Protein AF-A0ABD2QDU4-F1 (afdb_monomer_lite)

Secondary structure (DSSP, 8-state):
----------------------------PPPPPEEEEEEEETTEEEEEEEEEEE-TTS-EEEEEEEEEEEPPSS--TTEEEEEEETTTEEE-TT--EEE----SEEEEEEES--SSTT-EEEEEEEEEETTEEEEEEEEEEEEEETTEEEEEEGGGEEEETTEEEPSSEEETTTEEEEEETTEEEEEETTTTEEEEE-SSS-EEEEEEGGGTT-EE--SB--S----TT--SSTTSEE--TTS-TTT--PPPPPPS-SS-HHHIIIIISSTTTGGGGT-TTSTTGGGTTTS-HHHHHHHHHHHHHHTTT-HHHHHHHHHHHHHHHHHHHHHTT-----HHHHTT------TTEEEESS--SS--BHHHHHH---GGGTTSPP--EEEEPTT-EEETTEEE-GGG----TT---SS-HHHHHHHHHTTHHHHSHHHHHHHSTTTTT-S-SS--S----TTTSHHHHHHHHTT---HHHHHHHTTTSS-TTSS--S----------------------------------------------

Radius of gyration: 32.65 Å; chains: 1; bounding box: 88×71×134 Å

Organism: NCBI:txid1844966

Structure (mmCIF, N/CA/C/O backbone):
data_AF-A0ABD2QDU4-F1
#
_entry.id   AF-A0ABD2QDU4-F1
#
loop_
_atom_site.group_PDB
_atom_site.id
_atom_site.type_symbol
_atom_site.label_atom_id
_atom_site.label_alt_id
_atom_site.label_comp_id
_atom_site.label_asym_id
_atom_site.label_entity_id
_atom_site.label_seq_id
_atom_site.pdbx_PDB_ins_code
_atom_site.Cartn_x
_atom_site.Cartn_y
_atom_site.Cartn_z
_atom_site.occupancy
_atom_site.B_iso_or_equiv
_atom_site.auth_seq_id
_atom_site.auth_comp_id
_atom_site.auth_asym_id
_atom_site.auth_atom_id
_atom_site.pdbx_PDB_model_num
ATOM 1 N N . MET A 1 1 ? -31.693 -11.999 -87.629 1.00 32.97 1 MET A N 1
ATOM 2 C CA . MET A 1 1 ? -30.818 -12.508 -88.710 1.00 32.97 1 MET A CA 1
ATOM 3 C C . MET A 1 1 ? -29.392 -12.028 -88.461 1.00 32.97 1 MET A C 1
ATOM 5 O O . MET A 1 1 ? -29.224 -10.828 -88.333 1.00 32.97 1 MET A O 1
ATOM 9 N N . LYS A 1 2 ? -28.434 -12.975 -88.423 1.00 31.73 2 LYS A N 1
ATOM 10 C CA . LYS A 1 2 ? -26.960 -12.854 -88.590 1.00 31.73 2 LYS A CA 1
ATOM 11 C C . LYS A 1 2 ? -26.206 -11.976 -87.567 1.00 31.73 2 LYS A C 1
ATOM 13 O O . LYS A 1 2 ? -26.326 -10.765 -87.580 1.00 31.73 2 LYS A O 1
ATOM 18 N N . SER A 1 3 ? -25.557 -12.547 -86.546 1.00 28.31 3 SER A N 1
ATOM 19 C CA . SER A 1 3 ? -24.247 -13.247 -86.536 1.00 28.31 3 SER A CA 1
ATOM 20 C C . SER A 1 3 ? -23.048 -12.351 -86.880 1.00 28.31 3 SER A C 1
ATOM 22 O O . SER A 1 3 ? -22.929 -11.926 -88.022 1.00 28.31 3 SER A O 1
ATOM 24 N N . SER A 1 4 ? -22.085 -12.194 -85.968 1.00 29.16 4 SER A N 1
ATOM 25 C CA . SER A 1 4 ? -20.813 -12.933 -86.052 1.00 29.16 4 SER A CA 1
ATOM 26 C C . SER A 1 4 ? -19.821 -12.490 -84.974 1.00 29.16 4 SER A C 1
ATOM 28 O O . SER A 1 4 ? -19.569 -11.311 -84.759 1.00 29.16 4 SER A O 1
ATOM 30 N N . VAL A 1 5 ? -19.220 -13.498 -84.354 1.00 36.06 5 VAL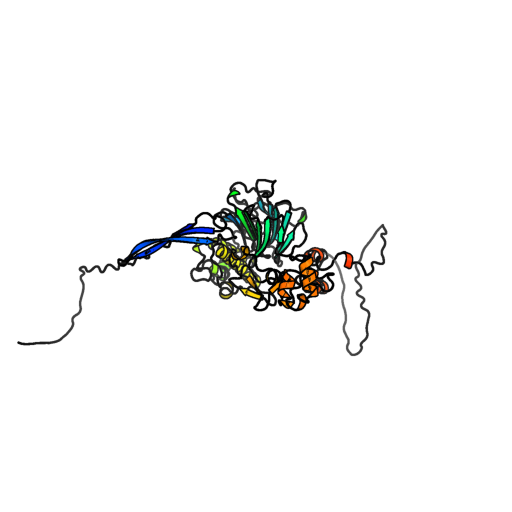 A N 1
ATOM 31 C CA . VAL A 1 5 ? -18.024 -13.471 -83.510 1.00 36.06 5 VAL A CA 1
ATOM 32 C C . VAL A 1 5 ? -16.775 -13.345 -84.397 1.00 36.06 5 VAL A C 1
ATOM 34 O O . VAL A 1 5 ? -16.748 -13.978 -85.453 1.00 36.06 5 VAL A O 1
ATOM 37 N N . ARG A 1 6 ? -15.729 -12.618 -83.959 1.00 30.80 6 ARG A N 1
ATOM 38 C CA . ARG A 1 6 ? -14.304 -13.023 -84.089 1.00 30.80 6 ARG A CA 1
ATOM 39 C C . ARG A 1 6 ? -13.319 -12.066 -83.385 1.00 30.80 6 ARG A C 1
ATOM 41 O O . ARG A 1 6 ? -13.095 -10.948 -83.818 1.00 30.80 6 ARG A O 1
ATOM 48 N N . THR A 1 7 ? -12.733 -12.579 -82.300 1.00 31.22 7 THR A N 1
ATOM 49 C CA . THR A 1 7 ? -11.283 -12.697 -82.012 1.00 31.22 7 THR A CA 1
ATOM 50 C C . THR A 1 7 ? -10.301 -11.569 -82.396 1.00 31.22 7 THR A C 1
ATOM 52 O O . THR A 1 7 ? -9.956 -11.432 -83.562 1.00 31.22 7 THR A O 1
ATOM 55 N N . GLY A 1 8 ? -9.626 -11.012 -81.378 1.00 29.33 8 GLY A N 1
ATOM 56 C CA . GLY A 1 8 ? -8.206 -11.332 -81.141 1.00 29.33 8 GLY A CA 1
ATOM 57 C C . GLY A 1 8 ? -7.124 -10.263 -81.395 1.00 29.33 8 GLY A C 1
ATOM 58 O O . GLY A 1 8 ? -6.862 -9.908 -82.534 1.00 29.33 8 GLY A O 1
ATOM 59 N N . LYS A 1 9 ? -6.373 -9.992 -80.308 1.00 32.31 9 LYS A N 1
ATOM 60 C CA . LYS A 1 9 ? -4.955 -9.564 -80.170 1.00 32.31 9 LYS A CA 1
ATOM 61 C C . LYS A 1 9 ? -4.598 -8.071 -80.007 1.00 32.31 9 LYS A C 1
ATOM 63 O O . LYS A 1 9 ? -4.598 -7.297 -80.949 1.00 32.31 9 LYS A O 1
ATOM 68 N N . LEU A 1 10 ? -4.187 -7.793 -78.757 1.00 37.88 10 LEU A N 1
ATOM 69 C CA . LEU A 1 10 ? -3.049 -7.005 -78.246 1.00 37.88 10 LEU A CA 1
ATOM 70 C C . LEU A 1 10 ? -2.494 -5.843 -79.083 1.00 37.88 10 LEU A C 1
ATOM 72 O O . LEU A 1 10 ? -1.952 -6.075 -80.156 1.00 37.88 10 LEU A O 1
ATOM 76 N N . LEU A 1 11 ? -2.371 -4.677 -78.431 1.00 31.05 11 LEU A N 1
ATOM 77 C CA . LEU A 1 11 ? -1.140 -3.871 -78.404 1.00 31.05 11 LEU A CA 1
ATOM 78 C C . LEU A 1 11 ? -1.153 -2.893 -77.210 1.00 31.05 11 LEU A C 1
ATOM 80 O O . LEU A 1 11 ? -2.152 -2.233 -76.940 1.00 31.05 11 LEU A O 1
ATOM 84 N N . LEU A 1 12 ? -0.034 -2.864 -76.476 1.00 34.09 12 LEU A N 1
ATOM 85 C CA . LEU A 1 12 ? 0.305 -1.916 -75.409 1.00 34.09 12 LEU A CA 1
ATOM 86 C C . LEU A 1 12 ? 0.350 -0.475 -75.945 1.00 34.09 12 LEU A C 1
ATOM 88 O O . LEU A 1 12 ? 0.909 -0.284 -77.025 1.00 34.09 12 LEU A O 1
ATOM 92 N N . SER A 1 13 ? -0.051 0.518 -75.129 1.00 31.00 13 SER A N 1
ATOM 93 C CA . SER A 1 13 ? 0.804 1.657 -74.699 1.00 31.00 13 SER A CA 1
ATOM 94 C C . SER A 1 13 ? 0.038 2.931 -74.283 1.00 31.00 13 SER A C 1
ATOM 96 O O . SER A 1 13 ? -0.719 3.481 -75.068 1.00 31.00 13 SER A O 1
ATOM 98 N N . PHE A 1 14 ? 0.379 3.418 -73.079 1.00 30.27 14 PHE A N 1
ATOM 99 C CA . PHE A 1 14 ? 0.500 4.820 -72.622 1.00 30.27 14 PHE A CA 1
ATOM 100 C C . PHE A 1 14 ? -0.730 5.756 -72.447 1.00 30.27 14 PHE A C 1
ATOM 102 O O . PHE A 1 14 ? -1.373 6.169 -73.399 1.00 30.27 14 PHE A O 1
ATOM 109 N N . LEU A 1 15 ? -0.925 6.146 -71.169 1.00 33.16 15 LEU A N 1
ATOM 110 C CA . LEU A 1 15 ? -1.405 7.417 -70.577 1.00 33.16 15 LEU A CA 1
ATOM 111 C C . LEU A 1 15 ? -2.486 8.263 -71.295 1.00 33.16 15 LEU A C 1
ATOM 113 O O . LEU A 1 15 ? -2.245 8.806 -72.362 1.00 33.16 15 LEU A O 1
ATOM 117 N N . VAL A 1 16 ? -3.589 8.570 -70.594 1.00 29.11 16 VAL A N 1
ATOM 118 C CA . VAL A 1 16 ? -3.861 9.876 -69.937 1.00 29.11 16 VAL A CA 1
ATOM 119 C C . VAL A 1 16 ? -5.226 9.826 -69.216 1.00 29.11 16 VAL A C 1
ATOM 121 O O . VAL A 1 16 ? -6.198 9.231 -69.665 1.00 29.11 16 VAL A O 1
ATOM 124 N N . ILE A 1 17 ? -5.222 10.444 -68.041 1.00 39.31 17 ILE A N 1
ATOM 125 C CA . ILE A 1 17 ? -6.229 10.582 -66.985 1.00 39.31 17 ILE A CA 1
ATOM 126 C C . ILE A 1 17 ? -7.465 11.378 -67.440 1.00 39.31 17 ILE A C 1
ATOM 128 O O . ILE A 1 17 ? -7.277 12.509 -67.866 1.00 39.31 17 ILE A O 1
ATOM 132 N N . VAL A 1 18 ? -8.693 10.881 -67.193 1.00 30.50 18 VAL A N 1
ATOM 133 C CA . VAL A 1 18 ? -9.850 11.707 -66.759 1.00 30.50 18 VAL A CA 1
ATOM 134 C C . VAL A 1 18 ? -10.814 10.885 -65.877 1.00 30.50 18 VAL A C 1
ATOM 136 O O . VAL A 1 18 ? -11.605 10.084 -66.361 1.00 30.50 18 VAL A O 1
ATOM 139 N N . GLY A 1 19 ? -10.734 11.123 -64.564 1.00 36.72 19 GLY A N 1
ATOM 140 C CA . GLY A 1 19 ? -11.887 11.363 -63.686 1.00 36.72 19 GLY A CA 1
ATOM 141 C C . GLY A 1 19 ? -12.949 10.279 -63.479 1.00 36.72 19 GLY A C 1
ATOM 142 O O . GLY A 1 19 ? -14.082 10.457 -63.905 1.00 36.72 19 GLY A O 1
ATOM 143 N N . PHE A 1 20 ? -12.655 9.274 -62.654 1.00 30.77 20 PHE A N 1
ATOM 144 C CA . PHE A 1 20 ? -13.654 8.741 -61.718 1.00 30.77 20 PHE A CA 1
ATOM 145 C C . PHE A 1 20 ? -13.031 8.721 -60.321 1.00 30.77 20 PHE A C 1
ATOM 147 O O . PHE A 1 20 ? -12.279 7.816 -59.963 1.00 30.77 20 PHE A O 1
ATOM 154 N N . GLN A 1 21 ? -13.301 9.772 -59.542 1.00 31.17 21 GLN A N 1
ATOM 155 C CA . GLN A 1 21 ? -13.067 9.762 -58.102 1.00 31.17 21 GLN A CA 1
ATOM 156 C C . GLN A 1 21 ? -13.996 8.713 -57.487 1.00 31.17 21 GLN A C 1
ATOM 158 O O . GLN A 1 21 ? -15.162 8.984 -57.212 1.00 31.17 21 GLN A O 1
ATOM 163 N N . ILE A 1 22 ? -13.475 7.514 -57.240 1.00 37.53 22 ILE A N 1
ATOM 164 C CA . ILE A 1 22 ? -13.998 6.690 -56.157 1.00 37.53 22 ILE A CA 1
ATOM 165 C C . ILE A 1 22 ? -13.447 7.334 -54.889 1.00 37.53 22 ILE A C 1
ATOM 167 O O . ILE A 1 22 ? -12.292 7.130 -54.515 1.00 37.53 22 ILE A O 1
ATOM 171 N N . ALA A 1 23 ? -14.255 8.197 -54.277 1.00 33.69 23 ALA A N 1
ATOM 172 C CA . ALA A 1 23 ? -14.011 8.640 -52.921 1.00 33.69 23 ALA A CA 1
ATOM 173 C C . ALA A 1 23 ? -14.035 7.392 -52.029 1.00 33.69 23 ALA A C 1
ATOM 175 O O . ALA A 1 23 ? -15.095 6.835 -51.749 1.00 33.69 23 ALA A O 1
ATOM 176 N N . ASN A 1 24 ? -12.855 6.935 -51.609 1.00 37.75 24 ASN A N 1
ATOM 177 C CA . ASN A 1 24 ? -12.723 6.076 -50.442 1.00 37.75 24 ASN A CA 1
ATOM 178 C C . ASN A 1 24 ? -13.222 6.885 -49.239 1.00 37.75 24 ASN A C 1
ATOM 180 O O . ASN A 1 24 ? -12.440 7.593 -48.600 1.00 37.75 24 ASN A O 1
ATOM 184 N N . LEU A 1 25 ? -14.528 6.816 -48.959 1.00 39.47 25 LEU A N 1
ATOM 185 C CA . LEU A 1 25 ? -15.069 7.234 -47.674 1.00 39.47 25 LEU A CA 1
ATOM 186 C C . LEU A 1 25 ? -14.405 6.352 -46.617 1.00 39.47 25 LEU A C 1
ATOM 188 O O . LEU A 1 25 ? -14.747 5.183 -46.447 1.00 39.47 25 LEU A O 1
ATOM 192 N N . HIS A 1 26 ? -13.428 6.924 -45.920 1.00 45.28 26 HIS A N 1
ATOM 193 C CA . HIS A 1 26 ? -13.070 6.446 -44.599 1.00 45.28 26 HIS A CA 1
ATOM 194 C C . HIS A 1 26 ? -14.359 6.468 -43.779 1.00 45.28 26 HIS A C 1
ATOM 196 O O . HIS A 1 26 ? -14.959 7.527 -43.604 1.00 45.28 26 HIS A O 1
ATOM 202 N N . ALA A 1 27 ? -14.822 5.304 -43.325 1.00 46.41 27 ALA A N 1
ATOM 203 C CA . ALA A 1 27 ? -15.848 5.257 -42.300 1.00 46.41 27 ALA A CA 1
ATOM 204 C C . ALA A 1 27 ? -15.237 5.898 -41.049 1.00 46.41 27 ALA A C 1
ATOM 206 O O . ALA A 1 27 ? -14.437 5.270 -40.356 1.00 46.41 27 ALA A O 1
ATOM 207 N N . GLU A 1 28 ? -15.543 7.174 -40.814 1.00 58.16 28 GLU A N 1
ATOM 208 C CA . GLU A 1 28 ? -15.131 7.876 -39.606 1.00 58.16 28 GLU A CA 1
ATOM 209 C C . GLU A 1 28 ? -15.668 7.095 -38.405 1.00 58.16 28 GLU A C 1
ATOM 211 O O . GLU A 1 28 ? -16.876 6.890 -38.238 1.00 58.16 28 GLU A O 1
ATOM 216 N N . THR A 1 29 ? -14.751 6.569 -37.598 1.00 72.62 29 THR A N 1
ATOM 217 C CA . THR A 1 29 ? -15.104 5.857 -36.378 1.00 72.62 29 THR A CA 1
ATOM 218 C C . THR A 1 29 ? -15.750 6.842 -35.414 1.00 72.62 29 THR A C 1
ATOM 220 O O . THR A 1 29 ? -15.253 7.950 -35.204 1.00 72.62 29 THR A O 1
ATOM 223 N N . CYS A 1 30 ? -16.891 6.460 -34.839 1.00 79.38 30 CYS A N 1
ATOM 224 C CA . CYS A 1 30 ? -17.605 7.361 -33.946 1.00 79.38 30 CYS A CA 1
ATOM 225 C C . CYS A 1 30 ? -16.773 7.734 -32.712 1.00 79.38 30 CYS A C 1
ATOM 227 O O . CYS A 1 30 ? -15.951 6.929 -32.258 1.00 79.38 30 CYS A O 1
ATOM 229 N N . PRO A 1 31 ? -17.004 8.928 -32.133 1.00 82.19 31 PRO A N 1
ATOM 230 C CA . PRO A 1 31 ? -16.315 9.352 -30.926 1.00 82.19 31 PRO A CA 1
ATOM 231 C C . PRO A 1 31 ? -16.464 8.330 -29.795 1.00 82.19 31 PRO A C 1
ATOM 233 O O . PRO A 1 31 ? -17.479 7.638 -29.674 1.00 82.19 31 PRO A O 1
ATOM 236 N N . ARG A 1 32 ? -15.452 8.259 -28.924 1.00 75.81 32 ARG A N 1
ATOM 237 C CA . ARG A 1 32 ? -15.551 7.472 -27.690 1.00 75.81 32 ARG A CA 1
ATOM 238 C C . ARG A 1 32 ? -16.675 8.021 -26.820 1.00 75.81 32 ARG A C 1
ATOM 240 O O . ARG A 1 32 ? -16.931 9.224 -26.799 1.00 75.81 32 ARG A O 1
ATOM 247 N N . ALA A 1 33 ? -17.314 7.133 -26.072 1.00 80.88 33 ALA A N 1
ATOM 248 C CA . ALA A 1 33 ? -18.381 7.550 -25.189 1.00 80.88 33 ALA A CA 1
ATOM 249 C C . ALA A 1 33 ? -17.901 8.483 -24.085 1.00 80.88 33 ALA A C 1
ATOM 251 O O . ALA A 1 33 ? -16.815 8.325 -23.522 1.00 80.88 33 ALA A O 1
ATOM 252 N N . LYS A 1 34 ? -18.761 9.441 -23.765 1.00 85.62 34 LYS A N 1
ATOM 253 C CA . LYS A 1 34 ? -18.561 10.405 -22.695 1.00 85.62 34 LYS A CA 1
ATOM 254 C C . LYS A 1 34 ? -19.333 9.935 -21.472 1.00 85.62 34 LYS A C 1
ATOM 256 O O . LYS A 1 34 ? -20.529 9.690 -21.557 1.00 85.62 34 LYS A O 1
ATOM 261 N N . VAL A 1 35 ? -18.655 9.825 -20.336 1.00 81.81 35 VAL A N 1
ATOM 262 C CA . VAL A 1 35 ? -19.277 9.480 -19.052 1.00 81.81 35 VAL A CA 1
ATOM 263 C C . VAL A 1 35 ? -19.235 10.711 -18.155 1.00 81.81 35 VAL A C 1
ATOM 265 O O . VAL A 1 35 ? -18.158 11.237 -17.882 1.00 81.81 35 VAL A O 1
ATOM 268 N N . VAL A 1 36 ? -20.394 11.157 -17.682 1.00 80.69 36 VAL A N 1
ATOM 269 C CA . VAL A 1 36 ? -20.541 12.206 -16.668 1.00 80.69 36 VAL A CA 1
ATOM 270 C C . VAL A 1 36 ? -21.052 11.555 -15.389 1.00 80.69 36 VAL A C 1
ATOM 272 O O . VAL A 1 36 ? -22.129 10.963 -15.371 1.00 80.69 36 VAL A O 1
ATOM 275 N N . LYS A 1 37 ? -20.268 11.635 -14.315 1.00 77.31 37 LYS A N 1
ATOM 276 C CA . LYS A 1 37 ? -20.609 11.039 -13.020 1.00 77.31 37 LYS A CA 1
ATOM 277 C C . LYS A 1 37 ? -21.323 12.070 -12.151 1.00 77.31 37 LYS A C 1
ATOM 279 O O . LYS A 1 37 ? -20.824 13.176 -11.971 1.00 77.31 37 LYS A O 1
ATOM 284 N N . GLY A 1 38 ? -22.481 11.698 -11.626 1.00 67.81 38 GLY A N 1
ATOM 285 C CA . GLY A 1 38 ? -23.223 12.455 -10.628 1.00 67.81 38 GLY A CA 1
ATOM 286 C C . GLY A 1 38 ? -22.630 12.311 -9.227 1.00 67.81 38 GLY A C 1
ATOM 287 O O . GLY A 1 38 ? -21.695 11.538 -8.991 1.00 67.81 38 GLY A O 1
ATOM 288 N N . GLU A 1 39 ? -23.189 13.066 -8.284 1.00 53.09 39 GLU A N 1
ATOM 289 C CA . GLU A 1 39 ? -22.785 13.009 -6.880 1.00 53.09 39 GLU A CA 1
ATOM 290 C C . GLU A 1 39 ? -23.128 11.660 -6.236 1.00 53.09 39 GLU A C 1
ATOM 292 O O . GLU A 1 39 ? -24.090 10.988 -6.612 1.00 53.09 39 GLU A O 1
ATOM 297 N N . CYS A 1 40 ? -22.322 11.268 -5.247 1.00 49.31 40 CYS A N 1
ATOM 298 C CA . CYS A 1 40 ? -22.594 10.080 -4.453 1.00 49.31 40 CYS A CA 1
ATOM 299 C C . CYS A 1 40 ? -23.620 10.414 -3.367 1.00 49.31 40 CYS A C 1
ATOM 301 O O . CYS A 1 40 ? -23.325 11.182 -2.450 1.00 49.31 40 CYS A O 1
ATOM 303 N N . ILE A 1 41 ? -24.802 9.810 -3.439 1.00 50.03 41 ILE A N 1
ATOM 304 C CA . ILE A 1 41 ? -25.877 9.991 -2.465 1.00 50.03 41 ILE A CA 1
ATOM 305 C C . ILE A 1 41 ? -26.198 8.617 -1.877 1.00 50.03 41 ILE A C 1
ATOM 307 O O . ILE A 1 41 ? -26.638 7.715 -2.581 1.00 50.03 41 ILE A O 1
ATOM 311 N N . ARG A 1 42 ? -25.965 8.445 -0.568 1.00 44.44 42 ARG A N 1
ATOM 312 C CA . ARG A 1 42 ? -26.237 7.192 0.174 1.00 44.44 42 ARG A CA 1
ATOM 313 C C . ARG A 1 42 ? -25.564 5.934 -0.409 1.00 44.44 42 ARG A C 1
ATOM 315 O O . ARG A 1 42 ? -26.108 4.843 -0.292 1.00 44.44 42 A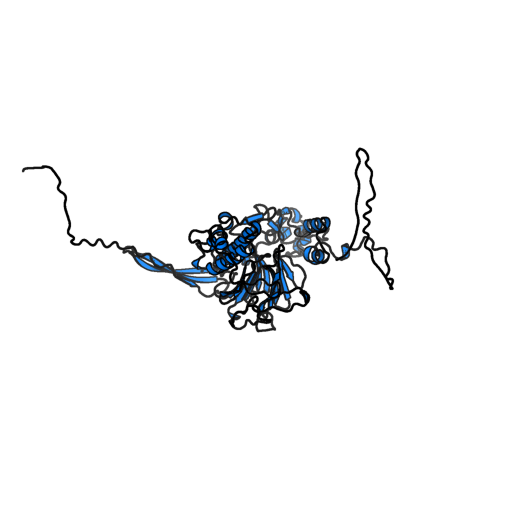RG A O 1
ATOM 322 N N . GLY A 1 43 ? -24.367 6.075 -0.979 1.00 44.59 43 GLY A N 1
ATOM 323 C CA . GLY A 1 43 ? -23.581 4.942 -1.486 1.00 44.59 43 GLY A CA 1
ATOM 324 C C . GLY A 1 43 ? -23.852 4.575 -2.945 1.00 44.59 43 GLY A C 1
ATOM 325 O O . GLY A 1 43 ? -23.220 3.652 -3.446 1.00 44.59 43 GLY A O 1
ATOM 326 N N . GLU A 1 44 ? -24.703 5.321 -3.650 1.00 59.19 44 GLU A N 1
ATOM 327 C CA . GLU A 1 44 ? -24.900 5.189 -5.096 1.00 59.19 44 GLU A CA 1
ATOM 328 C C . GLU A 1 44 ? -24.621 6.513 -5.816 1.00 59.19 44 GLU A C 1
ATOM 330 O O . GLU A 1 44 ? -24.845 7.596 -5.270 1.00 59.19 44 GLU A O 1
ATOM 335 N N . ARG A 1 45 ? -24.127 6.428 -7.056 1.00 71.06 45 ARG A N 1
ATOM 336 C CA . ARG A 1 45 ? -24.023 7.562 -7.979 1.00 71.06 45 ARG A CA 1
ATOM 337 C C . ARG A 1 45 ? -24.703 7.235 -9.301 1.00 71.06 45 ARG A C 1
ATOM 339 O O . ARG A 1 45 ? -24.607 6.112 -9.797 1.00 71.06 45 ARG A O 1
ATOM 346 N N . LEU A 1 46 ? -25.326 8.239 -9.905 1.00 79.25 46 LEU A N 1
ATOM 347 C CA . LEU A 1 46 ? -25.825 8.144 -11.274 1.00 79.25 46 LEU A CA 1
ATOM 348 C C . LEU A 1 46 ? -24.700 8.482 -12.248 1.00 79.25 46 LEU A C 1
ATOM 350 O O . LEU A 1 46 ? -24.031 9.498 -12.099 1.00 79.25 46 LEU A O 1
ATOM 354 N N . GLU A 1 47 ? -24.487 7.650 -13.257 1.00 85.44 47 GLU A N 1
ATOM 355 C CA . GLU A 1 47 ? -23.596 7.956 -14.374 1.00 85.44 47 GLU A CA 1
ATOM 356 C C . GLU A 1 47 ? -24.434 8.193 -15.625 1.00 85.44 47 GLU A C 1
ATOM 358 O O . GLU A 1 47 ? -25.221 7.332 -16.020 1.00 85.44 47 GLU A O 1
ATOM 363 N N . HIS A 1 48 ? -24.260 9.358 -16.245 1.00 87.19 48 HIS A N 1
ATOM 364 C CA . HIS A 1 48 ? -24.820 9.687 -17.549 1.00 87.19 48 HIS A CA 1
ATOM 365 C C . HIS A 1 48 ? -23.785 9.340 -18.608 1.00 87.19 48 HIS A C 1
ATOM 367 O O . HIS A 1 48 ? -22.708 9.934 -18.649 1.00 87.19 48 HIS A O 1
ATOM 373 N N . ILE A 1 49 ? -24.097 8.359 -19.441 1.00 87.88 49 ILE A N 1
ATOM 374 C CA . ILE A 1 49 ? -23.217 7.899 -20.496 1.00 87.88 49 ILE A CA 1
ATOM 375 C C . ILE A 1 49 ? -23.804 8.251 -21.849 1.00 87.88 49 ILE A C 1
ATOM 377 O O . ILE A 1 49 ? -24.920 7.859 -22.180 1.00 87.88 49 ILE A O 1
ATOM 381 N N . THR A 1 50 ? -23.005 8.947 -22.636 1.00 90.25 50 THR A N 1
ATOM 382 C CA . THR A 1 50 ? -23.298 9.347 -24.000 1.00 90.25 50 THR A CA 1
ATOM 383 C C . THR A 1 50 ? -22.428 8.514 -24.933 1.00 90.25 50 THR A C 1
ATOM 385 O O . THR A 1 50 ? -21.225 8.752 -25.027 1.00 90.25 50 THR A O 1
ATOM 388 N N . TRP A 1 51 ? -23.007 7.511 -25.591 1.00 87.06 51 TRP A N 1
ATOM 389 C CA . TRP A 1 51 ? -22.335 6.688 -26.602 1.00 87.06 51 TRP A CA 1
ATOM 390 C C . TRP A 1 51 ? -22.707 7.159 -28.006 1.00 87.06 51 TRP A C 1
ATOM 392 O O . TRP A 1 51 ? -23.781 7.716 -28.214 1.00 87.06 51 TRP A O 1
ATOM 402 N N . TYR A 1 52 ? -21.848 6.886 -28.984 1.00 87.06 52 TYR A N 1
ATOM 403 C CA . TYR A 1 52 ? -22.078 7.247 -30.379 1.00 87.06 52 TYR A CA 1
ATOM 404 C C . TYR A 1 52 ? -22.115 5.981 -31.235 1.00 87.06 52 TYR A C 1
ATOM 406 O O . TYR A 1 52 ? -21.219 5.144 -31.143 1.00 87.06 52 TYR A O 1
ATOM 414 N N . ALA A 1 53 ? -23.156 5.824 -32.050 1.00 83.81 53 ALA A N 1
ATOM 415 C CA . ALA A 1 53 ? -23.318 4.682 -32.950 1.00 83.81 53 ALA A CA 1
ATOM 416 C C . ALA A 1 53 ? -23.584 5.168 -34.374 1.00 83.81 53 ALA A C 1
ATOM 418 O O . ALA A 1 53 ? -24.294 6.153 -34.552 1.00 83.81 53 ALA A O 1
ATOM 419 N N . GLN A 1 54 ? -23.054 4.487 -35.390 1.00 86.31 54 GLN A N 1
ATOM 420 C CA . GLN A 1 54 ? -23.390 4.818 -36.775 1.00 86.31 54 GLN A CA 1
ATOM 421 C C . GLN A 1 54 ? -24.832 4.395 -37.079 1.00 86.31 54 GLN A C 1
ATOM 423 O O . GLN A 1 54 ? -25.258 3.289 -36.738 1.00 86.31 54 GLN A O 1
ATOM 428 N N . ASN A 1 55 ? -25.595 5.285 -37.708 1.00 82.06 55 ASN A N 1
ATOM 429 C CA . ASN A 1 55 ? -26.886 4.943 -38.292 1.00 82.06 55 ASN A CA 1
ATOM 430 C C . ASN A 1 55 ? -26.699 4.255 -39.662 1.00 82.06 55 ASN A C 1
ATOM 432 O O . ASN A 1 55 ? -25.580 4.087 -40.144 1.00 82.06 55 ASN A O 1
ATOM 436 N N . ALA A 1 56 ? -27.803 3.881 -40.316 1.00 79.75 56 ALA A N 1
ATOM 437 C CA . ALA A 1 56 ? -27.788 3.210 -41.623 1.00 79.75 56 ALA A CA 1
ATOM 438 C C . ALA A 1 56 ? -27.097 4.012 -42.750 1.00 79.75 56 ALA A C 1
ATOM 440 O O . ALA A 1 56 ? -26.800 3.452 -43.801 1.00 79.75 56 ALA A O 1
ATOM 441 N N . TYR A 1 57 ? -26.831 5.302 -42.529 1.00 82.38 57 TYR A N 1
ATOM 442 C CA . TYR A 1 57 ? -26.186 6.215 -43.472 1.00 82.38 57 TYR A CA 1
ATOM 443 C C . TYR A 1 57 ? -24.724 6.520 -43.097 1.00 82.38 57 TYR A C 1
ATOM 445 O O . TYR A 1 57 ? -24.119 7.420 -43.672 1.00 82.38 57 TYR A O 1
ATOM 453 N N . GLY A 1 58 ? -24.154 5.808 -42.117 1.00 76.81 58 GLY A N 1
ATOM 454 C CA . GLY A 1 58 ? -22.772 6.000 -41.664 1.00 76.81 58 GLY A CA 1
ATOM 455 C C . GLY A 1 58 ? -22.559 7.225 -40.767 1.00 76.81 58 GLY A C 1
ATOM 456 O O . GLY A 1 58 ? -21.427 7.518 -40.400 1.00 76.81 58 GLY A O 1
ATOM 457 N N . THR A 1 59 ? -23.620 7.939 -40.375 1.00 83.81 59 THR A N 1
ATOM 458 C CA . THR A 1 59 ? -23.525 9.112 -39.492 1.00 83.81 59 THR A CA 1
ATOM 459 C C . THR A 1 59 ? -23.560 8.694 -38.026 1.00 83.81 59 THR A C 1
ATOM 461 O O . THR A 1 59 ? -24.435 7.926 -37.620 1.00 83.81 59 THR A O 1
ATOM 464 N N . CYS A 1 60 ? -22.655 9.232 -37.210 1.00 83.25 60 CYS A N 1
ATOM 465 C CA . CYS A 1 60 ? -22.646 8.992 -35.770 1.00 83.25 60 CYS A CA 1
ATOM 466 C C . CYS A 1 60 ? -23.811 9.703 -35.082 1.00 83.25 60 CYS A C 1
ATOM 468 O O . CYS A 1 60 ? -23.895 10.929 -35.082 1.00 83.25 60 CYS A O 1
ATOM 470 N N . VAL A 1 61 ? -24.695 8.922 -34.468 1.00 89.00 61 VAL A N 1
ATOM 471 C CA . VAL A 1 61 ? -25.812 9.411 -33.664 1.00 89.00 61 VAL A CA 1
ATOM 472 C C . VAL A 1 61 ? -25.539 9.203 -32.181 1.00 89.00 61 VAL A C 1
ATOM 474 O O . VAL A 1 61 ? -25.013 8.168 -31.764 1.00 89.00 61 VAL A O 1
ATOM 477 N N . GLU A 1 62 ? -25.905 10.206 -31.392 1.00 91.12 62 GLU A N 1
ATOM 478 C CA . GLU A 1 62 ? -25.774 10.201 -29.941 1.00 91.12 62 GLU A CA 1
ATOM 479 C C . GLU A 1 62 ? -26.829 9.295 -29.289 1.00 91.12 62 GLU A C 1
ATOM 481 O O . GLU A 1 62 ? -28.009 9.322 -29.645 1.00 91.12 62 GLU A O 1
ATOM 486 N N . LYS A 1 63 ? -26.409 8.500 -28.304 1.00 88.62 63 LYS A N 1
ATOM 487 C CA . LYS A 1 63 ? -27.275 7.697 -27.442 1.00 88.62 63 LYS A CA 1
ATOM 488 C C . LYS A 1 63 ? -26.931 7.941 -25.984 1.00 88.62 63 LYS A C 1
ATOM 490 O O . LYS A 1 63 ? -25.808 7.689 -25.558 1.00 88.62 63 LYS A O 1
ATOM 495 N N . ASN A 1 64 ? -27.929 8.364 -25.219 1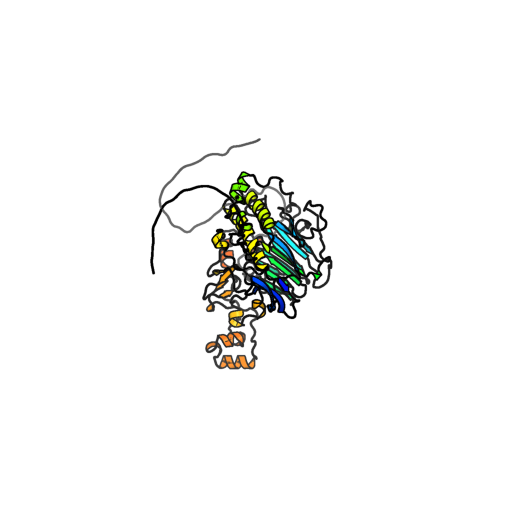.00 91.19 64 ASN A N 1
ATOM 496 C CA . ASN A 1 64 ? -27.788 8.647 -23.799 1.00 91.19 64 ASN A CA 1
ATOM 497 C C . ASN A 1 64 ? -28.348 7.503 -22.952 1.00 91.19 64 ASN A C 1
ATOM 499 O O . ASN A 1 64 ? -29.430 6.982 -23.219 1.00 91.19 64 ASN A O 1
ATOM 503 N N . GLN A 1 65 ? -27.607 7.128 -21.917 1.00 88.69 65 GLN A N 1
ATOM 504 C CA . GLN A 1 65 ? -27.988 6.129 -20.932 1.00 88.69 65 GLN A CA 1
ATOM 505 C C . GLN A 1 65 ? -27.664 6.655 -19.539 1.00 88.69 65 GLN A C 1
ATOM 507 O O . GLN A 1 65 ? -26.598 7.221 -19.318 1.00 88.69 65 GLN A O 1
ATOM 512 N N . THR A 1 66 ? -28.554 6.421 -18.583 1.00 88.31 66 THR A N 1
ATOM 513 C CA . THR A 1 66 ? -28.268 6.661 -17.168 1.00 88.31 66 THR A CA 1
ATOM 514 C C . THR A 1 66 ? -28.226 5.328 -16.441 1.00 88.31 66 THR A C 1
ATOM 516 O O . THR A 1 66 ? -29.122 4.504 -16.608 1.00 88.31 66 THR A O 1
ATOM 519 N N . GLN A 1 67 ? -27.183 5.106 -15.646 1.00 85.31 67 GLN A N 1
ATOM 520 C CA . GLN A 1 67 ? -27.045 3.909 -14.817 1.00 85.31 67 GLN A CA 1
ATOM 521 C C . GLN A 1 67 ? -26.735 4.291 -13.368 1.00 85.31 67 GLN A C 1
ATOM 523 O O . GLN A 1 67 ? -25.940 5.200 -13.132 1.00 85.31 67 GLN A O 1
ATOM 528 N N . SER A 1 68 ? -27.339 3.588 -12.406 1.00 65.50 68 SER A N 1
ATOM 529 C CA . SER A 1 68 ? -26.894 3.650 -11.009 1.00 65.50 68 SER A CA 1
ATOM 530 C C . SER A 1 68 ? -25.681 2.739 -10.833 1.00 65.50 68 SER A C 1
ATOM 532 O O . SER A 1 68 ? -25.680 1.590 -11.289 1.00 65.50 68 SER A O 1
ATOM 534 N N . LYS A 1 69 ? -24.626 3.263 -10.210 1.00 64.06 69 LYS A N 1
ATOM 535 C CA . LYS A 1 69 ? -23.436 2.507 -9.823 1.00 64.06 69 LYS A CA 1
ATOM 536 C C . LYS A 1 69 ? -23.171 2.700 -8.331 1.00 64.06 69 LYS A C 1
ATOM 538 O O . LYS A 1 69 ? -23.251 3.837 -7.858 1.00 64.06 69 LYS A O 1
ATOM 543 N N . PRO A 1 70 ? -22.807 1.633 -7.598 1.00 51.72 70 PRO A N 1
ATOM 544 C CA . PRO A 1 70 ? -22.341 1.780 -6.228 1.00 51.72 70 PRO A CA 1
ATOM 545 C C . PRO A 1 70 ? -21.104 2.681 -6.210 1.00 51.72 70 PRO A C 1
ATOM 547 O O . PRO A 1 70 ? -20.229 2.598 -7.080 1.00 51.72 70 PRO A O 1
ATOM 550 N N . CYS A 1 71 ? -21.047 3.585 -5.240 1.00 53.56 71 CYS A N 1
ATOM 551 C CA . CYS A 1 71 ? -19.875 4.410 -5.017 1.00 53.56 71 CYS A CA 1
ATOM 552 C C . CYS A 1 71 ? -18.740 3.514 -4.527 1.00 53.56 71 CYS A C 1
ATOM 554 O O . CYS A 1 71 ? -18.895 2.797 -3.543 1.00 53.56 71 CYS A O 1
ATOM 556 N N . SER A 1 72 ? -17.586 3.574 -5.187 1.00 51.47 72 SER A N 1
ATOM 557 C CA . SER A 1 72 ? -16.394 2.884 -4.709 1.00 51.47 72 SER A CA 1
ATOM 558 C C . SER A 1 72 ? -16.034 3.394 -3.307 1.00 51.47 72 SER A C 1
ATOM 560 O O . SER A 1 72 ? -15.897 4.601 -3.102 1.00 51.47 72 SER A O 1
ATOM 562 N N . ILE A 1 73 ? -15.884 2.476 -2.343 1.00 46.06 73 ILE A N 1
ATOM 563 C CA . ILE A 1 73 ? -15.387 2.791 -0.989 1.00 46.06 73 ILE A CA 1
ATOM 564 C C . ILE A 1 73 ? -13.941 3.318 -1.047 1.00 46.06 73 ILE A C 1
ATOM 566 O O . ILE A 1 73 ? -13.534 4.100 -0.188 1.00 46.06 73 ILE A O 1
ATOM 570 N N . LEU A 1 74 ? -13.188 2.949 -2.091 1.00 47.03 74 LEU A N 1
ATOM 571 C CA . LEU A 1 74 ? -11.904 3.560 -2.425 1.00 47.03 74 LEU A CA 1
ATOM 572 C C . LEU A 1 74 ? -12.083 4.825 -3.280 1.00 47.03 74 LEU A C 1
ATOM 574 O O . LEU A 1 74 ? -13.036 4.936 -4.063 1.00 47.03 74 LEU A O 1
ATOM 578 N N . PRO A 1 75 ? -11.186 5.808 -3.136 1.00 48.34 75 PRO A N 1
ATOM 579 C CA . PRO A 1 75 ? -11.608 7.187 -3.282 1.00 48.34 75 PRO A CA 1
ATOM 580 C C . PRO A 1 75 ? -11.660 7.632 -4.743 1.00 48.34 75 PRO A C 1
ATOM 582 O O . PRO A 1 75 ? -10.666 7.609 -5.468 1.00 48.34 75 PRO A O 1
ATOM 585 N N . GLY A 1 76 ? -12.863 8.022 -5.169 1.00 53.00 76 GLY A N 1
ATOM 586 C CA . GLY A 1 76 ? -13.135 8.587 -6.488 1.00 53.00 76 GLY A CA 1
ATOM 587 C C . GLY A 1 76 ? -12.698 10.052 -6.623 1.00 53.00 76 GLY A C 1
ATOM 588 O O . GLY A 1 76 ? -11.837 10.544 -5.903 1.00 53.00 76 GLY A O 1
ATOM 589 N N . GLU A 1 77 ? -13.345 10.783 -7.532 1.00 53.25 77 GLU A N 1
ATOM 590 C CA . GLU A 1 77 ? -13.013 12.169 -7.929 1.00 53.25 77 GLU A CA 1
ATOM 591 C C . GLU A 1 77 ? -13.042 13.212 -6.791 1.00 53.25 77 GLU A C 1
ATOM 593 O O . GLU A 1 77 ? -12.556 14.326 -6.965 1.00 53.25 77 GLU A O 1
ATOM 598 N N . ASN A 1 78 ? -13.569 12.861 -5.615 1.00 67.19 78 ASN A N 1
ATOM 599 C CA . ASN A 1 78 ? -13.650 13.742 -4.447 1.00 67.19 78 ASN A CA 1
ATOM 600 C C . ASN A 1 78 ? -12.425 13.689 -3.523 1.00 67.19 78 ASN A C 1
ATOM 602 O O . ASN A 1 78 ? -12.437 14.351 -2.488 1.00 67.19 78 ASN A O 1
ATOM 606 N N . PHE A 1 79 ? -11.391 12.920 -3.861 1.00 77.38 79 PHE A N 1
ATOM 607 C CA . PHE A 1 79 ? -10.198 12.781 -3.032 1.00 77.38 79 PHE A CA 1
ATOM 608 C C . PHE A 1 79 ? -8.934 13.176 -3.786 1.00 77.38 79 PHE A C 1
ATOM 610 O O . PHE A 1 79 ? -8.774 12.905 -4.976 1.00 77.38 79 PHE A O 1
ATOM 617 N N . CYS A 1 80 ? -8.005 13.784 -3.058 1.00 81.31 80 CYS A N 1
ATOM 618 C CA . CYS A 1 80 ? -6.640 13.994 -3.512 1.00 81.31 80 CYS A CA 1
ATOM 619 C C . CYS A 1 80 ? -5.770 12.849 -2.989 1.00 81.31 80 CYS A C 1
ATOM 621 O O . CYS A 1 80 ? -5.907 12.455 -1.833 1.00 81.31 80 CYS A O 1
ATOM 623 N N . GLN A 1 81 ? -4.872 12.329 -3.827 1.00 84.69 81 GLN A N 1
ATOM 624 C CA . GLN A 1 81 ? -3.991 11.211 -3.484 1.00 84.69 81 GLN A CA 1
ATOM 625 C C . GLN A 1 81 ? -2.523 11.611 -3.550 1.00 84.69 81 GLN A C 1
ATOM 627 O O . GLN A 1 81 ? -2.097 12.250 -4.512 1.00 84.69 81 GLN A O 1
ATOM 632 N N . CYS A 1 82 ? -1.754 11.131 -2.583 1.00 88.00 82 CYS A N 1
ATOM 633 C CA . CYS A 1 82 ? -0.315 11.012 -2.686 1.00 88.00 82 CYS A CA 1
ATOM 634 C C . CYS A 1 82 ? 0.123 9.554 -2.607 1.00 88.00 82 CYS A C 1
ATOM 636 O O . CYS A 1 82 ? -0.614 8.695 -2.112 1.00 88.00 82 CYS A O 1
ATOM 638 N N . ALA A 1 83 ? 1.305 9.279 -3.145 1.00 89.56 83 ALA A N 1
ATOM 639 C CA . ALA A 1 83 ? 1.835 7.930 -3.252 1.00 89.56 83 ALA A CA 1
ATOM 640 C C . ALA A 1 83 ? 3.318 7.898 -2.893 1.00 89.56 83 ALA A C 1
ATOM 642 O O . ALA A 1 83 ? 4.044 8.861 -3.137 1.00 89.56 83 ALA A O 1
ATOM 643 N N . ILE A 1 84 ? 3.740 6.769 -2.342 1.00 91.62 84 ILE A N 1
ATOM 644 C CA . ILE A 1 84 ? 5.117 6.384 -2.078 1.00 91.62 84 ILE A CA 1
ATOM 645 C C . ILE A 1 84 ? 5.274 5.013 -2.722 1.00 91.62 84 ILE A C 1
ATOM 647 O O . ILE A 1 84 ? 4.532 4.106 -2.357 1.00 91.62 84 ILE A O 1
ATOM 651 N N . VAL A 1 85 ? 6.160 4.865 -3.702 1.00 91.06 85 VAL A N 1
ATOM 652 C CA . VAL A 1 85 ? 6.295 3.619 -4.478 1.00 91.06 85 VAL A CA 1
ATOM 653 C C . VAL A 1 85 ? 7.761 3.277 -4.713 1.00 91.06 85 VAL A C 1
ATOM 655 O O . VAL A 1 85 ? 8.566 4.192 -4.859 1.00 91.06 85 VAL A O 1
ATOM 658 N N . GLY A 1 86 ? 8.114 1.993 -4.777 1.00 85.19 86 GLY A N 1
ATOM 659 C CA . GLY A 1 86 ? 9.501 1.574 -5.041 1.00 85.19 86 GLY A CA 1
ATOM 660 C C . GLY A 1 86 ? 10.478 1.991 -3.933 1.00 85.19 86 GLY A C 1
ATOM 661 O O . GLY A 1 86 ? 10.176 1.821 -2.745 1.00 85.19 86 GLY A O 1
ATOM 662 N N . ASP A 1 87 ? 11.637 2.546 -4.306 1.00 80.50 87 ASP A N 1
ATOM 663 C CA . ASP A 1 87 ? 12.808 2.670 -3.424 1.00 80.50 87 ASP A CA 1
ATOM 664 C C . ASP A 1 87 ? 13.260 4.060 -2.881 1.00 80.50 87 ASP A C 1
ATOM 666 O O . ASP A 1 87 ? 14.463 4.306 -2.761 1.00 80.50 87 ASP A O 1
ATOM 670 N N . PRO A 1 88 ? 12.409 4.936 -2.325 1.00 79.00 88 PRO A N 1
ATOM 671 C CA . PRO A 1 88 ? 11.010 5.203 -2.572 1.00 79.00 88 PRO A CA 1
ATOM 672 C C . PRO A 1 88 ? 10.861 6.507 -3.375 1.00 79.00 88 PRO A C 1
ATOM 674 O O . PRO A 1 88 ? 11.564 7.502 -3.177 1.00 79.00 88 PRO A O 1
ATOM 677 N N . HIS A 1 89 ? 9.868 6.555 -4.250 1.00 87.81 89 HIS A N 1
ATOM 678 C CA . HIS A 1 89 ? 9.519 7.745 -5.014 1.00 87.81 89 HIS A CA 1
ATOM 679 C C . HIS A 1 89 ? 8.181 8.295 -4.571 1.00 87.81 89 HIS A C 1
ATOM 681 O O . HIS A 1 89 ? 7.184 7.578 -4.479 1.00 87.81 89 HIS A O 1
ATOM 687 N N . TYR A 1 90 ? 8.165 9.594 -4.315 1.00 87.00 90 TYR A N 1
ATOM 688 C CA . TYR A 1 90 ? 7.036 10.271 -3.714 1.00 87.00 90 TYR A CA 1
ATOM 689 C C . TYR A 1 90 ? 6.319 11.076 -4.776 1.00 87.00 90 TYR A C 1
ATOM 691 O O . TYR A 1 90 ? 6.919 11.924 -5.435 1.00 87.00 90 TYR A O 1
ATOM 699 N N . ARG A 1 91 ? 5.018 10.838 -4.899 1.00 84.62 91 ARG A N 1
ATOM 700 C CA . ARG A 1 91 ? 4.116 11.626 -5.730 1.00 84.62 91 ARG A CA 1
ATOM 701 C C . ARG A 1 91 ? 3.253 12.500 -4.839 1.00 84.62 91 ARG A C 1
ATOM 703 O O . ARG A 1 91 ? 2.499 11.987 -4.013 1.00 84.62 91 ARG A O 1
ATOM 710 N N . THR A 1 92 ? 3.343 13.811 -5.012 1.00 82.06 92 THR A N 1
ATOM 711 C CA . THR A 1 92 ? 2.562 14.789 -4.244 1.00 82.06 92 THR A CA 1
ATOM 712 C C . THR A 1 92 ? 1.078 14.808 -4.662 1.00 82.06 92 THR A C 1
ATOM 714 O O . THR A 1 92 ? 0.711 14.276 -5.712 1.00 82.06 92 THR A O 1
ATOM 717 N N . PHE A 1 93 ? 0.207 15.478 -3.888 1.00 80.75 93 PHE A N 1
ATOM 718 C CA . PHE A 1 93 ? -1.235 15.612 -4.188 1.00 80.75 93 PHE A CA 1
ATOM 719 C C . PHE A 1 93 ? -1.512 16.303 -5.533 1.00 80.75 93 PHE A C 1
ATOM 721 O O . PHE A 1 93 ? -2.533 16.039 -6.163 1.00 80.75 93 PHE A O 1
ATOM 728 N N . ASN A 1 94 ? -0.610 17.182 -5.979 1.00 74.81 94 ASN A N 1
ATOM 729 C CA . ASN A 1 94 ? -0.657 17.854 -7.279 1.00 74.81 94 ASN A CA 1
ATOM 730 C C . ASN A 1 94 ? 0.115 17.105 -8.385 1.00 74.81 94 ASN A C 1
ATOM 732 O O . ASN A 1 94 ? 0.260 17.634 -9.480 1.00 74.81 94 ASN A O 1
ATOM 736 N N . GLY A 1 95 ? 0.585 15.879 -8.127 1.00 76.94 95 GLY A N 1
ATOM 737 C CA . GLY A 1 95 ? 1.137 14.988 -9.151 1.00 76.94 95 GLY A CA 1
ATOM 738 C C . GLY A 1 95 ? 2.621 15.171 -9.467 1.00 76.94 95 GLY A C 1
ATOM 739 O O . GLY A 1 95 ? 3.083 14.623 -10.466 1.00 76.94 95 GLY A O 1
ATOM 740 N N . HIS A 1 96 ? 3.379 15.901 -8.647 1.00 77.25 96 HIS A N 1
ATOM 741 C CA . HIS A 1 96 ? 4.821 16.053 -8.842 1.00 77.25 96 HIS A CA 1
ATOM 742 C C . HIS A 1 96 ? 5.577 14.881 -8.222 1.00 77.25 96 HIS A C 1
ATOM 744 O O . HIS A 1 96 ? 5.275 14.465 -7.104 1.00 77.25 96 HIS A O 1
ATOM 750 N N . MET A 1 97 ? 6.591 14.395 -8.939 1.00 79.94 97 MET A N 1
ATOM 751 C CA . MET A 1 97 ? 7.490 13.349 -8.458 1.00 79.94 97 MET A CA 1
ATOM 752 C C . MET A 1 97 ? 8.700 13.934 -7.729 1.00 79.94 97 MET A C 1
ATOM 754 O O . MET A 1 97 ? 9.327 14.912 -8.165 1.00 79.94 97 MET A O 1
ATOM 758 N N . ILE A 1 98 ? 9.042 13.303 -6.613 1.00 80.00 98 ILE A N 1
ATOM 759 C CA . ILE A 1 98 ? 10.206 13.594 -5.785 1.00 80.00 98 ILE A CA 1
ATOM 760 C C . ILE A 1 98 ? 10.910 12.262 -5.519 1.00 80.00 98 ILE A C 1
ATOM 762 O O . ILE A 1 98 ? 10.334 11.355 -4.923 1.00 80.00 98 ILE A O 1
ATOM 766 N N . HIS A 1 99 ? 12.155 12.151 -5.967 1.00 80.44 99 HIS A N 1
ATOM 767 C CA . HIS A 1 99 ? 12.980 10.955 -5.817 1.00 80.44 99 HIS A CA 1
ATOM 768 C C . HIS A 1 99 ? 14.123 11.263 -4.852 1.00 80.44 99 HIS A C 1
ATOM 770 O O . HIS A 1 99 ? 14.801 12.283 -5.009 1.00 80.44 99 HIS A O 1
ATOM 776 N N . PHE A 1 100 ? 14.312 10.418 -3.843 1.00 75.62 100 PHE A N 1
ATOM 777 C CA . PHE A 1 100 ? 15.307 10.622 -2.796 1.00 75.62 100 PHE A CA 1
ATOM 778 C C . PHE A 1 100 ? 15.507 9.337 -1.986 1.00 75.62 100 PHE A C 1
ATOM 780 O O . PHE A 1 100 ? 14.616 8.500 -1.929 1.00 75.62 100 PHE A O 1
ATOM 787 N N . PHE A 1 101 ? 16.620 9.237 -1.252 1.00 79.31 101 PHE A N 1
ATOM 788 C CA . PHE A 1 101 ? 17.023 7.978 -0.601 1.00 79.31 101 PHE A CA 1
ATOM 789 C C . PHE A 1 101 ? 17.435 8.113 0.870 1.00 79.31 101 PHE A C 1
ATOM 791 O O . PHE A 1 101 ? 18.352 7.449 1.347 1.00 79.31 101 PHE A O 1
ATOM 798 N N . GLY A 1 102 ? 16.782 9.009 1.610 1.00 80.88 102 GLY A N 1
ATOM 799 C CA . GLY A 1 102 ? 17.038 9.184 3.042 1.00 80.88 102 GLY A CA 1
ATOM 800 C C . GLY A 1 102 ? 16.330 8.130 3.902 1.00 80.88 102 GLY A C 1
ATOM 801 O O . GLY A 1 102 ? 15.314 7.562 3.495 1.00 80.88 102 GLY A O 1
ATOM 802 N N . ASN A 1 103 ? 16.855 7.879 5.103 1.00 83.50 103 ASN A N 1
ATOM 803 C CA . ASN A 1 103 ? 16.379 6.856 6.050 1.00 83.50 103 ASN A CA 1
ATOM 804 C C . ASN A 1 103 ? 15.641 7.447 7.274 1.00 83.50 103 ASN A C 1
ATOM 806 O O . ASN A 1 103 ? 15.586 6.843 8.352 1.00 83.50 103 ASN A O 1
ATOM 810 N N . CYS A 1 104 ? 15.123 8.666 7.146 1.00 83.88 104 CYS A N 1
ATOM 811 C CA . CYS A 1 104 ? 14.506 9.393 8.251 1.00 83.88 104 CYS A CA 1
ATOM 812 C C . CYS A 1 104 ? 12.982 9.219 8.284 1.00 83.88 104 CYS A C 1
ATOM 814 O O . CYS A 1 104 ? 12.397 8.463 7.504 1.00 83.88 104 CYS A O 1
ATOM 816 N N . THR A 1 105 ? 12.350 9.903 9.236 1.00 85.75 105 THR A N 1
ATOM 817 C CA . THR A 1 105 ? 10.897 10.072 9.279 1.00 85.75 105 THR A CA 1
ATOM 818 C C . THR A 1 105 ? 10.504 11.345 8.537 1.00 85.75 105 THR A C 1
ATOM 820 O O . THR A 1 105 ? 11.116 12.397 8.736 1.00 85.75 105 THR A O 1
ATOM 823 N N . TYR A 1 106 ? 9.461 11.258 7.717 1.00 84.88 106 TYR A N 1
ATOM 824 C CA . TYR A 1 106 ? 9.022 12.337 6.839 1.00 84.88 106 TYR A CA 1
ATOM 825 C C . TYR A 1 106 ? 7.528 12.594 6.971 1.00 84.88 106 TYR A C 1
ATOM 827 O O . TYR A 1 106 ? 6.742 11.658 7.148 1.00 84.88 106 TYR A O 1
ATOM 835 N N . SER A 1 107 ? 7.135 13.865 6.884 1.00 86.56 107 SER A N 1
ATOM 836 C CA . SER A 1 107 ? 5.723 14.246 6.885 1.00 86.56 107 SER A CA 1
ATOM 837 C C . SER A 1 107 ? 5.088 13.924 5.530 1.00 86.56 107 SER A C 1
ATOM 839 O O . SER A 1 107 ? 5.550 14.388 4.489 1.00 86.56 107 SER A O 1
ATOM 841 N N . LEU A 1 108 ? 4.042 13.095 5.525 1.00 87.56 108 LEU A N 1
ATOM 842 C CA . LEU A 1 108 ? 3.298 12.744 4.311 1.00 87.56 108 LEU A CA 1
ATOM 843 C C . LEU A 1 108 ? 2.085 13.653 4.136 1.00 87.56 108 LEU A C 1
ATOM 845 O O . LEU A 1 108 ? 1.831 14.121 3.036 1.00 87.56 108 LEU A O 1
ATOM 849 N N . ALA A 1 109 ? 1.330 13.895 5.203 1.00 88.88 109 ALA A N 1
ATOM 850 C CA . ALA A 1 109 ? 0.228 14.846 5.206 1.00 88.88 109 ALA A CA 1
ATOM 851 C C . ALA A 1 109 ? -0.106 15.234 6.648 1.00 88.88 109 ALA A C 1
ATOM 853 O O . ALA A 1 109 ? -0.161 14.379 7.532 1.00 88.88 109 ALA A O 1
ATOM 854 N N . GLU A 1 110 ? -0.377 16.511 6.878 1.00 90.19 110 GLU A N 1
ATOM 855 C CA . GLU A 1 110 ? -0.796 17.021 8.180 1.00 90.19 110 GLU A CA 1
ATOM 856 C C . GLU A 1 110 ? -1.924 18.030 7.990 1.00 90.19 110 GLU A C 1
ATOM 858 O O . GLU A 1 110 ? -1.848 18.897 7.117 1.00 90.19 110 GLU A O 1
ATOM 863 N N . SER A 1 111 ? -2.994 17.922 8.773 1.00 90.38 111 SER A N 1
ATOM 864 C CA . SER A 1 111 ? -4.059 18.922 8.749 1.00 90.38 111 SER A CA 1
ATOM 865 C C . SER A 1 111 ? -3.579 20.235 9.363 1.00 90.38 111 SER A C 1
ATOM 867 O O . SER A 1 111 ? -2.814 20.251 10.321 1.00 90.38 111 SER A O 1
ATOM 869 N N . LYS A 1 112 ? -4.058 21.363 8.834 1.00 87.31 112 LYS A N 1
ATOM 870 C CA . LYS A 1 112 ? -3.781 22.692 9.396 1.00 87.31 112 LYS A CA 1
ATOM 871 C C . LYS A 1 112 ? -4.378 22.855 10.796 1.00 87.31 112 LYS A C 1
ATOM 873 O O . LYS A 1 112 ? -3.761 23.486 11.646 1.00 87.31 112 LYS A O 1
ATOM 878 N N . GLU A 1 113 ? -5.562 22.288 11.014 1.00 86.44 113 GLU A N 1
ATOM 879 C CA . GLU A 1 113 ? -6.151 22.177 12.346 1.00 86.44 113 GLU A CA 1
ATOM 880 C C . GLU A 1 113 ? -5.323 21.207 13.190 1.00 86.44 113 GLU A C 1
ATOM 882 O O . GLU A 1 113 ? -5.022 20.096 12.747 1.00 86.44 113 GLU A O 1
ATOM 887 N N . THR A 1 114 ? -4.968 21.629 14.401 1.00 83.88 114 THR A N 1
ATOM 888 C CA . THR A 1 114 ? -4.182 20.831 15.355 1.00 83.88 114 THR A CA 1
ATOM 889 C C . THR A 1 114 ? -5.048 20.129 16.399 1.00 83.88 114 THR A C 1
ATOM 891 O O . THR A 1 114 ? -4.530 19.334 17.181 1.00 83.88 114 THR A O 1
ATOM 894 N N . HIS A 1 115 ? -6.352 20.421 16.420 1.00 83.31 115 HIS A N 1
ATOM 895 C CA . HIS A 1 115 ? -7.319 19.903 17.384 1.00 83.31 115 HIS A CA 1
ATOM 896 C C . HIS A 1 115 ? -8.608 19.451 16.690 1.00 83.31 115 HIS A C 1
ATOM 898 O O . HIS A 1 115 ? -8.935 19.904 15.594 1.00 83.31 115 HIS A O 1
ATOM 904 N N . GLY A 1 116 ? -9.358 18.579 17.365 1.00 86.94 116 GLY A N 1
ATOM 905 C CA . GLY A 1 116 ? -10.599 17.996 16.859 1.00 86.94 116 GLY A CA 1
ATOM 906 C C . GLY A 1 116 ? -10.402 16.601 16.267 1.00 86.94 116 GLY A C 1
ATOM 907 O O . GLY A 1 116 ? -9.302 16.206 15.892 1.00 86.94 116 GLY A O 1
ATOM 908 N N . GLU A 1 117 ? -11.493 15.843 16.176 1.00 86.88 117 GLU A N 1
ATOM 909 C CA . GLU A 1 117 ? -11.455 14.415 15.820 1.00 86.88 117 GLU A CA 1
ATOM 910 C C . GLU A 1 117 ? -10.910 14.144 14.406 1.00 86.88 117 GLU A C 1
ATOM 912 O O . GLU A 1 117 ? -10.397 13.059 14.152 1.00 86.88 117 GLU A O 1
ATOM 917 N N . CYS A 1 118 ? -10.982 15.133 13.507 1.00 93.38 118 CYS A N 1
ATOM 918 C CA . CYS A 1 118 ? -10.496 15.046 12.126 1.00 93.38 118 CYS A CA 1
ATOM 919 C C . CYS A 1 118 ? -9.186 15.809 11.868 1.00 93.38 118 CYS A C 1
ATOM 921 O O . CYS A 1 118 ? -8.783 15.959 10.708 1.00 93.38 118 CYS A O 1
ATOM 923 N N . ALA A 1 119 ? -8.526 16.288 12.927 1.00 93.62 119 ALA A N 1
ATOM 924 C CA . ALA A 1 119 ? -7.132 16.700 12.849 1.00 93.62 119 ALA A CA 1
ATOM 925 C C . ALA A 1 119 ? -6.240 15.454 12.772 1.00 93.62 119 ALA A C 1
ATOM 927 O O . ALA A 1 119 ? -6.483 14.467 13.471 1.00 93.62 119 ALA A O 1
ATOM 928 N N . PHE A 1 120 ? -5.216 15.485 11.919 1.00 93.75 120 PHE A N 1
ATOM 929 C CA . PHE A 1 120 ? -4.336 14.343 11.725 1.00 93.75 120 PHE A CA 1
ATOM 930 C C . PHE A 1 120 ? -2.892 14.704 11.397 1.00 93.75 120 PHE A C 1
ATOM 932 O O . PHE A 1 120 ? -2.606 15.731 10.780 1.00 93.75 120 PHE A O 1
ATOM 939 N N . LYS A 1 121 ? -1.989 13.777 11.733 1.00 93.50 121 LYS A N 1
ATOM 940 C CA . LYS A 1 121 ? -0.588 13.764 11.294 1.00 93.50 121 LYS A CA 1
ATOM 941 C C . LYS A 1 121 ? -0.255 12.400 10.712 1.00 93.50 121 LYS A C 1
ATOM 943 O O . LYS A 1 121 ? -0.387 11.385 11.394 1.00 93.50 121 LYS A O 1
ATOM 948 N N . ILE A 1 122 ? 0.194 12.373 9.462 1.00 94.06 122 ILE A N 1
ATOM 949 C CA . ILE A 1 122 ? 0.562 11.147 8.754 1.00 94.06 122 ILE A CA 1
ATOM 950 C C . ILE A 1 122 ? 2.039 11.222 8.386 1.00 94.06 122 ILE A C 1
ATOM 952 O O . ILE A 1 122 ? 2.477 12.144 7.697 1.00 94.06 122 ILE A O 1
ATOM 956 N N . ARG A 1 123 ? 2.816 10.246 8.859 1.00 92.25 123 ARG A N 1
ATOM 957 C CA . ARG A 1 123 ? 4.280 10.219 8.753 1.00 92.25 123 ARG A CA 1
ATOM 958 C C . ARG A 1 123 ? 4.765 8.887 8.199 1.00 92.25 123 ARG A C 1
ATOM 960 O O . ARG A 1 123 ? 4.271 7.841 8.609 1.00 92.25 123 ARG A O 1
ATOM 967 N N . GLY A 1 124 ? 5.758 8.923 7.317 1.00 91.31 124 GLY A N 1
ATOM 968 C CA . GLY A 1 124 ? 6.413 7.740 6.757 1.00 91.31 124 GLY A CA 1
ATOM 969 C C . GLY A 1 124 ? 7.842 7.621 7.268 1.00 91.31 124 GLY A C 1
ATOM 970 O O . GLY A 1 124 ? 8.598 8.589 7.190 1.00 91.31 124 GLY A O 1
ATOM 971 N N . LYS A 1 125 ? 8.219 6.454 7.794 1.00 89.88 125 LYS A N 1
ATOM 972 C CA . LYS A 1 125 ? 9.611 6.146 8.152 1.00 89.88 125 LYS A CA 1
ATOM 973 C C . LYS A 1 125 ? 10.260 5.358 7.031 1.00 89.88 125 LYS A C 1
ATOM 975 O O . LYS A 1 125 ? 9.756 4.291 6.690 1.00 89.88 125 LYS A O 1
ATOM 980 N N . ASN A 1 126 ? 11.409 5.822 6.556 1.00 89.12 126 ASN A N 1
ATOM 981 C CA . ASN A 1 126 ? 12.215 5.083 5.592 1.00 89.12 126 ASN A CA 1
ATOM 982 C C . ASN A 1 126 ? 13.382 4.359 6.262 1.00 89.12 126 ASN A C 1
ATOM 984 O O . ASN A 1 126 ? 13.822 4.726 7.352 1.00 89.12 126 ASN A O 1
ATOM 988 N N . GLU A 1 127 ? 13.908 3.337 5.597 1.00 87.25 127 GLU A N 1
ATOM 989 C CA . GLU A 1 127 ? 15.096 2.602 6.030 1.00 87.25 127 GLU A CA 1
ATOM 990 C C . GLU A 1 127 ? 15.917 2.091 4.841 1.00 87.25 127 GLU A C 1
ATOM 992 O O . GLU A 1 127 ? 15.378 1.850 3.765 1.00 87.25 127 GLU A O 1
ATOM 997 N N . HIS A 1 128 ? 17.215 1.874 5.043 1.00 85.75 128 HIS A N 1
ATOM 998 C CA . HIS A 1 128 ? 18.032 1.112 4.099 1.00 85.75 128 HIS A CA 1
ATOM 999 C C . HIS A 1 128 ? 17.820 -0.388 4.322 1.00 85.75 128 HIS A C 1
ATOM 1001 O O . HIS A 1 128 ? 17.690 -0.835 5.463 1.00 85.75 128 HIS A O 1
ATOM 1007 N N . ARG A 1 129 ? 17.816 -1.177 3.245 1.00 84.12 129 ARG A N 1
ATOM 1008 C CA . ARG A 1 129 ? 17.594 -2.631 3.302 1.00 84.12 129 ARG A CA 1
ATOM 1009 C C . ARG A 1 129 ? 18.667 -3.389 2.539 1.00 84.12 129 ARG A C 1
ATOM 1011 O O . ARG A 1 129 ? 19.329 -2.842 1.665 1.00 84.12 129 ARG A O 1
ATOM 1018 N N . HIS A 1 130 ? 18.818 -4.673 2.867 1.00 80.19 130 HIS A N 1
ATOM 1019 C CA . HIS A 1 130 ? 19.679 -5.615 2.137 1.00 80.19 130 HIS A CA 1
ATOM 1020 C C . HIS A 1 130 ? 21.143 -5.155 1.986 1.00 80.19 130 HIS A C 1
ATOM 1022 O O . HIS A 1 130 ? 21.799 -5.484 1.004 1.00 80.19 130 HIS A O 1
ATOM 1028 N N . GLY A 1 131 ? 21.646 -4.355 2.934 1.00 75.00 131 GLY A N 1
ATOM 1029 C CA . GLY A 1 131 ? 22.996 -3.784 2.872 1.00 75.00 131 GLY A CA 1
ATOM 1030 C C . GLY A 1 131 ? 23.196 -2.704 1.799 1.00 75.00 131 GLY A C 1
ATOM 1031 O O . GLY A 1 131 ? 24.311 -2.208 1.656 1.00 75.00 131 GLY A O 1
ATOM 1032 N N . ASN A 1 132 ? 22.149 -2.307 1.065 1.00 76.94 132 ASN A N 1
ATOM 1033 C CA . ASN A 1 132 ? 22.221 -1.240 0.072 1.00 76.94 132 ASN A CA 1
ATOM 1034 C C . ASN A 1 132 ? 21.913 0.117 0.722 1.00 76.94 132 ASN A C 1
ATOM 1036 O O . ASN A 1 132 ? 20.773 0.405 1.078 1.00 76.94 132 ASN A O 1
ATOM 1040 N N . LEU A 1 133 ? 22.941 0.956 0.864 1.00 80.69 133 LEU A N 1
ATOM 1041 C CA . LEU A 1 133 ? 22.823 2.314 1.409 1.00 80.69 133 LEU A CA 1
ATOM 1042 C C . LEU A 1 133 ? 22.524 3.377 0.338 1.00 80.69 133 LEU A C 1
ATOM 1044 O O . LEU A 1 133 ? 22.390 4.551 0.673 1.00 80.69 133 LEU A O 1
ATOM 1048 N N . ARG A 1 134 ? 22.459 2.996 -0.946 1.00 77.00 134 ARG A N 1
ATOM 1049 C CA . ARG A 1 134 ? 22.198 3.929 -2.056 1.00 77.00 134 ARG A CA 1
ATOM 1050 C C . ARG A 1 134 ? 20.726 4.300 -2.190 1.00 77.00 134 ARG A C 1
ATOM 1052 O O . ARG A 1 134 ? 20.438 5.361 -2.725 1.00 77.00 134 ARG A O 1
ATOM 1059 N N . VAL A 1 135 ? 19.837 3.427 -1.721 1.00 81.56 135 VAL A N 1
ATOM 1060 C CA . VAL A 1 135 ? 18.376 3.547 -1.831 1.00 81.56 135 VAL A CA 1
ATOM 1061 C C . VAL A 1 135 ? 17.734 3.280 -0.477 1.00 81.56 135 VAL A C 1
ATOM 1063 O O . VAL A 1 135 ? 18.363 2.673 0.398 1.00 81.56 135 VAL A O 1
ATOM 1066 N N . SER A 1 136 ? 16.502 3.729 -0.271 1.00 86.62 136 SER A N 1
ATOM 1067 C CA . SER A 1 136 ? 15.763 3.457 0.963 1.00 86.62 136 SER A CA 1
ATOM 1068 C C . SER A 1 136 ? 14.380 2.896 0.655 1.00 86.62 136 SER A C 1
ATOM 1070 O O . SER A 1 136 ? 13.982 2.783 -0.487 1.00 86.62 136 SER A O 1
ATOM 1072 N N . TYR A 1 137 ? 13.648 2.448 1.662 1.00 87.81 137 TYR A N 1
ATOM 1073 C CA . TYR A 1 137 ? 12.315 1.887 1.473 1.00 87.81 137 TYR A CA 1
ATOM 1074 C C . TYR A 1 137 ? 11.413 2.335 2.603 1.00 87.81 137 TYR A C 1
ATOM 1076 O O . TYR A 1 137 ? 11.863 2.461 3.747 1.00 87.81 137 TYR A O 1
ATOM 1084 N N . LEU A 1 138 ? 10.130 2.517 2.302 1.00 90.88 138 LEU A N 1
ATOM 1085 C CA . LEU A 1 138 ? 9.127 2.798 3.318 1.00 90.88 138 LEU A CA 1
ATOM 1086 C C . LEU A 1 138 ? 9.015 1.609 4.278 1.00 90.88 138 LEU A C 1
ATOM 1088 O O . LEU A 1 138 ? 8.662 0.501 3.889 1.00 90.88 138 LEU A O 1
ATOM 1092 N N . ARG A 1 139 ? 9.325 1.826 5.552 1.00 89.94 139 ARG A N 1
ATOM 1093 C CA . ARG A 1 139 ? 9.247 0.813 6.608 1.00 89.94 139 ARG A CA 1
ATOM 1094 C C . ARG A 1 139 ? 7.858 0.758 7.229 1.00 89.94 139 ARG A C 1
ATOM 1096 O O . ARG A 1 139 ? 7.301 -0.319 7.412 1.00 89.94 139 ARG A O 1
ATOM 1103 N N . TYR A 1 140 ? 7.318 1.907 7.610 1.00 93.00 140 TYR A N 1
ATOM 1104 C CA . TYR A 1 140 ? 5.992 1.992 8.208 1.00 93.00 140 TYR A CA 1
ATOM 1105 C C . TYR A 1 140 ? 5.389 3.378 8.007 1.00 93.00 140 TYR A C 1
ATOM 1107 O O . TYR A 1 140 ? 6.111 4.368 7.846 1.00 93.00 140 TYR A O 1
ATOM 1115 N N . ILE A 1 141 ? 4.061 3.443 8.090 1.00 96.06 141 ILE A N 1
ATOM 1116 C CA . ILE A 1 141 ? 3.295 4.688 8.138 1.00 96.06 141 ILE A CA 1
ATOM 1117 C C . ILE A 1 141 ? 2.671 4.818 9.525 1.00 96.06 141 ILE A C 1
ATOM 1119 O O . ILE A 1 141 ? 2.100 3.864 10.046 1.00 96.06 141 ILE A O 1
ATOM 1123 N N . THR A 1 142 ? 2.789 5.993 10.137 1.00 96.31 142 THR A N 1
ATOM 1124 C CA . THR A 1 142 ? 2.108 6.338 11.390 1.00 96.31 142 THR A CA 1
ATOM 1125 C C . THR A 1 142 ? 1.022 7.366 11.110 1.00 96.31 142 THR A C 1
ATOM 1127 O O . THR A 1 142 ? 1.275 8.345 10.411 1.00 96.31 142 THR A O 1
ATOM 1130 N N . VAL A 1 143 ? -0.160 7.139 11.671 1.00 97.31 143 VAL A N 1
ATOM 1131 C CA . VAL A 1 143 ? -1.340 7.997 11.607 1.00 97.31 143 VAL A CA 1
ATOM 1132 C C . VAL A 1 143 ? -1.698 8.387 13.035 1.00 97.31 143 VAL A C 1
ATOM 1134 O O . VAL A 1 143 ? -2.048 7.534 13.849 1.00 97.31 143 VAL A O 1
ATOM 1137 N N . GLU A 1 144 ? -1.575 9.669 13.347 1.00 95.94 144 GLU A N 1
ATOM 1138 C CA . GLU A 1 144 ? -2.063 10.261 14.591 1.00 95.94 144 GLU A CA 1
ATOM 1139 C C . GLU A 1 144 ? -3.375 10.981 14.270 1.00 95.94 144 GLU A C 1
ATOM 1141 O O . GLU A 1 144 ? -3.357 11.933 13.494 1.00 95.94 144 GLU A O 1
ATOM 1146 N N . MET A 1 145 ? -4.503 10.500 14.793 1.00 94.88 145 MET A N 1
ATOM 1147 C CA . MET A 1 145 ? -5.850 11.047 14.559 1.00 94.88 145 MET A CA 1
ATOM 1148 C C . MET A 1 145 ? -6.779 10.603 15.693 1.00 94.88 145 MET A C 1
ATOM 1150 O O . MET A 1 145 ? -6.619 9.493 16.198 1.00 94.88 145 MET A O 1
ATOM 1154 N N . ALA A 1 146 ? -7.748 11.440 16.081 1.00 91.06 146 ALA A N 1
ATOM 1155 C CA . ALA A 1 146 ? -8.739 11.122 17.118 1.00 91.06 146 ALA A CA 1
ATOM 1156 C C . ALA A 1 146 ? -8.109 10.547 18.411 1.00 91.06 146 ALA A C 1
ATOM 1158 O O . ALA A 1 146 ? -8.543 9.513 18.913 1.00 91.06 146 ALA A O 1
ATOM 1159 N N . ASP A 1 147 ? -7.043 11.184 18.907 1.00 91.50 147 ASP A N 1
ATOM 1160 C CA . ASP A 1 147 ? -6.292 10.781 20.111 1.00 91.50 147 ASP A CA 1
ATOM 1161 C C . ASP A 1 147 ? -5.728 9.349 20.077 1.00 91.50 147 ASP A C 1
ATOM 1163 O O . ASP A 1 147 ? -5.525 8.709 21.111 1.00 91.50 147 ASP A O 1
ATOM 1167 N N . LYS A 1 148 ? -5.471 8.826 18.875 1.00 93.69 148 LYS A N 1
ATOM 1168 C CA . LYS A 1 148 ? -4.894 7.499 18.652 1.00 93.69 148 LYS A CA 1
ATOM 1169 C C . LYS A 1 148 ? -3.642 7.597 17.805 1.00 93.69 148 LYS A C 1
ATOM 1171 O O . LYS A 1 148 ? -3.608 8.344 16.828 1.00 93.69 148 LYS A O 1
ATOM 1176 N N . LYS A 1 149 ? -2.631 6.796 18.147 1.00 95.25 149 LYS A N 1
ATOM 1177 C CA . LYS A 1 149 ? -1.436 6.601 17.323 1.00 95.25 149 LYS A CA 1
ATOM 1178 C C . LYS A 1 149 ? -1.475 5.219 16.692 1.00 95.25 149 LYS A C 1
ATOM 1180 O O . LYS A 1 149 ? -1.254 4.213 17.361 1.00 95.25 149 LYS A O 1
ATOM 1185 N N . ILE A 1 150 ? -1.720 5.177 15.391 1.00 97.38 150 ILE A N 1
ATOM 1186 C CA . ILE A 1 150 ? -1.862 3.940 14.630 1.00 97.38 150 ILE A CA 1
ATOM 1187 C C . ILE A 1 150 ? -0.656 3.785 13.708 1.00 97.38 150 ILE A C 1
ATOM 1189 O O . ILE A 1 150 ? -0.296 4.714 12.993 1.00 97.38 150 ILE A O 1
ATOM 1193 N N . THR A 1 151 ? -0.014 2.621 13.702 1.00 94.75 151 THR A N 1
ATOM 1194 C CA . THR A 1 151 ? 1.127 2.331 12.827 1.00 94.75 151 THR A CA 1
ATOM 1195 C C . THR A 1 151 ? 0.820 1.143 11.926 1.00 94.75 151 THR A C 1
ATOM 1197 O O . THR A 1 151 ? 0.648 0.030 12.417 1.00 94.75 151 THR A O 1
ATOM 1200 N N . LEU A 1 152 ? 0.816 1.378 10.612 1.00 95.31 152 LEU A N 1
ATOM 1201 C CA . LEU A 1 152 ? 0.816 0.338 9.584 1.00 95.31 152 LEU A CA 1
ATOM 1202 C C . LEU A 1 152 ? 2.273 -0.038 9.296 1.00 95.31 152 LEU A C 1
ATOM 1204 O O . LEU A 1 152 ? 3.039 0.775 8.777 1.00 95.31 152 LEU A O 1
ATOM 1208 N N . HIS A 1 153 ? 2.679 -1.244 9.680 1.00 87.69 153 HIS A N 1
ATOM 1209 C CA . HIS A 1 153 ? 4.068 -1.697 9.673 1.00 87.69 153 HIS A CA 1
ATOM 1210 C C . HIS A 1 153 ? 4.293 -2.832 8.662 1.00 87.69 153 HIS A C 1
ATOM 1212 O O . HIS A 1 153 ? 3.362 -3.463 8.160 1.00 87.69 153 HIS A O 1
ATOM 1218 N N . GLN A 1 154 ? 5.566 -3.113 8.371 1.00 82.31 154 GLN A N 1
ATOM 1219 C CA . GLN A 1 154 ? 5.988 -4.215 7.509 1.00 82.31 154 GLN A CA 1
ATOM 1220 C C . GLN A 1 154 ? 5.309 -5.544 7.839 1.00 82.31 154 GLN A C 1
ATOM 1222 O O . GLN A 1 154 ? 5.095 -5.869 9.017 1.00 82.31 154 GLN A O 1
ATOM 1227 N N . PHE A 1 155 ? 5.098 -6.333 6.785 1.00 79.06 155 PHE A N 1
ATOM 1228 C CA . PHE A 1 155 ? 4.392 -7.615 6.792 1.00 79.06 155 PHE A CA 1
ATOM 1229 C C . PHE A 1 155 ? 2.903 -7.500 7.151 1.00 79.06 155 PHE A C 1
ATOM 1231 O O . PHE A 1 155 ? 2.306 -8.475 7.596 1.00 79.06 155 PHE A O 1
ATOM 1238 N N . GLY A 1 156 ? 2.315 -6.311 6.973 1.00 78.00 156 GLY A N 1
ATOM 1239 C CA . GLY A 1 156 ? 0.894 -6.058 7.224 1.00 78.00 156 GLY A CA 1
ATOM 1240 C C . GLY A 1 156 ? 0.520 -5.989 8.707 1.00 78.00 156 GLY A C 1
ATOM 1241 O O . GLY A 1 156 ? -0.645 -6.159 9.047 1.00 78.00 156 GLY A O 1
ATOM 1242 N N . ARG A 1 157 ? 1.492 -5.765 9.600 1.00 78.94 157 ARG A N 1
ATOM 1243 C CA . ARG A 1 157 ? 1.247 -5.651 11.047 1.00 78.94 157 ARG A CA 1
ATOM 1244 C C . ARG A 1 157 ? 0.697 -4.273 11.393 1.00 78.94 157 ARG A C 1
ATOM 1246 O O . ARG A 1 157 ? 1.176 -3.276 10.856 1.00 78.94 157 ARG A O 1
ATOM 1253 N N . VAL A 1 158 ? -0.232 -4.211 12.342 1.00 81.50 158 VAL A N 1
ATOM 1254 C CA . VAL A 1 158 ? -0.830 -2.952 12.805 1.00 81.50 158 VAL A CA 1
ATOM 1255 C C . VAL A 1 158 ? -0.624 -2.787 14.299 1.00 81.50 158 VAL A C 1
ATOM 1257 O O . VAL A 1 158 ? -0.843 -3.726 15.056 1.00 81.50 158 VAL A O 1
ATOM 1260 N N . PHE A 1 159 ? -0.223 -1.589 14.719 1.00 81.00 159 PHE A N 1
ATOM 1261 C CA . PHE A 1 159 ? -0.102 -1.219 16.128 1.00 81.00 159 PHE A CA 1
ATOM 1262 C C . PHE A 1 159 ? -1.025 -0.044 16.443 1.00 81.00 159 PHE A C 1
ATOM 1264 O O . PHE A 1 159 ? -1.052 0.924 15.687 1.00 81.00 159 PHE A O 1
ATOM 1271 N N . ILE A 1 160 ? -1.739 -0.109 17.562 1.00 84.44 160 ILE A N 1
ATOM 1272 C CA . ILE A 1 160 ? -2.570 0.966 18.107 1.00 84.44 160 ILE A CA 1
ATOM 1273 C C . ILE A 1 160 ? -1.990 1.323 19.473 1.00 84.44 160 ILE A C 1
ATOM 1275 O O . ILE A 1 160 ? -1.900 0.471 20.354 1.00 84.44 160 ILE A O 1
ATOM 1279 N N . ASP A 1 161 ? -1.528 2.562 19.626 1.00 83.44 161 ASP A N 1
ATOM 1280 C CA . ASP A 1 161 ? -0.854 3.068 20.830 1.00 83.44 161 ASP A CA 1
ATOM 1281 C C . ASP A 1 161 ? 0.324 2.176 21.281 1.00 83.44 161 ASP A C 1
ATOM 1283 O O . ASP A 1 161 ? 0.608 2.008 22.463 1.00 83.44 161 ASP A O 1
ATOM 1287 N N . GLY A 1 162 ? 1.029 1.588 20.306 1.00 73.81 162 GLY A N 1
ATOM 1288 C CA . GLY A 1 162 ? 2.175 0.699 20.528 1.00 73.81 162 GLY A CA 1
ATOM 1289 C C . GLY A 1 162 ? 1.823 -0.770 20.782 1.00 73.81 162 GLY A C 1
ATOM 1290 O O . GLY A 1 162 ? 2.731 -1.599 20.820 1.00 73.81 162 GLY A O 1
ATOM 1291 N N . VAL A 1 163 ? 0.539 -1.117 20.893 1.00 71.31 163 VAL A N 1
ATOM 1292 C CA . VAL A 1 163 ? 0.066 -2.498 21.067 1.00 71.31 163 VAL A CA 1
ATOM 1293 C C . VAL A 1 163 ? -0.344 -3.071 19.716 1.00 71.31 163 VAL A C 1
ATOM 1295 O O . VAL A 1 163 ? -1.078 -2.430 18.969 1.00 71.31 163 VAL A O 1
ATOM 1298 N N . ILE A 1 164 ? 0.138 -4.266 19.372 1.00 71.25 164 ILE A N 1
ATOM 1299 C CA . ILE A 1 164 ? -0.232 -4.920 18.110 1.00 71.25 164 ILE A CA 1
ATOM 1300 C C . ILE A 1 164 ? -1.723 -5.302 18.117 1.00 71.25 164 ILE A C 1
ATOM 1302 O O . ILE A 1 164 ? -2.247 -5.767 19.127 1.00 71.25 164 ILE A O 1
ATOM 1306 N N . ALA A 1 165 ? -2.401 -5.093 16.990 1.00 67.12 165 ALA A N 1
ATOM 1307 C CA . ALA A 1 165 ? -3.824 -5.350 16.814 1.00 67.12 165 ALA A CA 1
ATOM 1308 C C . ALA A 1 165 ? -4.064 -6.398 15.721 1.00 67.12 165 ALA A C 1
ATOM 1310 O O . ALA A 1 165 ? -3.424 -6.372 14.667 1.00 67.12 165 ALA A O 1
ATOM 1311 N N . SER A 1 166 ? -5.023 -7.292 15.967 1.00 66.56 166 SER A N 1
ATOM 1312 C CA . SER A 1 166 ? -5.542 -8.202 14.942 1.00 66.56 166 SER A CA 1
ATOM 1313 C C . SER A 1 166 ? -6.530 -7.467 14.039 1.00 66.56 166 SER A C 1
ATOM 1315 O O . SER A 1 166 ? -7.289 -6.622 14.512 1.00 66.56 166 SER A O 1
ATOM 1317 N N . LEU A 1 167 ? -6.521 -7.786 12.744 1.00 71.12 167 LEU A N 1
ATOM 1318 C CA . LEU A 1 167 ? -7.422 -7.189 11.760 1.00 71.12 167 LEU A CA 1
ATOM 1319 C C . LEU A 1 167 ? -8.575 -8.147 11.404 1.00 71.12 167 LEU A C 1
ATOM 1321 O O . LEU A 1 167 ? -8.349 -9.357 11.336 1.00 71.12 167 LEU A O 1
ATOM 1325 N N . PRO A 1 168 ? -9.780 -7.625 11.107 1.00 75.25 168 PRO A N 1
ATOM 1326 C CA . PRO A 1 168 ? -10.135 -6.205 11.078 1.00 75.25 168 PRO A CA 1
ATOM 1327 C C . PRO A 1 168 ? -10.337 -5.613 12.481 1.00 75.25 168 PRO A C 1
ATOM 1329 O O . PRO A 1 168 ? -10.752 -6.306 13.405 1.00 75.25 168 PRO A O 1
ATOM 1332 N N . VAL A 1 169 ? -10.094 -4.311 12.632 1.00 70.88 169 VAL A N 1
ATOM 1333 C CA . VAL A 1 169 ? -10.342 -3.582 13.885 1.00 70.88 169 VAL A CA 1
ATOM 1334 C C . VAL A 1 169 ? -11.005 -2.238 13.608 1.00 70.88 169 VAL A C 1
ATOM 1336 O O . VAL A 1 169 ? -10.743 -1.597 12.590 1.00 70.88 169 VAL A O 1
ATOM 1339 N N . GLU A 1 170 ? -11.879 -1.818 14.521 1.00 83.44 170 GLU A N 1
ATOM 1340 C CA . GLU A 1 170 ? -12.497 -0.495 14.513 1.00 83.44 170 GLU A CA 1
ATOM 1341 C C . GLU A 1 170 ? -12.026 0.299 15.734 1.00 83.44 170 GLU A C 1
ATOM 1343 O O . GLU A 1 170 ? -12.117 -0.169 16.870 1.00 83.44 170 GLU A O 1
ATOM 1348 N N . VAL A 1 171 ? -11.526 1.510 15.497 1.00 86.81 171 VAL A N 1
ATOM 1349 C CA . VAL A 1 171 ? -11.032 2.425 16.527 1.00 86.81 171 VAL A CA 1
ATOM 1350 C C . VAL A 1 171 ? -11.948 3.643 16.583 1.00 86.81 171 VAL A C 1
ATOM 1352 O O . VAL A 1 171 ? -12.290 4.235 15.559 1.00 86.81 171 VAL A O 1
ATOM 1355 N N . ASN A 1 172 ? -12.377 4.003 17.795 1.00 89.75 172 ASN A N 1
ATOM 1356 C CA . ASN A 1 172 ? -13.239 5.159 18.067 1.00 89.75 172 ASN A CA 1
ATOM 1357 C C . ASN A 1 172 ? -14.528 5.221 17.216 1.00 89.75 172 ASN A C 1
ATOM 1359 O O . ASN A 1 172 ? -15.046 6.304 16.962 1.00 89.75 172 ASN A O 1
ATOM 1363 N N . LYS A 1 173 ? -15.072 4.062 16.806 1.00 86.56 173 LYS A N 1
ATOM 1364 C CA . LYS A 1 173 ? -16.312 3.927 16.008 1.00 86.56 173 LYS A CA 1
ATOM 1365 C C . LYS A 1 173 ? -16.290 4.633 14.641 1.00 86.56 173 LYS A C 1
ATOM 1367 O O . LYS A 1 173 ? -17.348 4.951 14.103 1.00 86.56 173 LYS A O 1
ATOM 1372 N N . ASP A 1 174 ? -15.109 4.892 14.087 1.00 88.19 174 ASP A N 1
ATOM 1373 C CA . ASP A 1 174 ? -14.964 5.528 12.769 1.00 88.19 174 ASP A CA 1
ATOM 1374 C C . ASP A 1 174 ? -13.786 4.961 11.976 1.00 88.19 174 ASP A C 1
ATOM 1376 O O . ASP A 1 174 ? -13.938 4.622 10.804 1.00 88.19 174 ASP A O 1
ATOM 1380 N N . ILE A 1 175 ? -12.622 4.816 12.613 1.00 92.69 175 ILE A N 1
ATOM 1381 C CA . ILE A 1 175 ? -11.411 4.362 11.933 1.00 92.69 175 ILE A CA 1
ATOM 1382 C C . IL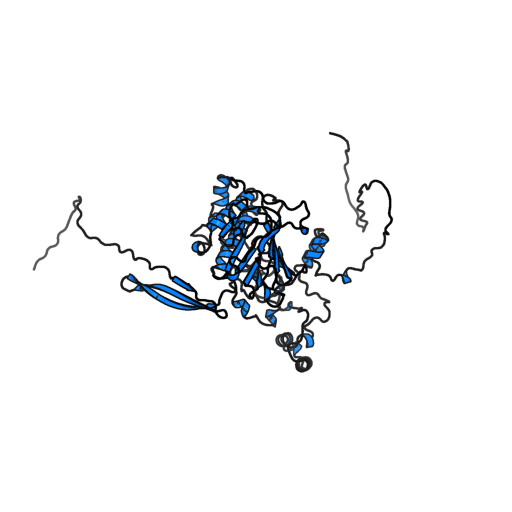E A 1 175 ? -11.477 2.844 11.773 1.00 92.69 175 ILE A C 1
ATOM 1384 O O . ILE A 1 175 ? -11.320 2.101 12.741 1.00 92.69 175 ILE A O 1
ATOM 1388 N N . GLN A 1 176 ? -11.691 2.383 10.546 1.00 88.81 176 GLN A N 1
ATOM 1389 C CA . GLN A 1 176 ? -11.710 0.968 10.188 1.00 88.81 176 GLN A CA 1
ATOM 1390 C C . GLN A 1 176 ? -10.360 0.569 9.606 1.00 88.81 176 GLN A C 1
ATOM 1392 O O . GLN A 1 176 ? -9.862 1.242 8.707 1.00 88.81 176 GLN A O 1
ATOM 1397 N N . ILE A 1 177 ? -9.776 -0.522 10.100 1.00 88.69 177 ILE A N 1
ATOM 1398 C CA . ILE A 1 177 ? -8.493 -1.039 9.619 1.00 88.69 177 ILE A CA 1
ATOM 1399 C C . ILE A 1 177 ? -8.666 -2.499 9.212 1.00 88.69 177 ILE A C 1
ATOM 1401 O O . ILE A 1 177 ? -9.150 -3.305 10.008 1.00 88.69 177 ILE A O 1
ATOM 1405 N N . PHE A 1 178 ? -8.298 -2.848 7.980 1.00 81.88 178 PHE A N 1
ATOM 1406 C CA . PHE A 1 178 ? -8.526 -4.184 7.423 1.00 81.88 178 PHE A CA 1
ATOM 1407 C C . PHE A 1 178 ? -7.553 -4.525 6.286 1.00 81.88 178 PHE A C 1
ATOM 1409 O O . PHE A 1 178 ? -6.906 -3.653 5.711 1.00 81.88 178 PHE A O 1
ATOM 1416 N N . HIS A 1 179 ? -7.451 -5.816 5.959 1.00 80.44 179 HIS A N 1
ATOM 1417 C CA . HIS A 1 179 ? -6.722 -6.280 4.778 1.00 80.44 179 HIS A CA 1
ATOM 1418 C C . HIS A 1 179 ? -7.563 -6.106 3.509 1.00 80.44 179 HIS A C 1
ATOM 1420 O O . HIS A 1 179 ? -8.733 -6.484 3.483 1.00 80.44 179 HIS A O 1
ATOM 1426 N N . SER A 1 180 ? -6.943 -5.587 2.453 1.00 81.81 180 SER A N 1
ATOM 1427 C CA . SER A 1 180 ? -7.557 -5.260 1.165 1.00 81.81 180 SER A CA 1
ATOM 1428 C C . SER A 1 180 ? -6.596 -5.668 0.044 1.00 81.81 180 SER A C 1
ATOM 1430 O O . SER A 1 180 ? -5.637 -4.962 -0.268 1.00 81.81 180 SER A O 1
ATOM 1432 N N . GLY A 1 181 ? -6.774 -6.872 -0.510 1.00 84.50 181 GLY A N 1
ATOM 1433 C CA . GLY A 1 181 ? -5.805 -7.457 -1.446 1.00 84.50 181 GLY A CA 1
ATOM 1434 C C . GLY A 1 181 ? -4.424 -7.638 -0.806 1.00 84.50 181 GLY A C 1
ATOM 1435 O O . GLY A 1 181 ? -4.283 -8.342 0.195 1.00 84.50 181 GLY A O 1
ATOM 1436 N N . THR A 1 182 ? -3.395 -6.996 -1.368 1.00 85.69 182 THR A N 1
ATOM 1437 C CA . THR A 1 182 ? -2.044 -6.941 -0.776 1.00 85.69 182 THR A CA 1
ATOM 1438 C C . THR A 1 182 ? -1.833 -5.799 0.222 1.00 85.69 182 THR A C 1
ATOM 1440 O O . THR A 1 182 ? -0.736 -5.679 0.763 1.00 85.69 182 THR A O 1
ATOM 1443 N N . MET A 1 183 ? -2.839 -4.954 0.449 1.00 88.56 183 MET A N 1
ATOM 1444 C CA . MET A 1 183 ? -2.744 -3.759 1.288 1.00 88.56 183 MET A CA 1
ATOM 1445 C C . MET A 1 183 ? -3.339 -3.991 2.676 1.00 88.56 183 MET A C 1
ATOM 1447 O O . MET A 1 183 ? -4.243 -4.807 2.870 1.00 88.56 183 MET A O 1
ATOM 1451 N N . VAL A 1 184 ? -2.857 -3.223 3.647 1.00 90.56 184 VAL A N 1
ATOM 1452 C CA . VAL A 1 184 ? -3.622 -2.870 4.842 1.00 90.56 184 VAL A CA 1
ATOM 1453 C C . VAL A 1 184 ? -4.178 -1.471 4.630 1.00 90.56 184 VAL A C 1
ATOM 1455 O O . VAL A 1 184 ? -3.401 -0.533 4.446 1.00 90.56 184 VAL A O 1
ATOM 1458 N N . ASP A 1 185 ? -5.500 -1.347 4.686 1.00 92.12 185 ASP A N 1
ATOM 1459 C CA . ASP A 1 185 ? -6.217 -0.085 4.541 1.00 92.12 185 ASP A CA 1
ATOM 1460 C C . ASP A 1 185 ? -6.701 0.397 5.909 1.00 92.12 185 ASP A C 1
ATOM 1462 O O . ASP A 1 185 ? -7.324 -0.354 6.659 1.00 92.12 185 ASP A O 1
ATOM 1466 N N . LEU A 1 186 ? -6.434 1.665 6.214 1.00 95.50 186 LEU A N 1
ATOM 1467 C CA . LEU A 1 186 ? -7.043 2.440 7.288 1.00 95.50 186 LEU A CA 1
ATOM 1468 C C . LEU A 1 186 ? -7.991 3.454 6.655 1.00 95.50 186 LEU A C 1
ATOM 1470 O O . LEU A 1 186 ? -7.563 4.271 5.843 1.00 95.50 186 LEU A O 1
ATOM 1474 N N . VAL A 1 187 ? -9.262 3.432 7.049 1.00 92.50 187 VAL A N 1
ATOM 1475 C CA . VAL A 1 187 ? -10.314 4.289 6.494 1.00 92.50 187 VAL A CA 1
ATOM 1476 C C . VAL A 1 187 ? -11.054 4.998 7.625 1.00 92.50 187 VAL A C 1
ATOM 1478 O O . VAL A 1 187 ? -11.709 4.349 8.435 1.00 92.50 187 VAL A O 1
ATOM 1481 N N . SER A 1 188 ? -11.006 6.331 7.642 1.00 93.00 188 SER A N 1
ATOM 1482 C CA . SER A 1 188 ? -11.952 7.178 8.377 1.00 93.00 188 SER A CA 1
ATOM 1483 C C . SER A 1 188 ? -12.944 7.761 7.377 1.00 93.00 188 SER A C 1
ATOM 1485 O O . SER A 1 188 ? -12.600 8.621 6.559 1.00 93.00 188 SER A O 1
ATOM 1487 N N . LYS A 1 189 ? -14.192 7.284 7.420 1.00 85.38 189 LYS A N 1
ATOM 1488 C CA . LYS A 1 189 ? -15.248 7.794 6.533 1.00 85.38 189 LYS A CA 1
ATOM 1489 C C . LYS A 1 189 ? -15.712 9.171 6.983 1.00 85.38 189 LYS A C 1
ATOM 1491 O O . LYS A 1 189 ? -15.945 10.026 6.135 1.00 85.38 189 LYS A O 1
ATOM 1496 N N . LYS A 1 190 ? -15.809 9.391 8.298 1.00 89.31 190 LYS A N 1
ATOM 1497 C CA . LYS A 1 190 ? -16.215 10.673 8.880 1.00 89.31 190 LYS A CA 1
ATOM 1498 C C . LYS A 1 190 ? -15.253 11.794 8.507 1.00 89.31 190 LYS A C 1
ATOM 1500 O O . LYS A 1 190 ? -15.703 12.868 8.126 1.00 89.31 190 LYS A O 1
ATOM 1505 N N . CYS A 1 191 ? -13.949 11.541 8.602 1.00 91.50 191 CYS A N 1
ATOM 1506 C CA . CYS A 1 191 ? -12.936 12.542 8.291 1.00 91.50 191 CYS A CA 1
ATOM 1507 C C . CYS A 1 191 ? -12.475 12.485 6.834 1.00 91.50 191 CYS A C 1
ATOM 1509 O O . CYS A 1 191 ? -11.704 13.335 6.424 1.00 91.50 191 CYS A O 1
ATOM 1511 N N . GLY A 1 192 ? -12.918 11.516 6.028 1.00 90.88 192 GLY A N 1
ATOM 1512 C CA . GLY A 1 192 ? -12.504 11.406 4.629 1.00 90.88 192 GLY A CA 1
ATOM 1513 C C . GLY A 1 192 ? -10.991 11.231 4.480 1.00 90.88 192 GLY A C 1
ATOM 1514 O O . GLY A 1 192 ? -10.375 11.907 3.656 1.00 90.88 192 GLY A O 1
ATOM 1515 N N . VAL A 1 193 ? -10.397 10.346 5.284 1.00 92.81 193 VAL A N 1
ATOM 1516 C CA . VAL A 1 193 ? -8.965 10.019 5.247 1.00 92.81 193 VAL A CA 1
ATOM 1517 C C . VAL A 1 193 ? -8.792 8.525 5.026 1.00 92.81 193 VAL A C 1
ATOM 1519 O O . VAL A 1 193 ? -9.388 7.712 5.732 1.00 92.81 193 VAL A O 1
ATOM 1522 N N . VAL A 1 194 ? -7.956 8.171 4.054 1.00 92.94 194 VAL A N 1
ATOM 1523 C CA . VAL A 1 194 ? -7.571 6.791 3.757 1.00 92.94 194 VAL A CA 1
ATOM 1524 C C . VAL A 1 194 ? -6.054 6.692 3.727 1.00 92.94 194 VAL A C 1
ATOM 1526 O O . VAL A 1 194 ? -5.389 7.504 3.081 1.00 92.94 194 VAL A O 1
ATOM 1529 N N . VAL A 1 195 ? -5.507 5.702 4.425 1.00 95.94 195 VAL A N 1
ATOM 1530 C CA . VAL A 1 195 ? -4.078 5.384 4.420 1.00 95.94 195 VAL A CA 1
ATOM 1531 C C . VAL A 1 195 ? -3.913 3.905 4.124 1.00 95.94 195 VAL A C 1
ATOM 1533 O O . VAL A 1 195 ? -4.438 3.071 4.855 1.00 95.94 195 VAL A O 1
ATOM 1536 N N . SER A 1 196 ? -3.157 3.590 3.080 1.00 94.31 196 SER A N 1
ATOM 1537 C CA . SER A 1 196 ? -2.911 2.220 2.636 1.00 94.31 196 SER A CA 1
ATOM 1538 C C . SER A 1 196 ? -1.418 1.931 2.666 1.00 94.31 196 SER A C 1
ATOM 1540 O O . SER A 1 196 ? -0.623 2.756 2.215 1.00 94.31 196 SER A O 1
ATOM 1542 N N . PHE A 1 197 ? -1.024 0.762 3.166 1.00 95.19 197 PHE A N 1
ATOM 1543 C CA . PHE A 1 197 ? 0.365 0.300 3.114 1.00 95.19 197 PHE A CA 1
ATOM 1544 C C . PHE A 1 197 ? 0.433 -1.182 2.765 1.00 95.19 197 PHE A C 1
ATOM 1546 O O . PHE A 1 197 ? -0.286 -1.995 3.342 1.00 95.19 197 PHE A O 1
ATOM 1553 N N . ASP A 1 198 ? 1.324 -1.541 1.847 1.00 90.69 198 ASP A N 1
ATOM 1554 C CA . ASP A 1 198 ? 1.471 -2.919 1.382 1.00 90.69 198 ASP A CA 1
ATOM 1555 C C . ASP A 1 198 ? 2.320 -3.806 2.309 1.00 90.69 198 ASP A C 1
ATOM 1557 O O . ASP A 1 198 ? 2.530 -4.992 2.049 1.00 90.69 198 ASP A O 1
ATOM 1561 N N . GLY A 1 199 ? 2.838 -3.229 3.396 1.00 88.88 199 GLY A N 1
ATOM 1562 C CA . GLY A 1 199 ? 3.714 -3.926 4.327 1.00 88.88 199 GLY A CA 1
ATOM 1563 C C . GLY A 1 199 ? 5.138 -4.129 3.802 1.00 88.88 199 GLY A C 1
ATOM 1564 O O . GLY A 1 199 ? 5.890 -4.878 4.430 1.00 88.88 199 GLY A O 1
ATOM 1565 N N . ASN A 1 200 ? 5.522 -3.501 2.690 1.00 88.19 200 ASN A N 1
ATOM 1566 C CA . ASN A 1 200 ? 6.849 -3.613 2.097 1.00 88.19 200 ASN A CA 1
ATOM 1567 C C . ASN A 1 200 ? 7.425 -2.260 1.660 1.00 88.19 200 ASN A C 1
ATOM 1569 O O . ASN A 1 200 ? 8.413 -1.831 2.249 1.00 88.19 200 ASN A O 1
ATOM 1573 N N . SER A 1 201 ? 6.874 -1.612 0.640 1.00 88.50 201 SER A N 1
ATOM 1574 C CA . SER A 1 201 ? 7.462 -0.419 0.007 1.00 88.50 201 SER A CA 1
ATOM 1575 C C . SER A 1 201 ? 6.426 0.578 -0.508 1.00 88.50 201 SER A C 1
ATOM 1577 O O . SER A 1 201 ? 6.681 1.781 -0.448 1.00 88.50 201 SER A O 1
ATOM 1579 N N . ASN A 1 202 ? 5.250 0.112 -0.939 1.00 93.25 202 ASN A N 1
ATOM 1580 C CA . ASN A 1 202 ? 4.220 0.966 -1.520 1.00 93.25 202 ASN A CA 1
ATOM 1581 C C . ASN A 1 202 ? 3.226 1.450 -0.456 1.00 93.25 202 ASN A C 1
ATOM 1583 O O . ASN A 1 202 ? 2.647 0.660 0.295 1.00 93.25 202 ASN A O 1
ATOM 1587 N N . GLY A 1 203 ? 2.991 2.759 -0.415 1.00 94.00 203 GLY A N 1
ATOM 1588 C CA . GLY A 1 203 ? 2.039 3.401 0.482 1.00 94.00 203 GLY A CA 1
ATOM 1589 C C . GLY A 1 203 ? 1.261 4.522 -0.196 1.00 94.00 203 GLY A C 1
ATOM 1590 O O . GLY A 1 203 ? 1.781 5.228 -1.059 1.00 94.00 203 GLY A O 1
ATOM 1591 N N . TYR A 1 204 ? 0.013 4.718 0.219 1.00 92.44 204 TYR A N 1
ATOM 1592 C CA . TYR A 1 204 ? -0.877 5.734 -0.336 1.00 92.44 204 TYR A CA 1
ATOM 1593 C C . TYR A 1 204 ? -1.578 6.496 0.780 1.00 92.44 204 TYR A C 1
ATOM 1595 O O . TYR A 1 204 ? -2.013 5.905 1.767 1.00 92.44 204 TYR A O 1
ATOM 1603 N N . VAL A 1 205 ? -1.719 7.809 0.604 1.00 92.62 205 VAL A N 1
ATOM 1604 C CA . VAL A 1 205 ? -2.546 8.652 1.475 1.00 92.62 205 VAL A CA 1
ATOM 1605 C C . VAL A 1 205 ? -3.549 9.384 0.610 1.00 92.62 205 VAL A C 1
ATOM 1607 O O . VAL A 1 205 ? -3.192 10.008 -0.391 1.00 92.62 205 VAL A O 1
ATOM 1610 N N . MET A 1 206 ? -4.815 9.315 0.997 1.00 89.00 206 MET A N 1
ATOM 1611 C CA . MET A 1 206 ? -5.905 9.968 0.294 1.00 89.00 206 MET A CA 1
ATOM 1612 C C . MET A 1 206 ? -6.736 10.771 1.276 1.00 89.00 206 MET A C 1
ATOM 1614 O O . MET A 1 206 ? -7.101 10.283 2.343 1.00 89.00 206 MET A O 1
ATOM 1618 N N . VAL A 1 207 ? -7.034 12.009 0.904 1.00 89.75 207 VAL A N 1
ATOM 1619 C CA . VAL A 1 207 ? -7.797 12.946 1.732 1.00 89.75 207 VAL A CA 1
ATOM 1620 C C . VAL A 1 207 ? -8.930 13.550 0.916 1.00 89.75 207 VAL A C 1
ATOM 1622 O O . VAL A 1 207 ? -8.766 13.798 -0.282 1.00 89.75 207 VAL A O 1
ATOM 1625 N N . SER A 1 208 ? -10.079 13.788 1.550 1.00 88.19 208 SER A N 1
ATOM 1626 C CA . SER A 1 208 ? -11.208 14.482 0.922 1.00 88.19 208 SER A CA 1
ATOM 1627 C C . SER A 1 208 ? -10.769 15.846 0.381 1.00 88.19 208 SER A C 1
ATOM 1629 O O . SER A 1 208 ? -9.938 16.539 0.979 1.00 88.19 208 SER A O 1
ATOM 1631 N N . LYS A 1 209 ? -11.388 16.283 -0.719 1.00 82.75 209 LYS A N 1
ATOM 1632 C CA . LYS A 1 209 ? -11.248 17.637 -1.277 1.00 82.75 209 LYS A CA 1
ATOM 1633 C C . LYS A 1 209 ? -11.515 18.745 -0.252 1.00 82.75 209 LYS A C 1
ATOM 1635 O O . LYS A 1 209 ? -11.034 19.860 -0.437 1.00 82.75 209 LYS A O 1
ATOM 1640 N N . ASP A 1 210 ? -12.221 18.445 0.837 1.00 85.06 210 ASP A N 1
ATOM 1641 C CA . ASP A 1 210 ? -12.496 19.387 1.930 1.00 85.06 210 ASP A CA 1
ATOM 1642 C C . ASP A 1 210 ? -11.228 19.844 2.666 1.00 85.06 210 ASP A C 1
ATOM 1644 O O . ASP A 1 210 ? -11.235 20.898 3.314 1.00 85.06 210 ASP A O 1
ATOM 1648 N N . TYR A 1 211 ? -10.131 19.090 2.523 1.00 85.88 211 TYR A N 1
ATOM 1649 C CA . TYR A 1 211 ? -8.797 19.450 3.003 1.00 85.88 211 TYR A CA 1
ATOM 1650 C C . TYR A 1 211 ? -7.996 20.308 2.015 1.00 85.88 211 TYR A C 1
ATOM 1652 O O . TYR A 1 211 ? -6.854 20.674 2.304 1.00 85.88 211 TYR A O 1
ATOM 1660 N N . ARG A 1 212 ? -8.553 20.681 0.854 1.00 82.94 212 ARG A N 1
ATOM 1661 C CA . ARG A 1 212 ? -7.876 21.574 -0.097 1.00 82.94 212 ARG A CA 1
ATOM 1662 C C . ARG A 1 212 ? -7.536 22.904 0.581 1.00 82.94 212 ARG A C 1
ATOM 1664 O O . ARG A 1 212 ? -8.407 23.583 1.113 1.00 82.94 212 ARG A O 1
ATOM 1671 N N . GLY A 1 213 ? -6.252 23.267 0.573 1.00 81.06 213 GLY A N 1
ATOM 1672 C CA . GLY A 1 213 ? -5.744 24.459 1.270 1.00 81.06 213 GLY A CA 1
ATOM 1673 C C . GLY A 1 213 ? -5.698 24.343 2.803 1.00 81.06 213 GLY A C 1
ATOM 1674 O O . GLY A 1 213 ? -5.327 25.306 3.469 1.00 81.06 213 GLY A O 1
ATOM 1675 N N . LYS A 1 214 ? -6.045 23.177 3.364 1.00 86.00 214 LYS A N 1
ATOM 1676 C CA . LYS A 1 214 ? -6.028 22.870 4.805 1.00 86.00 214 LYS A CA 1
ATOM 1677 C C . LYS A 1 214 ? -5.047 21.750 5.161 1.00 86.00 214 LYS A C 1
ATOM 1679 O O . LYS A 1 214 ? -5.114 21.216 6.263 1.00 86.00 214 LYS A O 1
ATOM 1684 N N . ILE A 1 215 ? -4.150 21.400 4.245 1.00 85.44 215 ILE A N 1
ATOM 1685 C CA . ILE A 1 215 ? -2.978 20.574 4.534 1.00 85.44 215 ILE A CA 1
ATOM 1686 C C . ILE A 1 215 ? -1.803 21.515 4.791 1.00 85.44 215 ILE A C 1
ATOM 1688 O O . ILE A 1 215 ? -1.555 22.430 4.005 1.00 85.44 215 ILE A O 1
ATOM 1692 N N . THR A 1 216 ? -1.116 21.308 5.907 1.00 81.56 216 THR A N 1
ATOM 1693 C CA . THR A 1 216 ? 0.084 22.042 6.304 1.00 81.56 216 THR A CA 1
ATOM 1694 C C . THR A 1 216 ? 1.311 21.137 6.246 1.00 81.56 216 THR A C 1
ATOM 1696 O O . THR A 1 216 ? 1.219 19.938 5.985 1.00 81.56 216 THR A O 1
ATOM 1699 N N . LYS A 1 217 ? 2.474 21.741 6.474 1.00 69.44 217 LYS A N 1
ATOM 1700 C CA . LYS A 1 217 ? 3.776 21.088 6.499 1.00 69.44 217 LYS A CA 1
ATOM 1701 C C . LYS A 1 217 ? 4.515 21.463 7.784 1.00 69.44 217 LYS A C 1
ATOM 1703 O O . LYS A 1 217 ? 4.509 22.628 8.178 1.00 69.44 217 LYS A O 1
ATOM 1708 N N . GLN A 1 218 ? 5.157 20.489 8.417 1.00 68.38 218 GLN A N 1
ATOM 1709 C CA . GLN A 1 218 ? 6.088 20.685 9.530 1.00 68.38 218 GLN A CA 1
ATOM 1710 C C . GLN A 1 218 ? 7.381 19.939 9.219 1.00 68.38 218 GLN A C 1
ATOM 1712 O O . GLN A 1 218 ? 7.301 18.828 8.703 1.00 68.38 218 GLN A O 1
ATOM 1717 N N . GLY A 1 219 ? 8.538 20.521 9.551 1.00 69.69 219 GLY A N 1
ATOM 1718 C CA . GLY A 1 219 ? 9.867 19.931 9.343 1.00 69.69 219 GLY A CA 1
ATOM 1719 C C . GLY A 1 219 ? 10.805 20.810 8.511 1.00 69.69 219 GLY A C 1
ATOM 1720 O O . GLY A 1 219 ? 10.534 21.995 8.313 1.00 69.69 219 GLY A O 1
ATOM 1721 N N . VAL A 1 220 ? 11.896 20.224 8.008 1.00 63.59 220 VAL A N 1
ATOM 1722 C CA . VAL A 1 220 ? 12.909 20.909 7.175 1.00 63.59 220 VAL A CA 1
ATOM 1723 C C . VAL A 1 220 ? 12.832 20.446 5.722 1.00 63.59 220 VAL A C 1
ATOM 1725 O O . VAL A 1 220 ? 12.796 19.240 5.470 1.00 63.59 220 VAL A O 1
ATOM 1728 N N . ASP A 1 221 ? 12.859 21.388 4.771 1.00 70.38 221 ASP A N 1
ATOM 1729 C CA . ASP A 1 221 ? 12.834 21.059 3.343 1.00 70.38 221 ASP A CA 1
ATOM 1730 C C . ASP A 1 221 ? 14.123 20.438 2.835 1.00 70.38 221 ASP A C 1
ATOM 1732 O O . ASP A 1 221 ? 15.156 21.098 2.750 1.00 70.38 221 ASP A O 1
ATOM 1736 N N . VAL A 1 222 ? 14.044 19.146 2.496 1.00 62.12 222 VAL A N 1
ATOM 1737 C CA . VAL A 1 222 ? 15.161 18.363 1.960 1.00 62.12 222 VAL A CA 1
ATOM 1738 C C . VAL A 1 222 ? 14.929 17.936 0.507 1.00 62.12 222 VAL A C 1
ATOM 1740 O O . VAL A 1 222 ? 15.656 17.093 -0.011 1.00 62.12 222 VAL A O 1
ATOM 1743 N N . SER A 1 223 ? 13.941 18.524 -0.179 1.00 62.62 223 SER A N 1
ATOM 1744 C CA . SER A 1 223 ? 13.657 18.221 -1.589 1.00 62.62 223 SER A CA 1
ATOM 1745 C C . SER A 1 223 ? 14.555 18.975 -2.572 1.00 62.62 223 SER A C 1
ATOM 1747 O O . SER A 1 223 ? 14.695 18.550 -3.718 1.00 62.62 223 SER A O 1
ATOM 1749 N N . GLY A 1 224 ? 15.144 20.103 -2.150 1.00 57.50 224 GLY A N 1
ATOM 1750 C CA . GLY A 1 224 ? 15.998 20.945 -2.995 1.00 57.50 224 GLY A CA 1
ATOM 1751 C C . GLY A 1 224 ? 15.283 21.572 -4.201 1.00 57.50 224 GLY A C 1
ATOM 1752 O O . GLY A 1 224 ? 15.946 22.111 -5.085 1.00 57.50 224 GLY A O 1
ATOM 1753 N N . LYS A 1 225 ? 13.944 21.502 -4.267 1.00 60.97 225 LYS A N 1
ATOM 1754 C CA . LYS A 1 225 ? 13.137 22.078 -5.351 1.00 60.97 225 LYS A CA 1
ATOM 1755 C C . LYS A 1 225 ? 12.549 23.424 -4.907 1.00 60.97 225 LYS A C 1
ATOM 1757 O O . LYS A 1 225 ? 11.978 23.490 -3.824 1.00 60.97 225 LYS A O 1
ATOM 1762 N N . PRO A 1 226 ? 12.598 24.478 -5.744 1.00 54.78 226 PRO A N 1
ATOM 1763 C CA . PRO A 1 226 ? 12.101 25.816 -5.399 1.00 54.78 226 PRO A CA 1
ATOM 1764 C C . PRO A 1 226 ? 10.566 25.917 -5.290 1.00 54.78 226 PRO A C 1
ATOM 1766 O O . PRO A 1 226 ? 10.034 27.017 -5.141 1.00 54.78 226 PRO A O 1
ATOM 1769 N N . ASP A 1 227 ? 9.836 24.803 -5.394 1.00 56.66 227 ASP A N 1
ATOM 1770 C CA . ASP A 1 227 ? 8.383 24.828 -5.499 1.00 56.66 227 ASP A CA 1
ATOM 1771 C C . ASP A 1 227 ? 7.682 24.783 -4.132 1.00 56.66 227 ASP A C 1
ATOM 1773 O O . ASP A 1 227 ? 7.914 23.929 -3.278 1.00 56.66 227 ASP A O 1
ATOM 1777 N N . LYS A 1 228 ? 6.748 25.714 -3.964 1.00 48.91 228 LYS A N 1
ATOM 1778 C CA . LYS A 1 228 ? 5.955 25.988 -2.759 1.00 48.91 228 LYS A CA 1
ATOM 1779 C C . LYS A 1 228 ? 4.862 24.946 -2.480 1.00 48.91 228 LYS A C 1
ATOM 1781 O O . LYS A 1 228 ? 4.231 25.009 -1.425 1.00 48.91 228 LYS A O 1
ATOM 1786 N N . PHE A 1 229 ? 4.642 23.996 -3.394 1.00 50.88 229 PHE A N 1
ATOM 1787 C CA . PHE A 1 229 ? 3.534 23.031 -3.356 1.00 50.88 229 PHE A CA 1
ATOM 1788 C C . PHE A 1 229 ? 3.913 21.603 -2.942 1.00 50.88 229 PHE A C 1
ATOM 1790 O O . PHE A 1 229 ? 3.057 20.717 -2.965 1.00 50.88 229 PHE A O 1
ATOM 1797 N N . ASN A 1 230 ? 5.152 21.358 -2.512 1.00 53.69 230 ASN A N 1
ATOM 1798 C CA . ASN A 1 230 ? 5.561 20.034 -2.050 1.00 53.69 230 ASN A CA 1
ATOM 1799 C C . ASN A 1 230 ? 5.049 19.738 -0.626 1.00 53.69 230 ASN A C 1
ATOM 1801 O O . ASN A 1 230 ? 5.812 19.693 0.327 1.00 53.69 230 ASN A O 1
ATOM 1805 N N . LEU A 1 231 ? 3.741 19.564 -0.443 1.00 55.47 231 LEU A N 1
ATOM 1806 C CA . LEU A 1 231 ? 3.129 19.337 0.877 1.00 55.47 231 LEU A CA 1
ATOM 1807 C C . LEU A 1 231 ? 3.338 17.909 1.432 1.00 55.47 231 LEU A C 1
ATOM 1809 O O . LEU A 1 231 ? 2.706 17.554 2.421 1.00 55.47 231 LEU A O 1
ATOM 1813 N N . ILE A 1 232 ? 4.155 17.072 0.773 1.00 57.06 232 ILE A N 1
ATOM 1814 C CA . ILE A 1 232 ? 4.214 15.616 0.991 1.00 57.06 232 ILE A CA 1
ATOM 1815 C C . ILE A 1 232 ? 5.625 15.080 0.768 1.00 57.06 232 ILE A C 1
ATOM 1817 O O . ILE A 1 232 ? 6.255 15.394 -0.242 1.00 57.06 232 ILE A O 1
ATOM 1821 N N . GLY A 1 233 ? 6.063 14.181 1.651 1.00 50.41 233 GLY A N 1
ATOM 1822 C CA . GLY A 1 233 ? 7.279 13.384 1.500 1.00 50.41 233 GLY A CA 1
ATOM 1823 C C . GLY A 1 233 ? 8.512 14.074 2.075 1.00 50.41 233 GLY A C 1
ATOM 1824 O O . GLY A 1 233 ? 8.423 14.857 3.018 1.00 50.41 233 GLY A O 1
ATOM 1825 N N . ASN A 1 234 ? 9.684 13.819 1.487 1.00 45.28 234 ASN A N 1
ATOM 1826 C CA . ASN A 1 234 ? 10.946 14.467 1.879 1.00 45.28 234 ASN A CA 1
ATOM 1827 C C . ASN A 1 234 ? 11.011 15.968 1.681 1.00 45.28 234 ASN A C 1
ATOM 1829 O O . ASN A 1 234 ? 12.055 16.570 1.900 1.00 45.28 234 ASN A O 1
ATOM 1833 N N . SER A 1 235 ? 9.934 16.626 1.303 1.00 52.19 235 SER A N 1
ATOM 1834 C CA . SER A 1 235 ? 9.941 18.065 1.466 1.00 52.19 235 SER A CA 1
ATOM 1835 C C . SER A 1 235 ? 9.942 18.468 2.926 1.00 52.19 235 SER A C 1
ATOM 1837 O O . SER A 1 235 ? 10.156 19.639 3.159 1.00 52.19 235 SER A O 1
ATOM 1839 N N . TYR A 1 236 ? 9.727 17.564 3.897 1.00 65.56 236 TYR A N 1
ATOM 1840 C CA . TYR A 1 236 ? 9.850 17.907 5.314 1.00 65.56 236 TYR A CA 1
ATOM 1841 C C . TYR A 1 236 ? 10.356 16.733 6.169 1.00 65.56 236 TYR A C 1
ATOM 1843 O O . TYR A 1 236 ? 9.595 15.825 6.518 1.00 65.56 236 TYR A O 1
ATOM 1851 N N . SER A 1 237 ? 11.646 16.744 6.526 1.00 71.25 237 SER A N 1
ATOM 1852 C CA . SER A 1 237 ? 12.191 15.832 7.542 1.00 71.25 237 SER A CA 1
ATOM 1853 C C . SER A 1 237 ? 11.732 16.241 8.942 1.00 71.25 237 SER A C 1
ATOM 1855 O O . SER A 1 237 ? 11.675 17.428 9.269 1.00 71.25 237 SER A O 1
ATOM 1857 N N . ILE A 1 238 ? 11.398 15.249 9.770 1.00 70.56 238 ILE A N 1
ATOM 1858 C CA . ILE A 1 238 ? 11.005 15.445 11.169 1.00 70.56 238 ILE A CA 1
ATOM 1859 C C . ILE A 1 238 ? 12.129 14.935 12.066 1.00 70.56 238 ILE A C 1
ATOM 1861 O O . ILE A 1 238 ? 12.523 13.771 11.958 1.00 70.56 238 ILE A O 1
ATOM 1865 N N . GLU A 1 239 ? 12.619 15.778 12.977 1.00 65.94 239 GLU A N 1
ATOM 1866 C CA . GLU A 1 239 ? 13.503 15.315 14.046 1.00 65.94 239 GLU A CA 1
ATOM 1867 C C . GLU A 1 239 ? 12.745 14.332 14.942 1.00 65.94 239 GLU A C 1
ATOM 1869 O O . GLU A 1 239 ? 11.708 14.647 15.527 1.00 65.94 239 GLU A O 1
ATOM 1874 N N . SER A 1 240 ? 13.255 13.108 15.021 1.00 58.03 240 SER A N 1
ATOM 1875 C CA . SER A 1 240 ? 12.678 12.043 15.829 1.00 58.03 240 SER A CA 1
ATOM 1876 C C . SER A 1 240 ? 13.637 11.704 16.960 1.00 58.03 240 SER A C 1
ATOM 1878 O O . SER A 1 240 ? 14.758 11.255 16.725 1.00 58.03 240 SER A O 1
ATOM 1880 N N . THR A 1 241 ? 13.180 11.850 18.202 1.00 47.91 241 THR A N 1
ATOM 1881 C CA . THR A 1 241 ? 13.918 11.401 19.395 1.00 47.91 241 THR A CA 1
ATOM 1882 C C . THR A 1 241 ? 14.097 9.878 19.436 1.00 47.91 241 THR A C 1
ATOM 1884 O O . THR A 1 241 ? 15.001 9.385 20.104 1.00 47.91 241 THR A O 1
ATOM 1887 N N . LEU A 1 242 ? 13.278 9.126 18.685 1.00 51.12 242 LEU A N 1
ATOM 1888 C CA . LEU A 1 242 ? 13.366 7.666 18.544 1.00 51.12 242 LEU A CA 1
ATOM 1889 C C . LEU A 1 242 ? 14.449 7.217 17.556 1.00 51.12 242 LEU A C 1
ATOM 1891 O O . LEU A 1 242 ? 14.845 6.052 17.587 1.00 51.12 242 LEU A O 1
ATOM 1895 N N . ASP A 1 243 ? 14.913 8.114 16.683 1.00 53.19 243 ASP A N 1
ATOM 1896 C CA . ASP A 1 243 ? 15.887 7.777 15.643 1.00 53.19 243 ASP A CA 1
ATOM 1897 C C . ASP A 1 243 ? 17.335 7.818 16.160 1.00 53.19 243 ASP A C 1
ATOM 1899 O O . ASP A 1 243 ? 18.230 7.324 15.484 1.00 53.19 243 ASP A O 1
ATOM 1903 N N . GLY A 1 244 ? 17.574 8.322 17.378 1.00 44.28 244 GLY A N 1
ATOM 1904 C CA . GLY A 1 244 ? 18.919 8.552 17.905 1.00 44.28 244 GLY A CA 1
ATOM 1905 C C . GLY A 1 244 ? 19.634 9.661 17.125 1.00 44.28 244 GLY A C 1
ATOM 1906 O O . GLY A 1 244 ? 19.616 9.699 15.896 1.00 44.28 244 GLY A O 1
ATOM 1907 N N . ALA A 1 245 ? 20.300 10.575 17.829 1.00 44.88 245 ALA A N 1
ATOM 1908 C CA . ALA A 1 245 ? 20.853 11.811 17.258 1.00 44.88 245 ALA A CA 1
ATOM 1909 C C . ALA A 1 245 ? 21.883 11.630 16.107 1.00 44.88 245 ALA A C 1
ATOM 1911 O O . ALA A 1 245 ? 22.289 12.612 15.494 1.00 44.88 245 ALA A O 1
ATOM 1912 N N . HIS A 1 246 ? 22.294 10.395 15.780 1.00 47.12 246 HIS A N 1
ATOM 1913 C CA . HIS A 1 246 ? 23.292 10.080 14.750 1.00 47.12 246 HIS A CA 1
ATOM 1914 C C . HIS A 1 246 ? 22.833 9.107 13.640 1.00 47.12 246 HIS A C 1
ATOM 1916 O O . HIS A 1 246 ? 23.633 8.812 12.753 1.00 47.12 246 HIS A O 1
ATOM 1922 N N . ALA A 1 247 ? 21.591 8.592 13.641 1.00 57.81 247 ALA A N 1
ATOM 1923 C CA . ALA A 1 247 ? 21.192 7.534 12.691 1.00 57.81 247 ALA A CA 1
ATOM 1924 C C . ALA A 1 247 ? 20.405 8.011 11.454 1.00 57.81 247 ALA A C 1
ATOM 1926 O O . ALA A 1 247 ? 20.326 7.280 10.464 1.00 57.81 247 ALA A O 1
ATOM 1927 N N . CYS A 1 248 ? 19.825 9.213 11.486 1.00 67.44 248 CYS A N 1
ATOM 1928 C CA . CYS A 1 248 ? 19.091 9.790 10.357 1.00 67.44 248 CYS A CA 1
ATOM 1929 C C . CYS A 1 248 ? 20.034 10.629 9.484 1.00 67.44 248 CYS A C 1
ATOM 1931 O O . CYS A 1 248 ? 20.616 11.609 9.948 1.00 67.44 248 CYS A O 1
ATOM 1933 N N . LYS A 1 249 ? 20.176 10.250 8.209 1.00 67.38 249 LYS A N 1
ATOM 1934 C CA . LYS A 1 249 ? 20.872 11.048 7.194 1.00 67.38 249 LYS A CA 1
ATOM 1935 C C . LYS A 1 249 ? 19.836 11.618 6.221 1.00 67.38 249 LYS A C 1
ATOM 1937 O O . LYS A 1 249 ? 19.180 10.838 5.522 1.00 67.38 249 LYS A O 1
ATOM 1942 N N . PRO A 1 250 ? 19.667 12.954 6.166 1.00 62.34 250 PRO A N 1
ATOM 1943 C CA . PRO A 1 250 ? 18.866 13.592 5.131 1.00 62.34 250 PRO A CA 1
ATOM 1944 C C . PRO A 1 250 ? 19.321 13.126 3.746 1.00 62.34 250 PRO A C 1
ATOM 1946 O O . PRO A 1 250 ? 20.510 12.890 3.523 1.00 62.34 250 PRO A O 1
ATOM 1949 N N . ALA A 1 251 ? 18.367 12.954 2.833 1.00 64.50 251 ALA A N 1
ATOM 1950 C CA . ALA A 1 251 ? 18.661 12.453 1.500 1.00 64.50 251 ALA A CA 1
ATOM 1951 C C . ALA A 1 251 ? 19.613 13.395 0.749 1.00 64.50 251 ALA A C 1
ATOM 1953 O O . ALA A 1 251 ? 19.468 14.614 0.826 1.00 64.50 251 ALA A O 1
ATOM 1954 N N . GLN A 1 252 ? 20.556 12.828 -0.003 1.00 61.88 252 GLN A N 1
ATOM 1955 C CA . GLN A 1 252 ? 21.326 13.596 -0.978 1.00 61.88 252 GLN A CA 1
ATOM 1956 C C . GLN A 1 252 ? 20.530 13.736 -2.287 1.00 61.88 252 GLN A C 1
ATOM 1958 O O . GLN A 1 252 ? 19.728 12.847 -2.597 1.00 61.88 252 GLN A O 1
ATOM 1963 N N . PRO A 1 253 ? 20.734 14.824 -3.057 1.00 61.25 253 PRO A N 1
ATOM 1964 C CA . PRO A 1 253 ? 20.164 14.953 -4.393 1.00 61.25 253 PRO A CA 1
ATOM 1965 C C . PRO A 1 253 ? 20.524 13.750 -5.266 1.00 61.25 253 PRO A C 1
ATOM 1967 O O . PRO A 1 253 ? 21.631 13.215 -5.165 1.00 61.25 253 PRO A O 1
ATOM 1970 N N . LEU A 1 254 ? 19.604 13.351 -6.146 1.00 68.81 254 LEU A N 1
ATOM 1971 C CA . LEU A 1 254 ? 19.885 12.336 -7.157 1.00 68.81 254 LEU A CA 1
ATOM 1972 C C . LEU A 1 254 ? 21.123 12.732 -7.984 1.00 68.81 254 LEU A C 1
ATOM 1974 O O . LEU A 1 254 ? 21.163 13.847 -8.513 1.00 68.81 254 LEU A O 1
ATOM 1978 N N . PRO A 1 255 ? 22.110 11.834 -8.148 1.00 67.19 255 PRO A N 1
ATOM 1979 C CA . PRO A 1 255 ? 23.184 12.022 -9.116 1.00 67.19 255 PRO A CA 1
ATOM 1980 C C . PRO A 1 255 ? 22.633 12.300 -10.523 1.00 67.19 255 PRO A C 1
ATOM 1982 O O . PRO A 1 255 ? 21.713 11.613 -10.965 1.00 67.19 255 PRO A O 1
ATOM 1985 N N . GLN A 1 256 ? 23.223 13.259 -11.251 1.00 62.66 256 GLN A N 1
ATOM 1986 C CA . GLN A 1 256 ? 22.799 13.611 -12.621 1.00 62.66 256 GLN A CA 1
ATOM 1987 C C . GLN A 1 256 ? 22.859 12.426 -13.601 1.00 62.66 256 GLN A C 1
ATOM 1989 O O . GLN A 1 256 ? 22.022 12.339 -14.492 1.00 62.66 256 GLN A O 1
ATOM 1994 N N . ASN A 1 257 ? 23.799 11.494 -13.408 1.00 68.69 257 ASN A N 1
ATOM 1995 C CA . ASN A 1 257 ? 23.979 10.308 -14.250 1.00 68.69 257 ASN A CA 1
ATOM 1996 C C . ASN A 1 257 ? 23.734 9.038 -13.432 1.00 68.69 257 ASN A C 1
ATOM 1998 O O . ASN A 1 257 ? 24.672 8.337 -13.052 1.00 68.69 257 ASN A O 1
ATOM 2002 N N . PHE A 1 258 ? 22.469 8.778 -13.104 1.00 78.19 258 PHE A N 1
ATOM 2003 C CA . PHE A 1 258 ? 22.095 7.603 -12.313 1.00 78.19 258 PHE A CA 1
ATOM 2004 C C . PHE A 1 258 ? 22.210 6.291 -13.104 1.00 78.19 258 PHE A C 1
ATOM 2006 O O . PHE A 1 258 ? 22.549 5.255 -12.538 1.00 78.19 258 PHE A O 1
ATOM 2013 N N . CYS A 1 259 ? 21.976 6.361 -14.417 1.00 87.50 259 CYS A N 1
ATOM 2014 C CA . CYS A 1 259 ? 22.125 5.264 -15.367 1.00 87.50 259 CYS A CA 1
ATOM 2015 C C . CYS A 1 259 ? 23.213 5.592 -16.389 1.00 87.50 259 CYS A C 1
ATOM 2017 O O . CYS A 1 259 ? 23.327 6.734 -16.836 1.00 87.50 259 CYS A O 1
ATOM 2019 N N . THR A 1 260 ? 23.971 4.585 -16.816 1.00 90.62 260 THR A N 1
ATOM 2020 C CA . THR A 1 260 ? 24.747 4.667 -18.059 1.00 90.62 260 THR A CA 1
ATOM 2021 C C . THR A 1 260 ? 23.853 4.359 -19.261 1.00 90.62 260 THR A C 1
ATOM 2023 O O . THR A 1 260 ? 22.853 3.653 -19.131 1.00 90.62 260 THR A O 1
ATOM 2026 N N . ASN A 1 261 ? 24.242 4.817 -20.455 1.00 90.50 261 ASN A N 1
ATOM 2027 C CA . ASN A 1 261 ? 23.510 4.499 -21.689 1.00 90.50 261 ASN A CA 1
ATOM 2028 C C . ASN A 1 261 ? 23.372 2.980 -21.903 1.00 90.50 261 ASN A C 1
ATOM 2030 O O . ASN A 1 261 ? 22.323 2.508 -22.324 1.00 90.50 261 ASN A O 1
ATOM 2034 N N . ASP A 1 262 ? 24.411 2.206 -21.569 1.00 91.81 262 ASP A N 1
ATOM 2035 C CA . ASP A 1 262 ? 24.389 0.744 -21.706 1.00 91.81 262 ASP A CA 1
ATOM 2036 C C . ASP A 1 262 ? 23.384 0.085 -20.749 1.00 91.81 262 ASP A C 1
ATOM 2038 O O . ASP A 1 262 ? 22.660 -0.832 -21.138 1.00 91.81 262 ASP A O 1
ATOM 2042 N N . GLN A 1 263 ? 23.297 0.583 -19.508 1.00 92.25 263 GLN A N 1
ATOM 2043 C CA . GLN A 1 263 ? 22.289 0.137 -18.544 1.00 92.25 263 GLN A CA 1
ATOM 2044 C C . GLN A 1 263 ? 20.880 0.484 -19.022 1.00 92.25 263 GLN A C 1
ATOM 2046 O O . GLN A 1 263 ? 19.981 -0.346 -18.911 1.00 92.25 263 GLN A O 1
ATOM 2051 N N . GLU A 1 264 ? 20.678 1.678 -19.575 1.00 93.00 264 GLU A N 1
ATOM 2052 C CA . GLU A 1 264 ? 19.362 2.092 -20.054 1.00 93.00 264 GLU A CA 1
ATOM 2053 C C . GLU A 1 264 ? 18.876 1.205 -21.213 1.00 93.00 264 GLU A C 1
ATOM 2055 O O . GLU A 1 264 ? 17.764 0.676 -21.163 1.00 93.00 264 GLU A O 1
ATOM 2060 N N . GLU A 1 265 ? 19.727 0.957 -22.211 1.00 94.50 265 GLU A N 1
ATOM 2061 C CA . GLU A 1 265 ? 19.393 0.099 -23.355 1.00 94.50 265 GLU A CA 1
ATOM 2062 C C . GLU A 1 265 ? 19.138 -1.360 -22.953 1.00 94.50 265 GLU A C 1
ATOM 2064 O O . GLU A 1 265 ? 18.182 -1.978 -23.421 1.00 94.50 265 GLU A O 1
ATOM 2069 N N . LYS A 1 266 ? 19.974 -1.931 -22.076 1.00 93.12 266 LYS A N 1
ATOM 2070 C CA . LYS A 1 266 ? 19.930 -3.372 -21.773 1.00 93.12 266 LYS A CA 1
ATOM 2071 C C . LYS A 1 266 ? 19.042 -3.739 -20.591 1.00 93.12 266 LYS A C 1
ATOM 2073 O O . LYS A 1 266 ? 18.513 -4.849 -20.561 1.00 93.12 266 LYS A O 1
ATOM 2078 N N . LEU A 1 267 ? 18.918 -2.860 -19.598 1.00 93.44 267 LEU A N 1
ATOM 2079 C CA . LEU A 1 267 ? 18.269 -3.171 -18.321 1.00 93.44 267 LEU A CA 1
ATOM 2080 C C . LEU A 1 267 ? 16.968 -2.396 -18.099 1.00 93.44 267 LEU A C 1
ATOM 2082 O O . LEU A 1 267 ? 16.154 -2.852 -17.304 1.00 93.44 267 LEU A O 1
ATOM 2086 N N . VAL A 1 268 ? 16.744 -1.270 -18.786 1.00 95.62 268 VAL A N 1
ATOM 2087 C CA . VAL A 1 268 ? 15.573 -0.403 -18.549 1.00 95.62 268 VAL A CA 1
ATOM 2088 C C . VAL A 1 268 ? 14.557 -0.503 -19.688 1.00 95.62 268 VAL A C 1
ATOM 2090 O O . VAL A 1 268 ? 13.410 -0.883 -19.452 1.00 95.62 268 VAL A O 1
ATOM 2093 N N . LYS A 1 269 ? 14.972 -0.198 -20.924 1.00 96.25 269 LYS A N 1
ATOM 2094 C CA . LYS A 1 269 ? 14.094 -0.110 -22.105 1.00 96.25 269 LYS A CA 1
ATOM 2095 C C . LYS A 1 269 ? 13.363 -1.397 -22.516 1.00 96.25 269 LYS A C 1
ATOM 2097 O O . LYS A 1 269 ? 12.263 -1.267 -23.052 1.00 96.25 269 LYS A O 1
ATOM 2102 N N . PRO A 1 270 ? 13.895 -2.621 -22.318 1.00 96.88 270 PRO A N 1
ATOM 2103 C CA . PRO A 1 270 ? 13.193 -3.827 -22.752 1.00 96.88 270 PRO A CA 1
ATOM 2104 C C . PRO A 1 270 ? 11.798 -3.960 -22.124 1.00 96.88 270 PRO A C 1
ATOM 2106 O O . PRO A 1 270 ? 11.603 -3.645 -20.951 1.00 96.88 270 PRO A O 1
ATOM 2109 N N . THR A 1 271 ? 10.834 -4.508 -22.870 1.00 96.12 271 THR A N 1
ATOM 2110 C CA . THR A 1 271 ? 9.448 -4.723 -22.401 1.00 96.12 271 THR A CA 1
ATOM 2111 C C . THR A 1 271 ? 9.316 -5.827 -21.347 1.00 96.12 271 THR A C 1
ATOM 2113 O O . THR A 1 271 ? 8.262 -5.992 -20.749 1.00 96.12 271 THR A O 1
ATOM 2116 N N . THR A 1 272 ? 10.393 -6.563 -21.061 1.00 93.38 272 THR A N 1
ATOM 2117 C CA . THR A 1 272 ? 10.500 -7.458 -19.896 1.00 93.38 272 THR A CA 1
ATOM 2118 C C . THR A 1 272 ? 11.032 -6.745 -18.642 1.00 93.38 272 THR A C 1
ATOM 2120 O O . THR A 1 272 ? 11.144 -7.359 -17.582 1.00 93.38 272 THR A O 1
ATOM 2123 N N . GLN A 1 273 ? 11.426 -5.476 -18.773 1.00 95.75 273 GLN A N 1
ATOM 2124 C CA . GLN A 1 273 ? 11.930 -4.586 -17.723 1.00 95.75 273 GLN A CA 1
ATOM 2125 C C . GLN A 1 273 ? 11.015 -3.346 -17.649 1.00 95.75 273 GLN A C 1
ATOM 2127 O O . GLN A 1 273 ? 9.817 -3.454 -17.903 1.00 95.75 273 GLN A O 1
ATOM 2132 N N . CYS A 1 274 ? 11.535 -2.161 -17.315 1.00 96.94 274 CYS A N 1
ATOM 2133 C CA . CYS A 1 274 ? 10.727 -0.946 -17.164 1.00 96.94 274 CYS A CA 1
ATOM 2134 C C . CYS A 1 274 ? 9.913 -0.579 -18.410 1.00 96.94 274 CYS A C 1
ATOM 2136 O O . CYS A 1 274 ? 8.824 -0.030 -18.266 1.00 96.94 274 CYS A O 1
ATOM 2138 N N . GLY A 1 275 ? 10.377 -0.939 -19.613 1.00 97.06 275 GLY A N 1
ATOM 2139 C CA . GLY A 1 275 ? 9.641 -0.733 -20.864 1.00 97.06 275 GLY A CA 1
ATOM 2140 C C . GLY A 1 275 ? 8.223 -1.315 -20.868 1.00 97.06 275 GLY A C 1
ATOM 2141 O O . GLY A 1 275 ? 7.356 -0.784 -21.556 1.00 97.06 275 GLY A O 1
ATOM 2142 N N . ALA A 1 276 ? 7.943 -2.335 -20.045 1.00 97.38 276 ALA A N 1
ATOM 2143 C CA . ALA A 1 276 ? 6.600 -2.899 -19.879 1.00 97.38 276 ALA A CA 1
ATOM 2144 C C . ALA A 1 276 ? 5.552 -1.861 -19.443 1.00 97.38 276 ALA A C 1
ATOM 2146 O O . ALA A 1 276 ? 4.371 -2.004 -19.756 1.00 97.38 276 ALA A O 1
ATOM 2147 N N . LEU A 1 277 ? 5.975 -0.830 -18.701 1.00 97.06 277 LEU A N 1
ATOM 2148 C CA . LEU A 1 277 ? 5.101 0.227 -18.188 1.00 97.06 277 LEU A CA 1
ATOM 2149 C C . LEU A 1 277 ? 4.578 1.143 -19.295 1.00 97.06 277 LEU A C 1
ATOM 2151 O O . LEU A 1 277 ? 3.546 1.768 -19.099 1.00 97.06 277 LEU A O 1
ATOM 2155 N N . LEU A 1 278 ? 5.267 1.212 -20.437 1.00 96.88 278 LEU A N 1
ATOM 2156 C CA . LEU A 1 278 ? 4.905 2.057 -21.581 1.00 96.88 278 LEU A CA 1
ATOM 2157 C C . LEU A 1 278 ? 4.411 1.239 -22.785 1.00 96.88 278 LEU A C 1
ATOM 2159 O O . LEU A 1 278 ? 4.053 1.802 -23.819 1.00 96.88 278 LEU A O 1
ATOM 2163 N N . ASP A 1 279 ? 4.401 -0.091 -22.676 1.00 96.81 279 ASP A N 1
ATOM 2164 C CA . ASP A 1 279 ? 4.067 -0.982 -23.781 1.00 96.81 279 ASP A CA 1
ATOM 2165 C C . ASP A 1 279 ? 2.555 -0.992 -24.061 1.00 96.81 279 ASP A C 1
ATOM 2167 O O . ASP A 1 279 ? 1.757 -1.570 -23.316 1.00 96.81 279 ASP A O 1
ATOM 2171 N N . ALA A 1 280 ? 2.160 -0.388 -25.184 1.00 95.75 280 ALA A N 1
ATOM 2172 C CA . ALA A 1 280 ? 0.775 -0.345 -25.650 1.00 95.75 280 ALA A CA 1
ATOM 2173 C C . ALA A 1 280 ? 0.203 -1.723 -26.033 1.00 95.75 280 ALA A C 1
ATOM 2175 O O . ALA A 1 280 ? -1.018 -1.874 -26.087 1.00 95.75 280 ALA A O 1
ATOM 2176 N N . ALA A 1 281 ? 1.054 -2.725 -26.274 1.00 95.56 281 ALA A N 1
ATOM 2177 C CA . ALA A 1 281 ? 0.661 -4.121 -26.477 1.00 95.56 281 ALA A CA 1
ATOM 2178 C C . ALA A 1 281 ? 0.838 -4.976 -25.205 1.00 95.56 281 ALA A C 1
ATOM 2180 O O . ALA A 1 281 ? 0.512 -6.165 -25.201 1.00 95.56 281 ALA A O 1
ATOM 2181 N N . GLY A 1 282 ? 1.338 -4.372 -24.126 1.00 95.25 282 GLY A N 1
ATOM 2182 C CA . GLY A 1 282 ? 1.672 -5.039 -22.879 1.00 95.25 282 GLY A CA 1
ATOM 2183 C C . GLY A 1 282 ? 0.474 -5.269 -21.949 1.00 95.25 282 GLY A C 1
ATOM 2184 O O . GLY A 1 282 ? -0.662 -4.855 -22.224 1.00 95.25 282 GLY A O 1
ATOM 2185 N N . PRO A 1 283 ? 0.717 -5.895 -20.782 1.00 95.69 283 PRO A N 1
ATOM 2186 C CA . PRO A 1 283 ? -0.331 -6.240 -19.818 1.00 95.69 283 PRO A CA 1
ATOM 2187 C C . PRO A 1 283 ? -1.011 -5.019 -19.176 1.00 95.69 283 PRO A C 1
ATOM 2189 O O . PRO A 1 283 ? -2.097 -5.158 -18.617 1.00 95.69 283 PRO A O 1
ATOM 2192 N N . PHE A 1 284 ? -0.396 -3.835 -19.261 1.00 96.06 284 PHE A N 1
ATOM 2193 C CA . PHE A 1 284 ? -0.921 -2.581 -18.711 1.00 96.06 284 PHE A CA 1
ATOM 2194 C C . PHE A 1 284 ? -1.621 -1.687 -19.746 1.00 96.06 284 PHE A C 1
ATOM 2196 O O . PHE A 1 284 ? -2.109 -0.615 -19.388 1.00 96.06 284 PHE A O 1
ATOM 2203 N N . SER A 1 285 ? -1.726 -2.127 -21.004 1.00 94.81 285 SER A N 1
ATOM 2204 C CA . SER A 1 285 ? -2.273 -1.360 -22.138 1.00 94.81 285 SER A CA 1
ATOM 2205 C C . SER A 1 285 ? -3.622 -0.683 -21.861 1.00 94.81 285 SER A C 1
ATOM 2207 O O . SER A 1 285 ? -3.819 0.477 -22.217 1.00 94.81 285 SER A O 1
ATOM 2209 N N . ALA A 1 286 ? -4.533 -1.362 -21.157 1.00 91.06 286 ALA A N 1
ATOM 2210 C CA . ALA A 1 286 ? -5.854 -0.832 -20.809 1.00 91.06 286 ALA A CA 1
ATOM 2211 C C . ALA A 1 286 ? -5.823 0.380 -19.855 1.00 91.06 286 ALA A C 1
ATOM 2213 O O . ALA A 1 286 ? -6.832 1.063 -19.713 1.00 91.06 286 ALA A O 1
ATOM 2214 N N . CYS A 1 287 ? -4.698 0.620 -19.182 1.00 90.25 287 CYS A N 1
ATOM 2215 C CA . CYS A 1 287 ? -4.559 1.585 -18.096 1.00 90.25 287 CYS A CA 1
ATOM 2216 C C . CYS A 1 287 ? -3.629 2.765 -18.424 1.00 90.25 287 CYS A C 1
ATOM 2218 O O . CYS A 1 287 ? -3.646 3.767 -17.706 1.00 90.25 287 CYS A O 1
ATOM 2220 N N . LEU A 1 288 ? -2.859 2.681 -19.516 1.00 91.75 288 LEU A N 1
ATOM 2221 C CA . LEU A 1 288 ? -1.874 3.700 -19.903 1.00 91.75 288 LEU A CA 1
ATOM 2222 C C . LEU A 1 288 ? -2.477 5.108 -20.033 1.00 91.75 288 LEU A C 1
ATOM 2224 O O . LEU A 1 288 ? -1.807 6.088 -19.743 1.00 91.75 288 LEU A O 1
ATOM 2228 N N . ASP A 1 289 ? -3.755 5.230 -20.412 1.00 87.38 289 ASP A N 1
ATOM 2229 C CA . ASP A 1 289 ? -4.438 6.525 -20.539 1.00 87.38 289 ASP A CA 1
ATOM 2230 C C . ASP A 1 289 ? -5.070 7.038 -19.226 1.00 87.38 289 ASP A C 1
ATOM 2232 O O . ASP A 1 289 ? -5.642 8.132 -19.201 1.00 87.38 289 ASP A O 1
ATOM 2236 N N . LYS A 1 290 ? -5.019 6.257 -18.135 1.00 83.44 290 LYS A N 1
ATOM 2237 C CA . LYS A 1 290 ? -5.617 6.589 -16.823 1.00 83.44 290 LYS A CA 1
ATOM 2238 C C . LYS A 1 290 ? -4.596 6.887 -15.734 1.00 83.44 290 LYS A C 1
ATOM 2240 O O . LYS A 1 290 ? -4.961 7.463 -14.702 1.00 83.44 290 LYS A O 1
ATOM 2245 N N . VAL A 1 291 ? -3.356 6.467 -15.943 1.00 84.81 291 VAL A N 1
ATOM 2246 C CA . VAL A 1 291 ? -2.249 6.556 -14.993 1.00 84.81 291 VAL A CA 1
ATOM 2247 C C . VAL A 1 291 ? -1.069 7.236 -15.680 1.00 84.81 291 VAL A C 1
ATOM 2249 O O . VAL A 1 291 ? -0.901 7.118 -16.886 1.00 84.81 291 VAL A O 1
ATOM 2252 N N . ASN A 1 292 ? -0.257 7.972 -14.921 1.00 85.44 292 ASN A N 1
ATOM 2253 C CA . ASN A 1 292 ? 0.964 8.575 -15.448 1.00 85.44 292 ASN A CA 1
ATOM 2254 C C . ASN A 1 292 ? 2.069 7.508 -15.526 1.00 85.44 292 ASN A C 1
ATOM 2256 O O . ASN A 1 292 ? 2.880 7.367 -14.608 1.00 85.44 292 ASN A O 1
ATOM 2260 N N . ALA A 1 293 ? 2.032 6.710 -16.592 1.00 92.12 293 ALA A N 1
ATOM 2261 C CA . ALA A 1 293 ? 2.952 5.602 -16.806 1.00 92.12 293 ALA A CA 1
ATOM 2262 C C . ALA A 1 293 ? 4.405 6.080 -16.964 1.00 92.12 293 ALA A C 1
ATOM 2264 O O . ALA A 1 293 ? 5.322 5.424 -16.475 1.00 92.12 293 ALA A O 1
ATOM 2265 N N . GLU A 1 294 ? 4.617 7.260 -17.548 1.00 91.88 294 GLU A N 1
ATOM 2266 C CA . GLU A 1 294 ? 5.929 7.889 -17.701 1.00 91.88 294 GLU A CA 1
ATOM 2267 C C . GLU A 1 294 ? 6.596 8.166 -16.349 1.00 91.88 294 GLU A C 1
ATOM 2269 O O . GLU A 1 294 ? 7.785 7.905 -16.181 1.00 91.88 294 GLU A O 1
ATOM 2274 N N . GLN A 1 295 ? 5.842 8.632 -15.347 1.00 89.94 295 GLN A N 1
ATOM 2275 C CA . GLN A 1 295 ? 6.383 8.821 -13.995 1.00 89.94 295 GLN A CA 1
ATOM 2276 C C . GLN A 1 295 ? 6.828 7.500 -13.362 1.00 89.94 295 GLN A C 1
ATOM 2278 O O . GLN A 1 295 ? 7.887 7.449 -12.738 1.00 89.94 295 GLN A O 1
ATOM 2283 N N . LEU A 1 296 ? 6.045 6.430 -13.532 1.00 92.69 296 LEU A N 1
ATOM 2284 C CA . LEU A 1 296 ? 6.410 5.101 -13.036 1.00 92.69 296 LEU A CA 1
ATOM 2285 C C . LEU A 1 296 ? 7.600 4.511 -13.802 1.00 92.69 296 LEU A C 1
ATOM 2287 O O . LEU A 1 296 ? 8.424 3.823 -13.203 1.00 92.69 296 LEU A O 1
ATOM 2291 N N . TYR A 1 297 ? 7.717 4.796 -15.100 1.00 95.00 297 TYR A N 1
ATOM 2292 C CA . TYR A 1 297 ? 8.857 4.394 -15.919 1.00 95.00 297 TYR A CA 1
ATOM 2293 C C . TYR A 1 297 ? 10.156 5.060 -15.449 1.00 95.00 297 TYR A C 1
ATOM 2295 O O . TYR A 1 297 ? 11.150 4.367 -15.243 1.00 95.00 297 TYR A O 1
ATOM 2303 N N . GLU A 1 298 ? 10.147 6.377 -15.213 1.00 92.12 298 GLU A N 1
ATOM 2304 C CA . GLU A 1 298 ? 11.325 7.098 -14.706 1.00 92.12 298 GLU A CA 1
ATOM 2305 C C . GLU A 1 298 ? 11.735 6.625 -13.310 1.00 92.12 298 GLU A C 1
ATOM 2307 O O . GLU A 1 298 ? 12.921 6.452 -13.035 1.00 92.12 298 GLU A O 1
ATOM 2312 N N . SER A 1 299 ? 10.755 6.345 -12.452 1.00 92.50 299 SER A N 1
ATOM 2313 C CA . SER A 1 299 ? 10.966 5.656 -11.183 1.00 92.50 299 SER A CA 1
ATOM 2314 C C . SER A 1 299 ? 11.650 4.298 -11.373 1.00 92.50 299 SER A C 1
ATOM 2316 O O . SER A 1 299 ? 12.751 4.084 -10.886 1.00 92.50 299 SER A O 1
ATOM 2318 N N . CYS A 1 300 ? 11.075 3.416 -12.193 1.00 94.88 300 CYS A N 1
ATOM 2319 C CA . CYS A 1 300 ? 11.646 2.098 -12.463 1.00 94.88 300 CYS A CA 1
ATOM 2320 C C . CYS A 1 300 ? 13.081 2.174 -13.012 1.00 94.88 300 CYS A C 1
ATOM 2322 O O . CYS A 1 300 ? 13.939 1.382 -12.618 1.00 94.88 300 CYS A O 1
ATOM 2324 N N . LYS A 1 301 ? 13.365 3.138 -13.897 1.00 93.50 301 LYS A N 1
ATOM 2325 C CA . LYS A 1 301 ? 14.708 3.383 -14.437 1.00 93.50 301 LYS A CA 1
ATOM 2326 C C . LYS A 1 301 ? 15.719 3.626 -13.320 1.00 93.50 301 LYS A C 1
ATOM 2328 O O . LYS A 1 301 ? 16.802 3.041 -13.343 1.00 93.50 301 LYS A O 1
ATOM 2333 N N . ILE A 1 302 ? 15.363 4.468 -12.353 1.00 90.31 302 ILE A N 1
ATOM 2334 C CA . ILE A 1 302 ? 16.204 4.763 -11.196 1.00 90.31 302 ILE A CA 1
ATOM 2335 C C . ILE A 1 302 ? 16.474 3.465 -10.418 1.00 90.31 302 ILE A C 1
ATOM 2337 O O . ILE A 1 302 ? 17.634 3.076 -10.296 1.00 90.31 302 ILE A O 1
ATOM 2341 N N . ASP A 1 303 ? 15.448 2.722 -10.008 1.00 90.56 303 ASP A N 1
ATOM 2342 C CA . ASP A 1 303 ? 15.607 1.524 -9.165 1.00 90.56 303 ASP A CA 1
ATOM 2343 C C . ASP A 1 303 ? 16.438 0.440 -9.855 1.00 90.56 303 ASP A C 1
ATOM 2345 O O . ASP A 1 303 ? 17.290 -0.212 -9.241 1.00 90.56 303 ASP A O 1
ATOM 2349 N N . ILE A 1 304 ? 16.231 0.253 -11.159 1.00 91.94 304 ILE A N 1
ATOM 2350 C CA . ILE A 1 304 ? 17.009 -0.689 -11.962 1.00 91.94 304 ILE A CA 1
ATOM 2351 C C . ILE A 1 304 ? 18.485 -0.296 -11.978 1.00 91.94 304 ILE A C 1
ATOM 2353 O O . ILE A 1 304 ? 19.351 -1.133 -11.718 1.00 91.94 304 ILE A O 1
ATOM 2357 N N . CYS A 1 305 ? 18.806 0.972 -12.210 1.00 89.94 305 CYS A N 1
ATOM 2358 C CA . CYS A 1 305 ? 20.197 1.412 -12.258 1.00 89.94 305 CYS A CA 1
ATOM 2359 C C . CYS A 1 305 ? 20.873 1.404 -10.880 1.00 89.94 305 CYS A C 1
ATOM 2361 O O . CYS A 1 305 ? 22.053 1.053 -10.783 1.00 89.94 305 CYS A O 1
ATOM 2363 N N . ALA A 1 306 ? 20.131 1.669 -9.798 1.00 87.19 306 ALA A N 1
ATOM 2364 C CA . ALA A 1 306 ? 20.632 1.510 -8.429 1.00 87.19 306 ALA A CA 1
ATOM 2365 C C . ALA A 1 306 ? 21.061 0.065 -8.132 1.00 87.19 306 ALA A C 1
ATOM 2367 O O . ALA A 1 306 ? 21.977 -0.163 -7.335 1.00 87.19 306 ALA A O 1
ATOM 2368 N N . ASN A 1 307 ? 20.404 -0.899 -8.780 1.00 87.25 307 ASN A N 1
ATOM 2369 C CA . ASN A 1 307 ? 20.544 -2.328 -8.530 1.00 87.25 307 ASN A CA 1
ATOM 2370 C C . ASN A 1 307 ? 21.199 -3.095 -9.696 1.00 87.25 307 ASN A C 1
ATOM 2372 O O . ASN A 1 307 ? 21.216 -4.324 -9.669 1.00 87.25 307 ASN A O 1
ATOM 2376 N N . ALA A 1 308 ? 21.800 -2.404 -10.675 1.00 86.06 308 ALA A N 1
ATOM 2377 C CA . ALA A 1 308 ? 22.297 -2.968 -11.941 1.00 86.06 308 ALA A CA 1
ATOM 2378 C C . ALA A 1 308 ? 23.220 -4.194 -11.812 1.00 86.06 308 ALA A C 1
ATOM 2380 O O . ALA A 1 308 ? 23.274 -5.027 -12.712 1.00 86.06 308 ALA A O 1
ATOM 2381 N N . ASN A 1 309 ? 23.923 -4.329 -10.685 1.00 85.25 309 ASN A N 1
ATOM 2382 C CA . ASN A 1 309 ? 24.883 -5.407 -10.444 1.00 85.25 309 ASN A CA 1
ATOM 2383 C C . ASN A 1 309 ? 24.295 -6.599 -9.661 1.00 85.25 309 ASN A C 1
ATOM 2385 O O . ASN A 1 309 ? 25.040 -7.487 -9.255 1.00 85.25 309 ASN A O 1
ATOM 2389 N N . ASN A 1 310 ? 22.982 -6.625 -9.405 1.00 88.94 310 ASN A N 1
ATOM 2390 C CA . ASN A 1 310 ? 22.318 -7.692 -8.655 1.00 88.94 310 ASN A CA 1
ATOM 2391 C C . ASN A 1 310 ? 20.988 -8.084 -9.322 1.00 88.94 310 ASN A C 1
ATOM 2393 O O . ASN A 1 310 ? 19.986 -7.385 -9.203 1.00 88.94 310 ASN A O 1
ATOM 2397 N N . ALA A 1 311 ? 20.965 -9.245 -9.984 1.00 89.88 311 ALA A N 1
ATOM 2398 C CA . ALA A 1 311 ? 19.809 -9.734 -10.742 1.00 89.88 311 ALA A CA 1
ATOM 2399 C C . ALA A 1 311 ? 18.535 -9.949 -9.898 1.00 89.88 311 ALA A C 1
ATOM 2401 O O . ALA A 1 311 ? 17.420 -9.714 -10.378 1.00 89.88 311 ALA A O 1
ATOM 2402 N N . GLU A 1 312 ? 18.679 -10.375 -8.641 1.00 89.56 312 GLU A N 1
ATOM 2403 C CA . GLU A 1 312 ? 17.546 -10.531 -7.725 1.00 89.56 312 GLU A CA 1
ATOM 2404 C C . GLU A 1 312 ? 16.985 -9.160 -7.328 1.00 89.56 312 GLU A C 1
ATOM 2406 O O . GLU A 1 312 ? 15.773 -8.949 -7.353 1.00 89.56 312 GLU A O 1
ATOM 2411 N N . ALA A 1 313 ? 17.865 -8.203 -7.026 1.00 88.62 313 ALA A N 1
ATOM 2412 C CA . ALA A 1 313 ? 17.473 -6.838 -6.701 1.00 88.62 313 ALA A CA 1
ATOM 2413 C C . ALA A 1 313 ? 16.827 -6.120 -7.896 1.00 88.62 313 ALA A C 1
ATOM 2415 O O . ALA A 1 313 ? 15.816 -5.454 -7.707 1.00 88.62 313 ALA A O 1
ATOM 2416 N N . LEU A 1 314 ? 17.329 -6.332 -9.119 1.00 91.38 314 LEU A N 1
ATOM 2417 C CA . LEU A 1 314 ? 16.700 -5.860 -10.359 1.00 91.38 314 LEU A CA 1
ATOM 2418 C C . LEU A 1 314 ? 15.280 -6.400 -10.523 1.00 91.38 314 LEU A C 1
ATOM 2420 O O . LEU A 1 314 ? 14.355 -5.663 -10.856 1.00 91.38 314 LEU A O 1
ATOM 2424 N N . THR A 1 315 ? 15.108 -7.701 -10.281 1.00 93.56 315 THR A N 1
ATOM 2425 C CA . THR A 1 315 ? 13.799 -8.351 -10.372 1.00 93.56 315 THR A CA 1
ATOM 2426 C C . THR A 1 315 ? 12.834 -7.781 -9.345 1.00 93.56 315 THR A C 1
ATOM 2428 O O . THR A 1 315 ? 11.724 -7.401 -9.701 1.00 93.56 315 THR A O 1
ATOM 2431 N N . ARG A 1 316 ? 13.270 -7.648 -8.092 1.00 91.00 316 ARG A N 1
ATOM 2432 C CA . ARG A 1 316 ? 12.474 -7.032 -7.030 1.00 91.00 316 ARG A CA 1
ATOM 2433 C C . ARG A 1 316 ? 12.080 -5.591 -7.374 1.00 91.00 316 ARG A C 1
ATOM 2435 O O . ARG A 1 316 ? 10.891 -5.298 -7.336 1.00 91.00 316 ARG A O 1
ATOM 2442 N N . ALA A 1 317 ? 13.035 -4.762 -7.797 1.00 91.19 317 ALA A N 1
ATOM 2443 C CA . ALA A 1 317 ? 12.812 -3.372 -8.194 1.00 91.19 317 ALA A CA 1
ATOM 2444 C C . ALA A 1 317 ? 11.715 -3.234 -9.264 1.00 91.19 317 ALA A C 1
ATOM 2446 O O . ALA A 1 317 ? 10.690 -2.601 -9.018 1.00 91.19 317 ALA A O 1
ATOM 2447 N N . ARG A 1 318 ? 11.846 -3.899 -10.426 1.00 94.19 318 ARG A N 1
ATOM 2448 C CA . ARG A 1 318 ? 10.803 -3.796 -11.470 1.00 94.19 318 ARG A CA 1
ATOM 2449 C C . ARG A 1 318 ? 9.445 -4.313 -11.000 1.00 94.19 318 ARG A C 1
ATOM 2451 O O . ARG A 1 318 ? 8.424 -3.716 -11.324 1.00 94.19 318 ARG A O 1
ATOM 2458 N N . CYS A 1 319 ? 9.415 -5.401 -10.226 1.00 95.25 319 CYS A N 1
ATOM 2459 C CA . CYS A 1 319 ? 8.158 -5.980 -9.763 1.00 95.25 319 CYS A CA 1
ATOM 2460 C C . CYS A 1 319 ? 7.436 -5.073 -8.753 1.00 95.25 319 CYS A C 1
ATOM 2462 O O . CYS A 1 319 ? 6.206 -5.067 -8.734 1.00 95.25 319 CYS A O 1
ATOM 2464 N N . GLU A 1 320 ? 8.166 -4.303 -7.939 1.00 93.00 320 GLU A N 1
ATOM 2465 C CA . GLU A 1 320 ? 7.595 -3.301 -7.027 1.00 93.00 320 GLU A CA 1
ATOM 2466 C C . GLU A 1 320 ? 6.922 -2.152 -7.803 1.00 93.00 320 GLU A C 1
ATOM 2468 O O . GLU A 1 320 ? 5.813 -1.740 -7.447 1.00 93.00 320 GLU A O 1
ATOM 2473 N N . LEU A 1 321 ? 7.511 -1.706 -8.921 1.00 94.69 321 LEU A N 1
ATOM 2474 C CA . LEU A 1 321 ? 6.918 -0.668 -9.778 1.00 94.69 321 LEU A CA 1
ATOM 2475 C C . LEU A 1 321 ? 5.770 -1.183 -10.652 1.00 94.69 321 LEU A C 1
ATOM 2477 O O . LEU A 1 321 ? 4.772 -0.486 -10.826 1.00 94.69 321 LEU A O 1
ATOM 2481 N N . PHE A 1 322 ? 5.849 -2.411 -11.161 1.00 95.94 322 PHE A N 1
ATOM 2482 C CA . PHE A 1 322 ? 4.720 -3.039 -11.855 1.00 95.94 322 PHE A CA 1
ATOM 2483 C C . PHE A 1 322 ? 3.522 -3.241 -10.926 1.00 95.94 322 PHE A C 1
ATOM 2485 O O . PHE A 1 322 ? 2.381 -3.040 -11.338 1.00 95.94 322 PHE A O 1
ATOM 2492 N N . LYS A 1 323 ? 3.777 -3.581 -9.657 1.00 93.88 323 LYS A N 1
ATOM 2493 C CA . LYS A 1 323 ? 2.738 -3.635 -8.629 1.00 93.88 323 LYS A CA 1
ATOM 2494 C C . LYS A 1 323 ? 2.113 -2.257 -8.408 1.00 93.88 323 LYS A C 1
ATOM 2496 O O . LYS A 1 323 ? 0.896 -2.153 -8.403 1.00 93.88 323 LYS A O 1
ATOM 2501 N N . ALA A 1 324 ? 2.921 -1.198 -8.309 1.00 92.25 324 ALA A N 1
ATOM 2502 C CA . ALA A 1 324 ? 2.405 0.168 -8.204 1.00 92.25 324 ALA A CA 1
ATOM 2503 C C . ALA A 1 324 ? 1.543 0.570 -9.416 1.00 92.25 324 ALA A C 1
ATOM 2505 O O . ALA A 1 324 ? 0.534 1.255 -9.250 1.00 92.25 324 ALA A O 1
ATOM 2506 N N . MET A 1 325 ? 1.912 0.135 -10.628 1.00 93.38 325 MET A N 1
ATOM 2507 C CA . MET A 1 325 ? 1.087 0.322 -11.823 1.00 93.38 325 MET A CA 1
ATOM 2508 C C . MET A 1 325 ? -0.262 -0.386 -11.673 1.00 93.38 325 MET A C 1
ATOM 2510 O O . MET A 1 325 ? -1.294 0.259 -11.830 1.00 93.38 325 MET A O 1
ATOM 2514 N N . GLU A 1 326 ? -0.278 -1.673 -11.310 1.00 91.69 326 GLU A N 1
ATOM 2515 C CA . GLU A 1 326 ? -1.530 -2.418 -11.107 1.00 91.69 326 GLU A CA 1
ATOM 2516 C C . GLU A 1 326 ? -2.411 -1.800 -10.014 1.00 91.69 326 GLU A C 1
ATOM 2518 O O . GLU A 1 326 ? -3.598 -1.587 -10.257 1.00 91.69 326 GLU A O 1
ATOM 2523 N N . GLU A 1 327 ? -1.832 -1.409 -8.877 1.00 87.44 327 GLU A N 1
ATOM 2524 C CA . GLU A 1 327 ? -2.548 -0.761 -7.773 1.00 87.44 327 GLU A CA 1
ATOM 2525 C C . GLU A 1 327 ? -3.224 0.537 -8.250 1.00 87.44 327 GLU A C 1
ATOM 2527 O O . GLU A 1 327 ? -4.411 0.772 -7.995 1.00 87.44 327 GLU A O 1
ATOM 2532 N N . GLN A 1 328 ? -2.505 1.367 -9.016 1.00 85.12 328 GLN A N 1
ATOM 2533 C CA . GLN A 1 328 ? -3.056 2.599 -9.585 1.00 85.12 328 GLN A CA 1
ATOM 2534 C C . GLN A 1 328 ? -4.130 2.323 -10.644 1.00 85.12 328 GLN A C 1
ATOM 2536 O O . GLN A 1 328 ? -5.141 3.027 -10.676 1.00 85.12 328 GLN A O 1
ATOM 2541 N N . CYS A 1 329 ? -3.969 1.288 -11.469 1.00 86.88 329 CYS A N 1
ATOM 2542 C CA . CYS A 1 329 ? -4.988 0.853 -12.424 1.00 86.88 329 CYS A CA 1
ATOM 2543 C C . CYS A 1 329 ? -6.263 0.388 -11.721 1.00 86.88 329 CYS A C 1
ATOM 2545 O O . CYS A 1 329 ? -7.365 0.821 -12.074 1.00 86.88 329 CYS A O 1
ATOM 2547 N N . SER A 1 330 ? -6.117 -0.429 -10.680 1.00 83.56 330 SER A N 1
ATOM 2548 C CA . SER A 1 330 ? -7.225 -0.963 -9.896 1.00 83.56 330 SER A CA 1
ATOM 2549 C C . SER A 1 330 ? -8.024 0.159 -9.230 1.00 83.56 330 SER A C 1
ATOM 2551 O O . SER A 1 330 ? -9.254 0.190 -9.308 1.00 83.56 330 SER A O 1
ATOM 2553 N N . MET A 1 331 ? -7.342 1.187 -8.712 1.00 77.25 331 MET A N 1
ATOM 2554 C CA . MET A 1 331 ? -7.987 2.405 -8.205 1.00 77.25 331 MET A CA 1
ATOM 2555 C C . MET A 1 331 ? -8.767 3.195 -9.270 1.00 77.25 331 MET A C 1
ATOM 2557 O O . MET A 1 331 ? -9.689 3.941 -8.936 1.00 77.25 331 MET A O 1
ATOM 2561 N N . LYS A 1 332 ? -8.430 3.048 -10.556 1.00 78.19 332 LYS A N 1
ATOM 2562 C CA . LYS A 1 332 ? -9.196 3.605 -11.686 1.00 78.19 332 LYS A CA 1
ATOM 2563 C C . LYS A 1 332 ? -10.305 2.667 -12.178 1.00 78.19 332 LYS A C 1
ATOM 2565 O O . LYS A 1 332 ? -10.957 2.975 -13.173 1.00 78.19 332 LYS A O 1
ATOM 2570 N N . GLY A 1 333 ? -10.556 1.566 -11.468 1.00 77.69 333 GLY A N 1
ATOM 2571 C CA . GLY A 1 333 ? -11.550 0.552 -11.815 1.00 77.69 333 GLY A CA 1
ATOM 2572 C C . GLY A 1 333 ? -11.056 -0.477 -12.835 1.00 77.69 333 GLY A C 1
ATOM 2573 O O . GLY A 1 333 ? -11.863 -1.236 -13.365 1.00 77.69 333 GLY A O 1
ATOM 2574 N N . ILE A 1 334 ? -9.752 -0.502 -13.122 1.00 83.31 334 ILE A N 1
ATOM 2575 C CA . ILE A 1 334 ? -9.117 -1.424 -14.067 1.00 83.31 334 ILE A CA 1
ATOM 2576 C C . ILE A 1 334 ? -8.306 -2.439 -13.260 1.00 83.31 334 ILE A C 1
ATOM 2578 O O . ILE A 1 334 ? -7.115 -2.253 -13.036 1.00 83.31 334 ILE A O 1
ATOM 2582 N N . SER A 1 335 ? -8.961 -3.501 -12.794 1.00 83.12 335 SER A N 1
ATOM 2583 C CA . SER A 1 335 ? -8.336 -4.542 -11.967 1.00 83.12 335 SER A CA 1
ATOM 2584 C C . SER A 1 335 ? -8.261 -5.902 -12.666 1.00 83.12 335 SER A C 1
ATOM 2586 O O . SER A 1 335 ? -8.966 -6.176 -13.647 1.00 83.12 335 SER A O 1
ATOM 2588 N N . GLY A 1 336 ? -7.416 -6.790 -12.134 1.00 83.38 336 GLY A N 1
ATOM 2589 C CA . GLY A 1 336 ? -7.257 -8.165 -12.616 1.00 83.38 336 GLY A CA 1
ATOM 2590 C C . GLY A 1 336 ? -6.410 -8.322 -13.873 1.00 83.38 336 GLY A C 1
ATOM 2591 O O . GLY A 1 336 ? -6.608 -9.275 -14.633 1.00 83.38 336 GLY A O 1
ATOM 2592 N N . LEU A 1 337 ? -5.478 -7.395 -14.089 1.00 89.88 337 LEU A N 1
ATOM 2593 C CA . LEU A 1 337 ? -4.478 -7.479 -15.146 1.00 89.88 337 LEU A CA 1
ATOM 2594 C C . LEU A 1 337 ? -3.542 -8.669 -14.877 1.00 89.88 337 LEU A C 1
ATOM 2596 O O . LEU A 1 337 ? -3.001 -8.810 -13.784 1.00 89.88 337 LEU A O 1
ATOM 2600 N N . GLN A 1 338 ? -3.314 -9.525 -15.875 1.00 90.56 338 GLN A N 1
ATOM 2601 C CA . GLN A 1 338 ? -2.471 -10.727 -15.745 1.00 90.56 338 GLN A CA 1
ATOM 2602 C C . GLN A 1 338 ? -0.970 -10.411 -15.893 1.00 90.56 338 GLN A C 1
ATOM 2604 O O . GLN A 1 338 ? -0.229 -11.099 -16.595 1.00 90.56 338 GLN A O 1
ATOM 2609 N N . TRP A 1 339 ? -0.506 -9.342 -15.246 1.00 94.62 339 TRP A N 1
ATOM 2610 C CA . TRP A 1 339 ? 0.849 -8.816 -15.422 1.00 94.62 339 TRP A CA 1
ATOM 2611 C C . TRP A 1 339 ? 1.921 -9.682 -14.751 1.00 94.62 339 TRP A C 1
ATOM 2613 O O . TRP A 1 339 ? 3.027 -9.799 -15.271 1.00 94.62 339 TRP A O 1
ATOM 2623 N N . ARG A 1 340 ? 1.605 -10.336 -13.622 1.00 94.69 340 ARG A N 1
ATOM 2624 C CA . ARG A 1 340 ? 2.584 -11.127 -12.854 1.00 94.69 340 ARG A CA 1
ATOM 2625 C C . ARG A 1 340 ? 3.146 -12.300 -13.640 1.00 94.69 340 ARG A C 1
ATOM 2627 O O . ARG A 1 340 ? 4.353 -12.526 -13.611 1.00 94.69 340 ARG A O 1
ATOM 2634 N N . ALA A 1 341 ? 2.277 -13.034 -14.332 1.00 92.56 341 ALA A N 1
ATOM 2635 C CA . ALA A 1 341 ? 2.690 -14.139 -15.189 1.00 92.56 341 ALA A CA 1
ATOM 2636 C C . ALA A 1 341 ? 3.421 -13.623 -16.438 1.00 92.56 341 ALA A C 1
ATOM 2638 O O . ALA A 1 341 ? 4.471 -14.153 -16.787 1.00 92.56 341 ALA A O 1
ATOM 2639 N N . ALA A 1 342 ? 2.909 -12.555 -17.061 1.00 94.81 342 ALA A N 1
ATOM 2640 C CA . ALA A 1 342 ? 3.487 -11.975 -18.274 1.00 94.81 342 ALA A CA 1
ATOM 2641 C C . ALA A 1 342 ? 4.898 -11.392 -18.063 1.00 94.81 342 ALA A C 1
ATOM 2643 O O . ALA A 1 342 ? 5.745 -11.509 -18.942 1.00 94.81 342 ALA A O 1
ATOM 2644 N N . LEU A 1 343 ? 5.157 -10.788 -16.898 1.00 96.31 343 LEU A N 1
ATOM 2645 C CA . LEU A 1 343 ? 6.402 -10.068 -16.590 1.00 96.31 343 LEU A CA 1
ATOM 2646 C C . LEU A 1 343 ? 7.305 -10.802 -15.587 1.00 96.31 343 LEU A C 1
ATOM 2648 O O . LEU A 1 343 ? 8.272 -10.229 -15.085 1.00 96.31 343 LEU A O 1
ATOM 2652 N N . ASN A 1 344 ? 7.003 -12.072 -15.293 1.00 95.44 344 ASN A N 1
ATOM 2653 C CA . ASN A 1 344 ? 7.753 -12.917 -14.361 1.00 95.44 344 ASN A CA 1
ATOM 2654 C C . ASN A 1 344 ? 7.952 -12.275 -12.969 1.00 95.44 344 ASN A C 1
ATOM 2656 O O . ASN A 1 344 ? 9.063 -12.187 -12.443 1.00 95.44 344 ASN A O 1
ATOM 2660 N N . CYS A 1 345 ? 6.843 -11.832 -12.374 1.00 94.88 345 CYS A N 1
ATOM 2661 C CA . CYS A 1 345 ? 6.768 -11.213 -11.048 1.00 94.88 345 CYS A CA 1
ATOM 2662 C C . CYS A 1 345 ? 5.793 -11.971 -10.126 1.00 94.88 345 CYS A C 1
ATOM 2664 O O . CYS A 1 345 ? 4.772 -11.412 -9.695 1.00 94.88 345 CYS A O 1
ATOM 2666 N N . PRO A 1 346 ? 6.055 -13.260 -9.834 1.00 92.75 346 PRO A N 1
ATOM 2667 C CA . PRO A 1 346 ? 5.125 -14.099 -9.088 1.00 92.75 346 PRO A CA 1
ATOM 2668 C C . PRO A 1 346 ? 4.909 -13.572 -7.666 1.00 92.75 346 PRO A C 1
ATOM 2670 O O . PRO A 1 346 ? 5.863 -13.266 -6.948 1.00 92.75 346 PRO A O 1
ATOM 2673 N N . LEU A 1 347 ? 3.646 -13.519 -7.233 1.00 90.06 347 LEU A N 1
ATOM 2674 C CA . LEU A 1 347 ? 3.319 -13.261 -5.835 1.00 90.06 347 LEU A CA 1
ATOM 2675 C C . LEU A 1 347 ? 3.426 -14.566 -5.044 1.00 90.06 347 LEU A C 1
ATOM 2677 O O . LEU A 1 347 ? 2.697 -15.524 -5.304 1.00 90.06 347 LEU A O 1
ATOM 2681 N N . GLN A 1 348 ? 4.331 -14.602 -4.070 1.00 84.94 348 GLN A N 1
ATOM 2682 C CA . GLN A 1 348 ? 4.518 -15.774 -3.221 1.00 84.94 348 GLN A CA 1
ATOM 2683 C C . GLN A 1 348 ? 3.409 -15.850 -2.169 1.00 84.94 348 GLN A C 1
ATOM 2685 O O . GLN A 1 348 ? 3.386 -15.082 -1.207 1.00 84.94 348 GLN A O 1
ATOM 2690 N N . CYS A 1 349 ? 2.494 -16.801 -2.346 1.00 86.06 349 CYS A N 1
ATOM 2691 C CA . CYS A 1 349 ? 1.417 -17.053 -1.400 1.00 86.06 349 CYS A CA 1
ATOM 2692 C C . CYS A 1 349 ? 1.800 -18.139 -0.390 1.00 86.06 349 CYS A C 1
ATOM 2694 O O . CYS A 1 349 ? 2.383 -19.165 -0.732 1.00 86.06 349 CYS A O 1
ATOM 2696 N N . GLY A 1 350 ? 1.455 -17.904 0.879 1.00 79.50 350 GLY A N 1
ATOM 2697 C CA . GLY A 1 350 ? 1.734 -18.838 1.969 1.00 79.50 350 GLY A CA 1
ATOM 2698 C C . GLY A 1 350 ? 0.987 -20.175 1.856 1.00 79.50 350 GLY A C 1
ATOM 2699 O O . GLY A 1 350 ? 0.188 -20.418 0.950 1.00 79.50 350 GLY A O 1
ATOM 2700 N N . LYS A 1 351 ? 1.219 -21.060 2.832 1.00 80.56 351 LYS A N 1
ATOM 2701 C CA . LYS A 1 351 ? 0.570 -22.378 2.906 1.00 80.56 351 LYS A CA 1
ATOM 2702 C C . LYS A 1 351 ? -0.959 -22.253 2.816 1.00 80.56 351 LYS A C 1
ATOM 2704 O O . LYS A 1 351 ? -1.559 -21.408 3.474 1.00 80.56 351 LYS A O 1
ATOM 2709 N N . ASN A 1 352 ? -1.576 -23.126 2.017 1.00 85.38 352 ASN A N 1
ATOM 2710 C CA . ASN A 1 352 ? -3.023 -23.170 1.749 1.00 85.38 352 ASN A CA 1
ATOM 2711 C C . ASN A 1 352 ? -3.615 -21.898 1.113 1.00 85.38 352 ASN A C 1
ATOM 2713 O O . ASN A 1 352 ? -4.835 -21.737 1.109 1.00 85.38 352 ASN A O 1
ATOM 2717 N N . LYS A 1 353 ? -2.777 -21.031 0.538 1.00 89.88 353 LYS A N 1
ATOM 2718 C CA . LYS A 1 353 ? -3.206 -19.881 -0.259 1.00 89.88 353 LYS A CA 1
ATOM 2719 C C . LYS A 1 353 ? -2.906 -20.083 -1.739 1.00 89.88 353 LYS A C 1
ATOM 2721 O O . LYS A 1 353 ? -2.074 -20.916 -2.104 1.00 89.88 353 LYS A O 1
ATOM 2726 N N . VAL A 1 354 ? -3.591 -19.327 -2.582 1.00 93.00 354 VAL A N 1
ATOM 2727 C CA . VAL A 1 354 ? -3.361 -19.239 -4.023 1.00 93.00 354 VAL A CA 1
ATOM 2728 C C . VAL A 1 354 ? -3.427 -17.775 -4.446 1.00 93.00 354 VAL A C 1
ATOM 2730 O O . VAL A 1 354 ? -4.122 -16.977 -3.823 1.00 93.00 354 VAL A O 1
ATOM 2733 N N . TYR A 1 355 ? -2.647 -17.412 -5.460 1.00 93.12 355 TYR A N 1
ATOM 2734 C CA . TYR A 1 355 ? -2.721 -16.081 -6.046 1.00 93.12 355 TYR A CA 1
ATOM 2735 C C . TYR A 1 355 ? -4.048 -15.902 -6.787 1.00 93.12 355 TYR A C 1
ATOM 2737 O O . TYR A 1 355 ? -4.475 -16.795 -7.518 1.00 93.12 355 TYR A O 1
ATOM 2745 N N . SER A 1 356 ? -4.648 -14.728 -6.633 1.00 91.31 356 SER A N 1
ATOM 2746 C CA . SER A 1 356 ? -5.827 -14.293 -7.366 1.00 91.31 356 SER A CA 1
ATOM 2747 C C . SER A 1 356 ? -5.625 -12.862 -7.840 1.00 91.31 356 SER A C 1
ATOM 2749 O O . SER A 1 356 ? -5.296 -11.980 -7.050 1.00 91.31 356 SER A O 1
ATOM 2751 N N . ALA A 1 357 ? -5.830 -12.629 -9.136 1.00 89.31 357 ALA A N 1
ATOM 2752 C CA . ALA A 1 357 ? -5.770 -11.291 -9.724 1.00 89.31 357 ALA A CA 1
ATOM 2753 C C . ALA A 1 357 ? -7.017 -10.450 -9.388 1.00 89.31 357 ALA A C 1
ATOM 2755 O O . ALA A 1 357 ? -7.006 -9.232 -9.521 1.00 89.31 357 ALA A O 1
ATOM 2756 N N . LYS A 1 358 ? -8.111 -11.100 -8.974 1.00 86.50 358 LYS A N 1
ATOM 2757 C CA . LYS A 1 358 ? -9.359 -10.460 -8.546 1.00 86.50 358 LYS A CA 1
ATOM 2758 C C . LYS A 1 358 ? -9.854 -11.163 -7.296 1.00 86.50 358 LYS A C 1
ATOM 2760 O O . LYS A 1 358 ? -10.761 -11.990 -7.360 1.00 86.50 358 LYS A O 1
ATOM 2765 N N . MET A 1 359 ? -9.220 -10.855 -6.174 1.00 85.88 359 MET A N 1
ATOM 2766 C CA . MET A 1 359 ? -9.625 -11.416 -4.900 1.00 85.88 359 MET A CA 1
ATOM 2767 C C . MET A 1 359 ? -11.042 -10.957 -4.553 1.00 85.88 359 MET A C 1
ATOM 2769 O O . MET A 1 359 ? -11.430 -9.815 -4.835 1.00 85.88 359 MET A O 1
ATOM 2773 N N . ASP A 1 360 ? -11.805 -11.852 -3.931 1.00 80.25 360 ASP A N 1
ATOM 2774 C CA . ASP A 1 360 ? -13.060 -11.484 -3.286 1.00 80.25 360 ASP A CA 1
ATOM 2775 C C . ASP A 1 360 ? -12.754 -10.440 -2.193 1.00 80.25 360 ASP A C 1
ATOM 2777 O O . ASP A 1 360 ? -11.983 -10.750 -1.277 1.00 80.25 360 ASP A O 1
ATOM 2781 N N . PRO A 1 361 ? -13.315 -9.216 -2.263 1.00 77.81 361 PRO A N 1
ATOM 2782 C CA . PRO A 1 361 ? -13.131 -8.208 -1.217 1.00 77.81 361 PRO A CA 1
ATOM 2783 C C . PRO A 1 361 ? -13.698 -8.651 0.144 1.00 77.81 361 PRO A C 1
ATOM 2785 O O . PRO A 1 361 ? -13.390 -8.056 1.175 1.00 77.81 361 PRO A O 1
ATOM 2788 N N . CYS A 1 362 ? -14.514 -9.706 0.159 1.00 78.44 362 CYS A N 1
ATOM 2789 C CA . CYS A 1 362 ? -15.124 -10.305 1.332 1.00 78.44 362 CYS A CA 1
ATOM 2790 C C . CYS A 1 362 ? -14.696 -11.775 1.497 1.00 78.44 362 CYS A C 1
ATOM 2792 O O . CYS A 1 362 ? -15.552 -12.670 1.438 1.00 78.44 362 CYS A O 1
ATOM 2794 N N . PRO A 1 363 ? -13.404 -12.081 1.728 1.00 79.44 363 PRO A N 1
ATOM 2795 C CA . PRO A 1 363 ? -12.972 -13.465 1.857 1.00 79.44 363 PRO A CA 1
ATOM 2796 C C . PRO A 1 363 ? -13.722 -14.155 3.000 1.00 79.44 363 PRO A C 1
ATOM 2798 O O . PRO A 1 363 ? -14.058 -13.540 4.015 1.00 79.44 363 PRO A O 1
ATOM 2801 N N . LYS A 1 364 ? -13.972 -15.460 2.870 1.00 79.06 364 LYS A N 1
ATOM 2802 C CA . LYS A 1 364 ? -14.512 -16.248 3.985 1.00 79.06 364 LYS A CA 1
ATOM 2803 C C . LYS A 1 364 ? -13.501 -16.229 5.131 1.00 79.06 364 LYS A C 1
ATOM 2805 O O . LYS A 1 364 ? -12.382 -16.712 4.961 1.00 79.06 364 LYS A O 1
ATOM 2810 N N . THR A 1 365 ? -13.910 -15.714 6.283 1.00 74.56 365 THR A N 1
ATOM 2811 C CA . THR A 1 365 ? -13.138 -15.689 7.527 1.00 74.56 365 THR A CA 1
ATOM 2812 C C . THR A 1 365 ? -13.785 -16.587 8.572 1.00 74.56 365 THR A C 1
ATOM 2814 O O . THR A 1 365 ? -14.969 -16.916 8.472 1.00 74.56 365 THR A O 1
ATOM 2817 N N . CYS A 1 366 ? -13.034 -16.996 9.596 1.00 69.56 366 CYS A N 1
ATOM 2818 C CA . CYS A 1 366 ? -13.617 -17.755 10.701 1.00 69.56 366 CYS A CA 1
ATOM 2819 C C . CYS A 1 366 ? -14.758 -16.980 11.378 1.00 69.56 366 CYS A C 1
ATOM 2821 O O . CYS A 1 366 ? -15.737 -17.589 11.796 1.00 69.56 366 CYS A O 1
ATOM 2823 N N . GLU A 1 367 ? -14.694 -15.648 11.405 1.00 67.06 367 GLU A N 1
ATOM 2824 C CA . GLU A 1 367 ? -15.777 -14.794 11.891 1.00 67.06 367 GLU A CA 1
ATOM 2825 C C . GLU A 1 367 ? -17.016 -14.862 10.976 1.00 67.06 367 GLU A C 1
ATOM 2827 O O . GLU A 1 367 ? -18.092 -15.286 11.407 1.00 67.06 367 GLU A O 1
ATOM 2832 N N . ASN A 1 368 ? -16.891 -14.512 9.690 1.00 68.12 368 ASN A N 1
ATOM 2833 C CA . ASN A 1 368 ? -18.056 -14.435 8.800 1.00 68.12 368 ASN A CA 1
ATOM 2834 C C . ASN A 1 368 ? -18.638 -15.810 8.434 1.00 68.12 368 ASN A C 1
ATOM 2836 O O . ASN A 1 368 ? -19.818 -15.909 8.098 1.00 68.12 368 ASN A O 1
ATOM 2840 N N . HIS A 1 369 ? -17.862 -16.885 8.579 1.00 68.94 369 HIS A N 1
ATOM 2841 C CA . HIS A 1 369 ? -18.359 -18.248 8.449 1.00 68.94 369 HIS A CA 1
ATOM 2842 C C . HIS A 1 369 ? -19.485 -18.547 9.451 1.00 68.94 369 HIS A C 1
ATOM 2844 O O . HIS A 1 369 ? -20.395 -19.315 9.133 1.00 68.94 369 HIS A O 1
ATOM 2850 N N . PHE A 1 370 ? -19.448 -17.925 10.637 1.00 60.19 370 PHE A N 1
ATOM 2851 C CA . PHE A 1 370 ? -20.466 -18.093 11.677 1.00 60.19 370 PHE A CA 1
ATOM 2852 C C . PHE A 1 370 ? -21.461 -16.932 11.761 1.00 60.19 370 PHE A C 1
ATOM 2854 O O . PHE A 1 370 ? -22.622 -17.162 12.101 1.00 60.19 370 PHE A O 1
ATOM 2861 N N . PHE A 1 371 ? -21.040 -15.696 11.476 1.00 59.25 371 PHE A N 1
ATOM 2862 C CA . PHE A 1 371 ? -21.889 -14.503 11.650 1.00 59.25 371 PHE A CA 1
ATOM 2863 C C . PHE A 1 371 ? -22.439 -13.927 10.348 1.00 59.25 371 PHE A C 1
ATOM 2865 O O . PHE A 1 371 ? -23.233 -12.990 10.379 1.00 59.25 371 PHE A O 1
ATOM 2872 N N . GLY A 1 372 ? -22.059 -14.509 9.214 1.00 61.97 372 GLY A N 1
ATOM 2873 C CA . GLY A 1 372 ? -22.347 -13.949 7.907 1.00 61.97 372 GLY A CA 1
ATOM 2874 C C . GLY A 1 372 ? -21.446 -12.759 7.585 1.00 61.97 372 GLY A C 1
ATOM 2875 O O . GLY A 1 372 ? -20.756 -12.189 8.431 1.00 61.97 372 GLY A O 1
ATOM 2876 N N . THR A 1 373 ? -21.436 -12.399 6.312 1.00 66.88 373 THR A N 1
ATOM 2877 C CA . THR A 1 373 ? -20.617 -11.313 5.784 1.00 66.88 373 THR A CA 1
ATOM 2878 C C . THR A 1 373 ? -21.359 -9.984 5.918 1.00 66.88 373 THR A C 1
ATOM 2880 O O . THR A 1 373 ? -22.529 -9.876 5.543 1.00 66.88 373 THR A O 1
ATOM 2883 N N . ARG A 1 374 ? -20.691 -8.941 6.431 1.00 64.25 374 ARG A N 1
ATOM 2884 C CA . ARG A 1 374 ? -21.264 -7.585 6.450 1.00 64.25 374 ARG A CA 1
ATOM 2885 C C . ARG A 1 374 ? -21.437 -7.088 5.015 1.00 64.25 374 ARG A C 1
ATOM 2887 O O . ARG A 1 374 ? -20.491 -7.134 4.240 1.00 64.25 374 ARG A O 1
ATOM 2894 N N . LYS A 1 375 ? -22.609 -6.538 4.676 1.00 60.62 375 LYS A N 1
ATOM 2895 C CA . LYS A 1 375 ? -22.911 -6.058 3.310 1.00 60.62 375 LYS A CA 1
ATOM 2896 C C . LYS A 1 375 ? -21.884 -5.055 2.763 1.00 60.62 375 LYS A C 1
ATOM 2898 O O . LYS A 1 375 ? -21.602 -5.071 1.577 1.00 60.62 375 LYS A O 1
ATOM 2903 N N . GLN A 1 376 ? -21.305 -4.238 3.641 1.00 59.97 376 GLN A N 1
ATOM 2904 C CA . GLN A 1 376 ? -20.413 -3.125 3.296 1.00 59.97 376 GLN A CA 1
ATOM 2905 C C . GLN A 1 376 ? -19.087 -3.546 2.644 1.00 59.97 376 GLN A C 1
ATOM 2907 O O . GLN A 1 376 ? -18.430 -2.701 2.049 1.00 59.97 376 GLN A O 1
ATOM 2912 N N . CYS A 1 377 ? -18.656 -4.806 2.763 1.00 68.00 377 CYS A N 1
ATOM 2913 C CA . CYS A 1 377 ? -17.421 -5.240 2.103 1.00 68.00 377 CYS A CA 1
ATOM 2914 C C . CYS A 1 377 ? -17.624 -5.492 0.598 1.00 68.00 377 CYS A C 1
ATOM 2916 O O . CYS A 1 377 ? -16.668 -5.372 -0.159 1.00 68.00 377 CYS A O 1
ATOM 2918 N N . TYR A 1 378 ? -18.853 -5.784 0.144 1.00 64.31 378 TYR A N 1
ATOM 2919 C CA . TYR A 1 378 ? -19.137 -6.041 -1.277 1.00 64.31 378 TYR A CA 1
ATOM 2920 C C . TYR A 1 378 ? -19.047 -4.774 -2.143 1.00 64.31 378 TYR A C 1
ATOM 2922 O O . TYR A 1 378 ? -19.005 -4.870 -3.366 1.00 64.31 378 TYR A O 1
ATOM 2930 N N . ASP A 1 379 ? -18.981 -3.601 -1.512 1.00 67.06 379 ASP A N 1
ATOM 2931 C CA . ASP A 1 379 ? -18.819 -2.303 -2.172 1.00 67.06 379 ASP A CA 1
ATOM 2932 C C . ASP A 1 379 ? -17.329 -1.926 -2.384 1.00 67.06 379 ASP A C 1
ATOM 2934 O O . ASP A 1 379 ? -17.014 -0.872 -2.949 1.00 67.06 379 ASP A O 1
ATOM 2938 N N . LEU A 1 380 ? -16.387 -2.761 -1.917 1.00 68.12 380 LEU A N 1
ATOM 2939 C CA . LEU A 1 380 ? -14.950 -2.597 -2.164 1.00 68.12 380 LEU A CA 1
ATOM 2940 C C . LEU A 1 380 ? -14.570 -3.167 -3.542 1.00 68.12 380 LEU A C 1
ATOM 2942 O O . LEU A 1 380 ? -15.084 -4.213 -3.942 1.00 68.12 380 LEU A O 1
ATOM 2946 N N . PRO A 1 381 ? -13.650 -2.523 -4.283 1.00 69.56 381 PRO A N 1
ATOM 2947 C CA . PRO A 1 381 ? -13.159 -3.082 -5.534 1.00 69.56 381 PRO A CA 1
ATOM 2948 C C . PRO A 1 381 ? -12.325 -4.341 -5.276 1.00 69.56 381 PRO A C 1
ATOM 2950 O O . PRO A 1 381 ? -11.574 -4.417 -4.305 1.00 69.56 381 PRO A O 1
ATOM 2953 N N . SER A 1 382 ? -12.415 -5.314 -6.184 1.00 77.19 382 SER A N 1
ATOM 2954 C CA . SER A 1 382 ? -11.497 -6.453 -6.187 1.00 77.19 382 SER A CA 1
ATOM 2955 C C . SER A 1 382 ? -10.068 -5.982 -6.434 1.00 77.19 382 SER A C 1
ATOM 2957 O O . SER A 1 382 ? -9.813 -5.249 -7.390 1.00 77.19 382 SER A O 1
ATOM 2959 N N . G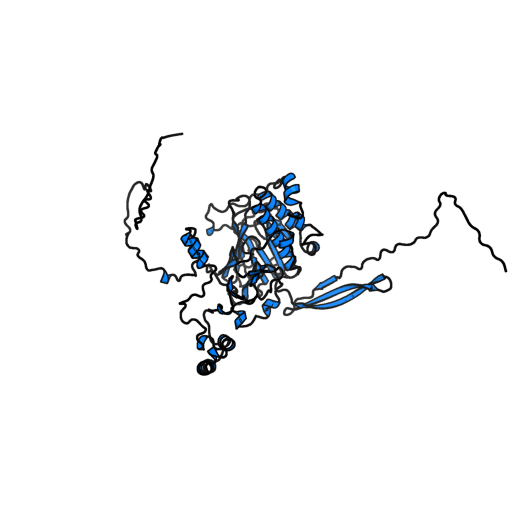LN A 1 383 ? -9.156 -6.470 -5.602 1.00 82.94 383 GLN A N 1
ATOM 2960 C CA . GLN A 1 383 ? -7.716 -6.246 -5.687 1.00 82.94 383 GLN A CA 1
ATOM 2961 C C . GLN A 1 383 ? -7.007 -7.581 -5.907 1.00 82.94 383 GLN A C 1
ATOM 2963 O O . GLN A 1 383 ? -7.550 -8.634 -5.560 1.00 82.94 383 GLN A O 1
ATOM 2968 N N . GLU A 1 384 ? -5.792 -7.567 -6.448 1.00 90.06 384 GLU A N 1
ATOM 2969 C CA . GLU A 1 384 ? -4.991 -8.786 -6.469 1.00 90.06 384 GLU A CA 1
ATOM 2970 C C . GLU A 1 384 ? -4.467 -9.163 -5.071 1.00 90.06 384 GLU A C 1
ATOM 2972 O O . GLU A 1 384 ? -4.348 -8.336 -4.164 1.00 90.06 384 GLU A O 1
ATOM 2977 N N . GLY A 1 385 ? -4.114 -10.433 -4.889 1.00 90.19 385 GLY A N 1
ATOM 2978 C CA . GLY A 1 385 ? -3.384 -10.892 -3.712 1.00 90.19 385 GLY A CA 1
ATOM 2979 C C . GLY A 1 385 ? -3.459 -12.404 -3.519 1.00 90.19 385 GLY A C 1
ATOM 2980 O O . GLY A 1 385 ? -3.647 -13.157 -4.470 1.00 90.19 385 GLY A O 1
ATOM 2981 N N . CYS A 1 386 ? -3.316 -12.856 -2.273 1.00 88.75 386 CYS A N 1
ATOM 2982 C CA . CYS A 1 386 ? -3.400 -14.270 -1.911 1.00 88.75 386 CYS A CA 1
ATOM 2983 C C . CYS A 1 386 ? -4.720 -14.622 -1.208 1.00 88.75 386 CYS A C 1
ATOM 2985 O O . CYS A 1 386 ? -4.924 -14.231 -0.058 1.00 88.75 386 CYS A O 1
ATOM 2987 N N . GLU A 1 387 ? -5.553 -15.440 -1.849 1.00 90.00 387 GLU A N 1
ATOM 2988 C CA . GLU A 1 387 ? -6.790 -15.984 -1.277 1.00 90.00 387 GLU A CA 1
ATOM 2989 C C . GLU A 1 387 ? -6.592 -17.391 -0.705 1.00 90.00 387 GLU A C 1
ATOM 2991 O O . GLU A 1 387 ? -5.666 -18.115 -1.077 1.00 90.00 387 GLU A O 1
ATOM 2996 N N . CYS A 1 388 ? -7.467 -17.802 0.214 1.00 88.00 388 CYS A N 1
ATOM 2997 C CA . CYS A 1 388 ? -7.478 -19.181 0.690 1.00 88.00 388 CYS A CA 1
ATOM 2998 C C . CYS A 1 388 ? -7.912 -20.139 -0.422 1.00 88.00 388 CYS A C 1
ATOM 3000 O O . CYS A 1 388 ? -8.890 -19.891 -1.124 1.00 88.00 388 CYS A O 1
ATOM 3002 N N . LYS A 1 389 ? -7.212 -21.274 -0.544 1.00 93.94 389 LYS A N 1
ATOM 3003 C CA . LYS A 1 389 ? -7.598 -22.347 -1.471 1.00 93.94 389 LYS A CA 1
ATOM 3004 C C . LYS A 1 389 ? -9.015 -22.858 -1.161 1.00 93.94 389 LYS A C 1
ATOM 3006 O O . LYS A 1 389 ? -9.433 -22.815 0.002 1.00 93.94 389 LYS A O 1
ATOM 3011 N N . PRO A 1 390 ? -9.731 -23.432 -2.148 1.00 92.81 390 PRO A N 1
ATOM 3012 C CA . PRO A 1 390 ? -11.017 -24.078 -1.907 1.00 92.81 390 PRO A CA 1
ATOM 3013 C C . PRO A 1 390 ? -10.964 -25.056 -0.722 1.00 92.81 390 PRO A C 1
ATOM 3015 O O . PRO A 1 390 ? -10.049 -25.871 -0.616 1.00 92.81 390 PRO A O 1
ATOM 3018 N N . GLY A 1 391 ? -11.937 -24.952 0.188 1.00 88.31 391 GLY A N 1
ATOM 3019 C CA . GLY A 1 391 ? -11.998 -25.752 1.418 1.00 88.31 391 GLY A CA 1
ATOM 3020 C C . GLY A 1 391 ? -11.274 -25.156 2.633 1.00 88.31 391 GLY A C 1
ATOM 3021 O O . GLY A 1 391 ? -11.370 -25.730 3.717 1.00 88.31 391 GLY A O 1
ATOM 3022 N N . TYR A 1 392 ? -10.605 -24.009 2.484 1.00 86.00 392 TYR A N 1
ATOM 3023 C CA . TYR A 1 392 ? -9.970 -23.265 3.575 1.00 86.00 392 TYR A CA 1
ATOM 3024 C C . TYR A 1 392 ? -10.656 -21.913 3.820 1.00 86.00 392 TYR A C 1
ATOM 3026 O O . TYR A 1 392 ? -11.305 -21.360 2.933 1.00 86.00 392 TYR A O 1
ATOM 3034 N N . ILE A 1 393 ? -10.519 -21.397 5.040 1.00 79.75 393 ILE A N 1
ATOM 3035 C CA . ILE A 1 393 ? -11.096 -20.137 5.525 1.00 79.75 393 ILE A CA 1
ATOM 3036 C C . ILE A 1 393 ? -9.980 -19.315 6.187 1.00 79.75 393 ILE A C 1
ATOM 3038 O O . ILE A 1 393 ? -9.059 -19.891 6.772 1.00 79.75 393 ILE A O 1
ATOM 3042 N N . LEU A 1 394 ? -10.040 -17.988 6.054 1.00 74.19 394 LEU A N 1
ATOM 3043 C CA . LEU A 1 394 ? -9.050 -17.062 6.603 1.00 74.19 394 LEU A CA 1
ATOM 3044 C C . LEU A 1 394 ? -9.226 -16.895 8.124 1.00 74.19 394 LEU A C 1
ATOM 3046 O O . LEU A 1 394 ? -10.322 -16.605 8.605 1.00 74.19 394 LEU A O 1
ATOM 3050 N N . ASP A 1 395 ? -8.133 -17.041 8.862 1.00 69.31 395 ASP A N 1
ATOM 3051 C CA . ASP A 1 395 ? -8.033 -16.795 10.301 1.00 69.31 395 ASP A CA 1
ATOM 3052 C C . ASP A 1 395 ? -6.735 -16.029 10.586 1.00 69.31 395 ASP A C 1
ATOM 3054 O O . ASP A 1 395 ? -5.638 -16.536 10.322 1.00 69.31 395 ASP A O 1
ATOM 3058 N N . GLY A 1 396 ? -6.845 -14.763 10.996 1.00 67.56 396 GLY A N 1
ATOM 3059 C CA . GLY A 1 396 ? -5.722 -13.822 10.949 1.00 67.56 396 GLY A CA 1
ATOM 3060 C C . GLY A 1 396 ? -5.130 -13.754 9.534 1.00 67.56 396 GLY A C 1
ATOM 3061 O O . GLY A 1 396 ? -5.825 -13.407 8.580 1.00 67.56 396 GLY A O 1
ATOM 3062 N N . MET A 1 397 ? -3.861 -14.150 9.364 1.00 68.69 397 MET A N 1
ATOM 3063 C CA . MET A 1 397 ? -3.251 -14.310 8.031 1.00 68.69 397 MET A CA 1
ATOM 3064 C C . MET A 1 397 ? -3.041 -15.761 7.592 1.00 68.69 397 MET A C 1
ATOM 3066 O O . MET A 1 397 ? -2.261 -16.016 6.668 1.00 68.69 397 MET A O 1
ATOM 3070 N N . LEU A 1 398 ? -3.720 -16.728 8.197 1.00 71.19 398 LEU A N 1
ATOM 3071 C CA . LEU A 1 398 ? -3.585 -18.145 7.870 1.00 71.19 398 LEU A CA 1
ATOM 3072 C C . LEU A 1 398 ? -4.848 -18.675 7.208 1.00 71.19 398 LEU A C 1
ATOM 3074 O O . LEU A 1 398 ? -5.948 -18.215 7.475 1.00 71.19 398 LEU A O 1
ATOM 3078 N N . CYS A 1 399 ? -4.683 -19.675 6.347 1.00 77.19 399 CYS A N 1
ATOM 3079 C CA . CYS A 1 399 ? -5.806 -20.397 5.766 1.00 77.19 399 CYS A CA 1
ATOM 3080 C C . CYS A 1 399 ? -5.919 -21.758 6.446 1.00 77.19 399 CYS A C 1
ATOM 3082 O O . CYS A 1 399 ? -5.067 -22.641 6.261 1.00 77.19 399 CYS A O 1
ATOM 3084 N N . VAL A 1 400 ? -6.970 -21.902 7.248 1.00 75.31 400 VAL A N 1
ATOM 3085 C CA . VAL A 1 400 ? -7.254 -23.067 8.093 1.00 75.31 400 VAL A CA 1
ATOM 3086 C C . VAL A 1 400 ? -8.493 -23.806 7.590 1.00 75.31 400 VAL A C 1
ATOM 3088 O O . VAL A 1 400 ? -9.278 -23.273 6.805 1.00 75.31 400 VAL A O 1
ATOM 3091 N N . LYS A 1 401 ? -8.674 -25.065 7.997 1.00 78.31 401 LYS A N 1
ATOM 3092 C CA . LYS A 1 401 ? -9.922 -25.785 7.712 1.00 78.31 401 LYS A CA 1
ATOM 3093 C C . LYS A 1 401 ? -11.060 -25.180 8.547 1.00 78.31 401 LYS A C 1
ATOM 3095 O O . LYS A 1 401 ? -10.816 -24.822 9.695 1.00 78.31 401 LYS A O 1
ATOM 3100 N N . PRO A 1 402 ? -12.315 -25.164 8.061 1.00 70.88 402 PRO A N 1
ATOM 3101 C CA . PRO A 1 402 ? -13.457 -24.640 8.821 1.00 70.88 402 PRO A CA 1
ATOM 3102 C C . PRO A 1 402 ? -13.614 -25.242 10.229 1.00 70.88 402 PRO A C 1
ATOM 3104 O O . PRO A 1 402 ? -14.026 -24.557 11.160 1.00 70.88 402 PRO A O 1
ATOM 3107 N N . SER A 1 403 ? -13.248 -26.516 10.409 1.00 64.94 403 SER A N 1
ATOM 3108 C CA . SER A 1 403 ? -13.276 -27.205 11.709 1.00 64.94 403 SER A CA 1
ATOM 3109 C C . SER A 1 403 ? -12.274 -26.652 12.731 1.00 64.94 403 SER A C 1
ATOM 3111 O O . SER A 1 403 ? -12.425 -26.895 13.925 1.00 64.94 403 SER A O 1
ATOM 3113 N N . GLN A 1 404 ? -11.254 -25.927 12.267 1.00 67.69 404 GLN A N 1
ATOM 3114 C CA . GLN A 1 404 ? -10.212 -25.309 13.086 1.00 67.69 404 GLN A CA 1
ATOM 3115 C C . GLN A 1 404 ? -10.574 -23.881 13.515 1.00 67.69 404 GLN A C 1
ATOM 3117 O O . GLN A 1 404 ? -9.846 -23.307 14.310 1.00 67.69 404 GLN A O 1
ATOM 3122 N N . CYS A 1 405 ? -11.691 -23.321 13.034 1.00 64.31 405 CYS A N 1
ATOM 3123 C CA . CYS A 1 405 ? -12.185 -22.025 13.488 1.00 64.31 405 CYS A CA 1
ATOM 3124 C C . CYS A 1 405 ? -12.718 -22.130 14.927 1.00 64.31 405 CYS A C 1
ATOM 3126 O O . CYS A 1 405 ? -13.891 -22.467 15.169 1.00 64.31 405 CYS A O 1
ATOM 3128 N N . GLN A 1 406 ? -11.842 -21.864 15.887 1.00 54.59 406 GLN A N 1
ATOM 3129 C CA . GLN A 1 406 ? -12.120 -21.839 17.318 1.00 54.59 406 GLN A CA 1
ATOM 3130 C C . GLN A 1 406 ? -11.539 -20.534 17.879 1.00 54.59 406 GLN A C 1
ATOM 3132 O O . GLN A 1 406 ? -10.653 -19.954 17.270 1.00 54.59 406 GLN A O 1
ATOM 3137 N N . CYS A 1 407 ? -12.081 -20.059 18.997 1.00 51.12 407 CYS A N 1
ATOM 3138 C CA . CYS A 1 407 ? -11.767 -18.784 19.656 1.00 51.12 407 CYS A CA 1
ATOM 3139 C C . CYS A 1 407 ? -12.346 -17.515 19.027 1.00 51.12 407 CYS A C 1
ATOM 3141 O O . CYS A 1 407 ? -11.877 -16.961 18.041 1.00 51.12 407 CYS A O 1
ATOM 3143 N N . LEU A 1 408 ? -13.359 -17.008 19.719 1.00 48.34 408 LEU A N 1
ATOM 3144 C CA . LEU A 1 408 ? -13.716 -15.602 19.710 1.00 48.34 408 LEU A CA 1
ATOM 3145 C C . LEU A 1 408 ? -13.607 -15.171 21.167 1.00 48.34 408 LEU A C 1
ATOM 3147 O O . LEU A 1 408 ? -14.334 -15.683 22.021 1.00 48.34 408 LEU A O 1
ATOM 3151 N N . GLU A 1 409 ? -12.655 -14.303 21.468 1.00 40.59 409 GLU A N 1
ATOM 3152 C CA . GLU A 1 409 ? -12.521 -13.708 22.793 1.00 40.59 409 GLU A CA 1
ATOM 3153 C C . GLU A 1 409 ? -13.820 -12.950 23.153 1.00 40.59 409 GLU A C 1
ATOM 3155 O O . GLU A 1 409 ? -14.472 -12.370 22.282 1.00 40.59 409 GLU A O 1
ATOM 3160 N N . GLY A 1 410 ? -14.271 -12.999 24.413 1.00 49.84 410 GLY A N 1
ATOM 3161 C CA . GLY A 1 410 ? -15.485 -12.276 24.843 1.00 49.84 410 GLY A CA 1
ATOM 3162 C C . GLY A 1 410 ? -16.811 -12.782 24.240 1.00 49.84 410 GLY A C 1
ATOM 3163 O O . GLY A 1 410 ? -17.797 -12.044 24.150 1.00 49.84 410 GLY A O 1
ATOM 3164 N N . CYS A 1 411 ? -16.841 -14.043 23.816 1.00 59.19 411 CYS A N 1
ATOM 3165 C CA . CYS A 1 411 ? -17.982 -14.741 23.228 1.00 59.19 411 CYS A CA 1
ATOM 3166 C C . CYS A 1 411 ? -19.202 -14.767 24.180 1.00 59.19 411 CYS A C 1
ATOM 3168 O O . CYS A 1 411 ? -19.211 -15.456 25.195 1.00 59.19 411 CYS A O 1
ATOM 3170 N N . ARG A 1 412 ? -20.246 -13.987 23.852 1.00 64.31 412 ARG A N 1
ATOM 3171 C CA . ARG A 1 412 ? -21.533 -13.917 24.577 1.00 64.31 412 ARG A CA 1
ATOM 3172 C C . ARG A 1 412 ? -22.671 -14.487 23.741 1.00 64.31 412 ARG A C 1
ATOM 3174 O O . ARG A 1 412 ? -22.665 -14.343 22.515 1.00 64.31 412 ARG A O 1
ATOM 3181 N N . ASP A 1 413 ? -23.669 -15.068 24.394 1.00 73.25 413 ASP A N 1
ATOM 3182 C CA . ASP A 1 413 ? -24.922 -15.432 23.729 1.00 73.25 413 ASP A CA 1
ATOM 3183 C C . ASP A 1 413 ? -25.589 -14.187 23.137 1.00 73.25 413 ASP A C 1
ATOM 3185 O O . ASP A 1 413 ? -25.605 -13.120 23.753 1.00 73.25 413 ASP A O 1
ATOM 3189 N N . THR A 1 414 ? -26.091 -14.316 21.912 1.00 73.31 414 THR A N 1
ATOM 3190 C CA . THR A 1 414 ? -26.924 -13.292 21.263 1.00 73.31 414 THR A CA 1
ATOM 3191 C C . THR A 1 414 ? -28.408 -13.580 21.484 1.00 73.31 414 THR A C 1
ATOM 3193 O O . THR A 1 414 ? -29.218 -12.658 21.448 1.00 73.31 414 THR A O 1
ATOM 3196 N N . GLY A 1 415 ? -28.761 -14.844 21.748 1.00 76.75 415 GLY A N 1
ATOM 3197 C CA . GLY A 1 415 ? -30.080 -15.254 22.212 1.00 76.75 415 GLY A CA 1
ATOM 3198 C C . GLY A 1 415 ? -30.319 -14.916 23.680 1.00 76.75 415 GLY A C 1
ATOM 3199 O O . GLY A 1 415 ? -29.398 -14.589 24.434 1.00 76.75 415 GLY A O 1
ATOM 3200 N N . SER A 1 416 ? -31.580 -15.007 24.101 1.00 87.62 416 SER A N 1
ATOM 3201 C CA . SER A 1 416 ? -31.933 -14.786 25.501 1.00 87.62 416 SER A CA 1
ATOM 3202 C C . SER A 1 416 ? -31.321 -15.877 26.392 1.00 87.62 416 SER A C 1
ATOM 3204 O O . SER A 1 416 ? -31.206 -17.042 25.999 1.00 87.62 416 SER A O 1
ATOM 3206 N N . LYS A 1 417 ? -30.957 -15.519 27.632 1.00 84.31 417 LYS A N 1
ATOM 3207 C CA . LYS A 1 417 ? -30.414 -16.484 28.607 1.00 84.31 417 LYS A CA 1
ATOM 3208 C C . LYS A 1 417 ? -31.356 -17.675 28.837 1.00 84.31 417 LYS A C 1
ATOM 3210 O O . LYS A 1 417 ? -30.883 -18.792 29.029 1.00 84.31 417 LYS A O 1
ATOM 3215 N N . SER A 1 418 ? -32.671 -17.447 28.833 1.00 88.50 418 SER A N 1
ATOM 3216 C CA . SER A 1 418 ? -33.679 -18.497 29.026 1.00 88.50 418 SER A CA 1
ATOM 3217 C C . SER A 1 418 ? -33.748 -19.457 27.842 1.00 88.50 418 SER A C 1
ATOM 3219 O O . SER A 1 418 ? -33.771 -20.672 28.047 1.00 88.50 418 SER A O 1
ATOM 3221 N N . ASP A 1 419 ? -33.721 -18.934 26.616 1.00 91.50 419 ASP A N 1
ATOM 3222 C CA . ASP A 1 419 ? -33.798 -19.760 25.408 1.00 91.50 419 ASP A CA 1
ATOM 3223 C C . ASP A 1 419 ? -32.539 -20.600 25.260 1.00 91.50 419 ASP A C 1
ATOM 3225 O O . ASP A 1 419 ? -32.614 -21.809 25.050 1.00 91.50 419 ASP A O 1
ATOM 3229 N N . CYS A 1 420 ? -31.373 -19.988 25.470 1.00 89.88 420 CYS A N 1
ATOM 3230 C CA . CYS A 1 420 ? -30.108 -20.694 25.380 1.00 89.88 420 CYS A CA 1
ATOM 3231 C C . CYS A 1 420 ? -29.983 -21.803 26.424 1.00 89.88 420 CYS A C 1
ATOM 3233 O O . CYS A 1 420 ? -29.589 -22.914 26.075 1.00 89.88 420 CYS A O 1
ATOM 3235 N N . LYS A 1 421 ? -30.410 -21.565 27.669 1.00 93.44 421 LYS A N 1
ATOM 3236 C CA . LYS A 1 421 ? -30.462 -22.613 28.697 1.00 93.44 421 LYS A CA 1
ATOM 3237 C C . LYS A 1 421 ? -31.374 -23.775 28.285 1.00 93.44 421 LYS A C 1
ATOM 3239 O O . LYS A 1 421 ? -30.998 -24.935 28.441 1.00 93.44 421 LYS A O 1
ATOM 3244 N N . THR A 1 422 ? -32.547 -23.464 27.737 1.00 94.75 422 THR A N 1
ATOM 3245 C CA . THR A 1 422 ? -33.531 -24.467 27.299 1.00 94.75 422 THR A CA 1
ATOM 3246 C C . THR A 1 422 ? -32.993 -25.292 26.133 1.00 94.75 422 THR A C 1
ATOM 3248 O O . THR A 1 422 ? -32.989 -26.518 26.174 1.00 94.75 422 THR A O 1
ATOM 3251 N N . TRP A 1 423 ? -32.450 -24.638 25.110 1.00 95.25 423 TRP A N 1
ATOM 3252 C CA . TRP A 1 423 ? -31.926 -25.310 23.924 1.00 95.25 423 TRP A CA 1
ATOM 3253 C C . TRP A 1 423 ? -30.675 -26.145 24.207 1.00 95.25 423 TRP A C 1
ATOM 3255 O O . TRP A 1 423 ? -30.491 -27.196 23.590 1.00 95.25 423 TRP A O 1
ATOM 3265 N N . VAL A 1 424 ? -29.832 -25.722 25.153 1.00 92.69 424 VAL A N 1
ATOM 3266 C CA . VAL A 1 424 ? -28.736 -26.558 25.661 1.00 92.69 424 VAL A CA 1
ATOM 3267 C C . VAL A 1 424 ? -29.293 -27.836 26.286 1.00 92.69 424 VAL A C 1
ATOM 3269 O O . VAL A 1 424 ? -28.847 -28.922 25.919 1.00 92.69 424 VAL A O 1
ATOM 3272 N N . ALA A 1 425 ? -30.298 -27.726 27.161 1.00 93.75 425 ALA A N 1
ATOM 3273 C CA . ALA A 1 425 ? -30.925 -28.881 27.810 1.00 93.75 425 ALA A CA 1
ATOM 3274 C C . ALA A 1 425 ? -31.595 -29.842 26.807 1.00 93.75 425 ALA A C 1
ATOM 3276 O O . ALA A 1 425 ? -31.577 -31.054 26.998 1.00 93.75 425 ALA A O 1
ATOM 3277 N N . GLU A 1 426 ? -32.111 -29.326 25.690 1.00 94.62 426 GLU A N 1
ATOM 3278 C CA . GLU A 1 426 ? -32.670 -30.119 24.583 1.00 94.62 426 GLU A CA 1
ATOM 3279 C C . GLU A 1 426 ? -31.603 -30.807 23.700 1.00 94.62 426 GLU A C 1
ATOM 3281 O O . GLU A 1 426 ? -31.926 -31.486 22.714 1.00 94.62 426 GLU A O 1
ATOM 3286 N N . GLY A 1 427 ? -30.316 -30.615 24.005 1.00 90.06 427 GLY A N 1
ATOM 3287 C CA . GLY A 1 427 ? -29.199 -31.157 23.233 1.00 90.06 427 GLY A CA 1
ATOM 3288 C C . GLY A 1 427 ? -29.011 -30.480 21.873 1.00 90.06 427 GLY A C 1
ATOM 3289 O O . GLY A 1 427 ? -28.389 -31.050 20.969 1.00 90.06 427 GLY A O 1
ATOM 3290 N N . LYS A 1 428 ? -29.541 -29.262 21.683 1.00 89.31 428 LYS A N 1
ATOM 3291 C CA . LYS A 1 428 ? -29.431 -28.547 20.403 1.00 89.31 428 LYS A CA 1
ATOM 3292 C C . LYS A 1 428 ? -27.997 -28.155 20.072 1.00 89.31 428 LYS A C 1
ATOM 3294 O O . LYS A 1 428 ? -27.696 -28.009 18.892 1.00 89.31 428 LYS A O 1
ATOM 3299 N N . CYS A 1 429 ? -27.102 -28.045 21.059 1.00 78.31 429 CYS A N 1
ATOM 3300 C CA . CYS A 1 429 ? -25.679 -27.791 20.809 1.00 78.31 429 CYS A CA 1
ATOM 3301 C C . CYS A 1 429 ? -25.073 -28.855 19.879 1.00 78.31 429 CYS A C 1
ATOM 3303 O O . CYS A 1 429 ? -24.337 -28.523 18.956 1.00 78.31 429 CYS A O 1
ATOM 3305 N N . THR A 1 430 ? -25.447 -30.122 20.064 1.00 79.06 430 THR A N 1
ATOM 3306 C CA . THR A 1 430 ? -24.941 -31.240 19.258 1.00 79.06 430 THR A CA 1
ATOM 3307 C C . THR A 1 430 ? -25.754 -31.438 17.979 1.00 79.06 430 THR A C 1
ATOM 3309 O O . THR A 1 430 ? -25.190 -31.731 16.930 1.00 79.06 430 THR A O 1
ATOM 3312 N N . LYS A 1 431 ? -27.082 -31.252 18.042 1.00 78.38 431 LYS A N 1
ATOM 3313 C CA . LYS A 1 431 ? -27.982 -31.441 16.886 1.00 78.38 431 LYS A CA 1
ATOM 3314 C C . LYS A 1 431 ? -27.894 -30.310 15.857 1.00 78.38 431 LYS A C 1
ATOM 3316 O O . LYS A 1 431 ? -28.020 -30.556 14.662 1.00 78.38 431 LYS A O 1
ATOM 3321 N N . PHE A 1 432 ? -27.668 -29.077 16.308 1.00 74.75 432 PHE A N 1
ATOM 3322 C CA . PHE A 1 432 ? -27.653 -27.868 15.478 1.00 74.75 432 PHE A CA 1
ATOM 3323 C C . PHE A 1 432 ? -26.444 -26.975 15.802 1.00 74.75 432 PHE A C 1
ATOM 3325 O O . PHE A 1 432 ? -26.609 -25.797 16.137 1.00 74.75 432 PHE A O 1
ATOM 3332 N N . PRO A 1 433 ? -25.208 -27.490 15.674 1.00 64.88 433 PRO A N 1
ATOM 3333 C CA . PRO A 1 433 ? -24.008 -26.802 16.149 1.00 64.88 433 PRO A CA 1
ATOM 3334 C C . PRO A 1 433 ? -23.794 -25.446 15.470 1.00 64.88 433 PRO A C 1
ATOM 3336 O O . PRO A 1 433 ? -23.350 -24.502 16.112 1.00 64.88 433 PRO A O 1
ATOM 3339 N N . ARG A 1 434 ? -24.175 -25.298 14.192 1.00 57.09 434 ARG A N 1
ATOM 3340 C CA . ARG A 1 434 ? -24.076 -24.013 13.477 1.00 57.09 434 ARG A CA 1
ATOM 3341 C C . ARG A 1 434 ? -24.995 -22.940 14.063 1.00 57.09 434 ARG A C 1
ATOM 3343 O O . ARG A 1 434 ? -24.539 -21.835 14.330 1.00 57.09 434 ARG A O 1
ATOM 3350 N N . LEU A 1 435 ? -26.267 -23.276 14.284 1.00 72.19 435 LEU A N 1
ATOM 3351 C CA . LEU A 1 435 ? -27.251 -22.355 14.856 1.00 72.19 435 LEU A CA 1
ATOM 3352 C C . LEU A 1 435 ? -26.874 -21.994 16.293 1.00 72.19 435 LEU A C 1
ATOM 3354 O O . LEU A 1 435 ? -26.850 -20.825 16.668 1.00 72.19 435 LEU A O 1
ATOM 3358 N N . MET A 1 436 ? -26.516 -22.998 17.087 1.00 78.25 436 MET A N 1
ATOM 3359 C CA . MET A 1 436 ? -26.188 -22.793 18.490 1.00 78.25 436 MET A CA 1
ATOM 3360 C C . MET A 1 436 ? -24.881 -22.015 18.679 1.00 78.25 436 MET A C 1
ATOM 3362 O O . MET A 1 436 ? -24.796 -21.211 19.599 1.00 78.25 436 MET A O 1
ATOM 3366 N N . LYS A 1 437 ? -23.898 -22.149 17.778 1.00 66.31 437 LYS A N 1
ATOM 3367 C CA . LYS A 1 437 ? -22.683 -21.314 17.768 1.00 66.31 437 LYS A CA 1
ATOM 3368 C C . LYS A 1 437 ? -22.950 -19.862 17.344 1.00 66.31 437 LYS A C 1
ATOM 3370 O O . LYS A 1 437 ? -22.160 -18.981 17.669 1.00 66.31 437 LYS A O 1
ATOM 3375 N N . HIS A 1 438 ? -24.066 -19.593 16.669 1.00 64.94 438 HIS A N 1
ATOM 3376 C CA . HIS A 1 438 ? -24.503 -18.234 16.350 1.00 64.94 438 HIS A CA 1
ATOM 3377 C C . HIS A 1 438 ? -25.279 -17.590 17.510 1.00 64.94 438 HIS A C 1
ATOM 3379 O O . HIS A 1 438 ? -25.030 -16.433 17.852 1.00 64.94 438 HIS A O 1
ATOM 3385 N N . VAL A 1 439 ? -26.200 -18.344 18.124 1.00 75.31 439 VAL A N 1
ATOM 3386 C CA . VAL A 1 439 ? -27.189 -17.794 19.068 1.00 75.31 439 VAL A CA 1
ATOM 3387 C C . VAL A 1 439 ? -26.803 -17.995 20.538 1.00 75.31 439 VAL A C 1
ATOM 3389 O O . VAL A 1 439 ? -26.935 -17.076 21.343 1.00 75.31 439 VAL A O 1
ATOM 3392 N N . CYS A 1 440 ? -26.275 -19.168 20.885 1.00 83.38 440 CYS A N 1
ATOM 3393 C CA . CYS A 1 440 ? -26.102 -19.643 22.264 1.00 83.38 440 CYS A CA 1
ATOM 3394 C C . CYS A 1 440 ? -24.697 -20.206 22.523 1.00 83.38 440 CYS A C 1
ATOM 3396 O O . CYS A 1 440 ? -24.517 -21.238 23.168 1.00 83.38 440 CYS A O 1
ATOM 3398 N N . ARG A 1 441 ? -23.690 -19.550 21.950 1.00 74.56 441 ARG A N 1
ATOM 3399 C CA . ARG A 1 441 ? -22.288 -19.984 21.941 1.00 74.56 441 ARG A CA 1
ATOM 3400 C C . ARG A 1 441 ? -21.632 -20.084 23.314 1.00 74.56 441 ARG A C 1
ATOM 3402 O O . ARG A 1 441 ? -20.854 -21.014 23.516 1.00 74.56 441 ARG A O 1
ATOM 3409 N N . ALA A 1 442 ? -21.954 -19.177 24.232 1.00 77.38 442 ALA A N 1
ATOM 3410 C CA . ALA A 1 442 ? -21.480 -19.234 25.610 1.00 77.38 442 ALA A CA 1
ATOM 3411 C C . ALA A 1 442 ? -22.192 -20.356 26.355 1.00 77.38 442 ALA A C 1
ATOM 3413 O O . ALA A 1 442 ? -21.540 -21.232 26.916 1.00 77.38 442 ALA A O 1
ATOM 3414 N N . SER A 1 443 ? -23.520 -20.408 26.252 1.00 84.50 443 SER A N 1
ATOM 3415 C CA . SER A 1 443 ? -24.320 -21.455 26.894 1.00 84.50 443 SER A CA 1
ATOM 3416 C C . SER A 1 443 ? -23.976 -22.874 26.409 1.00 84.50 443 SER A C 1
ATOM 3418 O O . SER A 1 443 ? -24.004 -23.813 27.198 1.00 84.50 443 SER A O 1
ATOM 3420 N N . CYS A 1 444 ? -23.611 -23.049 25.135 1.00 80.06 444 CYS A N 1
ATOM 3421 C CA . CYS A 1 444 ? -23.170 -24.333 24.576 1.00 80.06 444 CYS A CA 1
ATOM 3422 C C . CYS A 1 444 ? -21.685 -24.645 24.794 1.00 80.06 444 CYS A C 1
ATOM 3424 O O . CYS A 1 444 ? -21.209 -25.645 24.257 1.00 80.06 444 CYS A O 1
ATOM 3426 N N . LYS A 1 445 ? -20.944 -23.799 25.523 1.00 76.38 445 LYS A N 1
ATOM 3427 C CA . LYS A 1 445 ? -19.496 -23.951 25.737 1.00 76.38 445 LYS A CA 1
ATOM 3428 C C . LYS A 1 445 ? -18.698 -24.085 24.435 1.00 76.38 445 LYS A C 1
ATOM 3430 O O . LYS A 1 445 ? -17.692 -24.780 24.364 1.00 76.38 445 LYS A O 1
ATOM 3435 N N . PHE A 1 446 ? -19.158 -23.418 23.376 1.00 67.38 446 PHE A N 1
ATOM 3436 C CA . PHE A 1 446 ? -18.359 -23.245 22.160 1.00 67.38 446 PHE A CA 1
ATOM 3437 C C . PHE A 1 446 ? -17.311 -22.147 22.324 1.00 67.38 446 PHE A C 1
ATOM 3439 O O . PHE A 1 446 ? -16.404 -22.030 21.498 1.00 67.38 446 PHE A O 1
ATOM 3446 N N . CYS A 1 447 ? -17.469 -21.325 23.359 1.00 63.53 447 CYS A N 1
ATOM 3447 C CA . CYS A 1 447 ? -16.437 -20.436 23.847 1.00 63.53 447 CYS A CA 1
ATOM 3448 C C . CYS A 1 447 ? -15.479 -21.230 24.746 1.00 63.53 447 CYS A C 1
ATOM 3450 O O . CYS A 1 447 ? -15.890 -22.151 25.448 1.00 63.53 447 CYS A O 1
ATOM 3452 N N . VAL A 1 448 ? -14.212 -20.845 24.742 1.00 55.03 448 VAL A N 1
ATOM 3453 C CA . VAL A 1 448 ? -13.197 -21.430 25.614 1.00 55.03 448 VAL A CA 1
ATOM 3454 C C . VAL A 1 448 ? -13.276 -20.698 26.966 1.00 55.03 448 VAL A C 1
ATOM 3456 O O . VAL A 1 448 ? -13.112 -19.481 26.990 1.00 55.03 448 VAL A O 1
ATOM 3459 N N . GLU A 1 449 ? -13.619 -21.404 28.056 1.00 49.84 449 GLU A N 1
ATOM 3460 C CA . GLU A 1 449 ? -13.743 -20.826 29.418 1.00 49.84 449 GLU A CA 1
ATOM 3461 C C . GLU A 1 449 ? -12.360 -20.487 30.018 1.00 49.84 449 GLU A C 1
ATOM 3463 O O . GLU A 1 449 ? -12.229 -19.487 30.718 1.00 49.84 449 GLU A O 1
ATOM 3468 N N . GLU A 1 450 ? -11.318 -21.243 29.654 1.00 50.19 450 GLU A N 1
ATOM 3469 C CA . GLU A 1 450 ? -9.903 -20.964 29.936 1.00 50.19 450 GLU A CA 1
ATOM 3470 C C . GLU A 1 450 ? -9.067 -21.333 28.709 1.00 50.19 450 GLU A C 1
ATOM 3472 O O . GLU A 1 450 ? -9.182 -22.446 28.197 1.00 50.19 450 GLU A O 1
ATOM 3477 N N . VAL A 1 451 ? -8.251 -20.401 28.207 1.00 47.47 451 VAL A N 1
ATOM 3478 C CA . VAL A 1 451 ? -7.376 -20.595 27.037 1.00 47.47 451 VAL A CA 1
ATOM 3479 C C . VAL A 1 451 ? -6.280 -21.612 27.379 1.00 47.47 451 VAL A C 1
ATOM 3481 O O . VAL A 1 451 ? -5.158 -21.230 27.691 1.00 47.47 451 VAL A O 1
ATOM 3484 N N . THR A 1 452 ? -6.594 -22.906 27.371 1.00 45.78 452 THR A N 1
ATOM 3485 C CA . THR A 1 452 ? -5.627 -23.969 27.690 1.00 45.78 452 THR A CA 1
ATOM 3486 C C . THR A 1 452 ? -5.055 -24.645 26.449 1.00 45.78 452 THR A C 1
ATOM 3488 O O . THR A 1 452 ? -3.905 -25.055 26.488 1.00 45.78 452 THR A O 1
ATOM 3491 N N . ASP A 1 453 ? -5.760 -24.624 25.312 1.00 44.38 453 ASP A N 1
ATOM 3492 C CA . ASP A 1 453 ? -5.245 -25.098 24.017 1.00 44.38 453 ASP A CA 1
ATOM 3493 C C . ASP A 1 453 ? -5.506 -24.076 22.898 1.00 44.38 453 ASP A C 1
ATOM 3495 O O . ASP A 1 453 ? -6.282 -24.254 21.962 1.00 44.38 453 ASP A O 1
ATOM 3499 N N . VAL A 1 454 ? -4.847 -22.938 23.096 1.00 39.78 454 VAL A N 1
ATOM 3500 C CA . VAL A 1 454 ? -4.307 -21.974 22.134 1.00 39.78 454 VAL A CA 1
ATOM 3501 C C . VAL A 1 454 ? -4.962 -21.924 20.740 1.00 39.78 454 VAL A C 1
ATOM 3503 O O . VAL A 1 454 ? -4.519 -22.554 19.775 1.00 39.78 454 VAL A O 1
ATOM 3506 N N . CYS A 1 455 ? -5.899 -20.991 20.568 1.00 38.03 455 CYS A N 1
ATOM 3507 C CA . CYS A 1 455 ? -5.979 -20.279 19.294 1.00 38.03 455 CYS A CA 1
ATOM 3508 C C . CYS A 1 455 ? -4.827 -19.297 19.245 1.00 38.03 455 CYS A C 1
ATOM 3510 O O . CYS A 1 455 ? -4.912 -18.158 19.695 1.00 38.03 455 CYS A O 1
ATOM 3512 N N . VAL A 1 456 ? -3.699 -19.809 18.776 1.00 38.75 456 VAL A N 1
ATOM 3513 C CA . VAL A 1 456 ? -2.523 -18.997 18.529 1.00 38.75 456 VAL A CA 1
ATOM 3514 C C . VAL A 1 456 ? -2.702 -18.368 17.172 1.00 38.75 456 VAL A C 1
ATOM 3516 O O . VAL A 1 456 ? -2.892 -19.081 16.182 1.00 38.75 456 VAL A O 1
ATOM 3519 N N . ASP A 1 457 ? -2.522 -17.056 17.109 1.00 38.12 457 ASP A N 1
ATOM 3520 C CA . ASP A 1 457 ? -2.018 -16.445 15.893 1.00 38.12 457 ASP A CA 1
ATOM 3521 C C . ASP A 1 457 ? -0.710 -17.170 15.510 1.00 38.12 457 ASP A C 1
ATOM 3523 O O . ASP A 1 457 ? 0.358 -16.940 16.086 1.00 38.12 457 ASP A O 1
ATOM 3527 N N . ARG A 1 458 ? -0.777 -18.127 14.570 1.00 37.12 458 ARG A N 1
ATOM 3528 C CA . ARG A 1 458 ? 0.417 -18.905 14.187 1.00 37.12 458 ARG A CA 1
ATOM 3529 C C . ARG A 1 458 ? 1.401 -18.089 13.353 1.00 37.12 458 ARG A C 1
ATOM 3531 O O . ARG A 1 458 ? 2.436 -18.628 12.962 1.00 37.12 458 ARG A O 1
ATOM 3538 N N . ILE A 1 459 ? 1.122 -16.816 13.063 1.00 38.66 459 ILE A N 1
ATOM 3539 C CA . ILE A 1 459 ? 2.139 -15.936 12.485 1.00 38.66 459 ILE A CA 1
ATOM 3540 C C . ILE A 1 459 ? 3.263 -15.709 13.507 1.00 38.66 459 ILE A C 1
ATOM 3542 O O . ILE A 1 459 ? 4.409 -15.537 13.086 1.00 38.66 459 ILE A O 1
ATOM 3546 N N . SER A 1 460 ? 2.984 -15.799 14.819 1.00 50.81 460 SER A N 1
ATOM 3547 C CA . SER A 1 460 ? 3.959 -15.452 15.861 1.00 50.81 460 SER A CA 1
ATOM 3548 C C . SER A 1 460 ? 4.354 -16.549 16.856 1.00 50.81 460 SER A C 1
ATOM 3550 O O . SER A 1 460 ? 5.177 -16.257 17.709 1.00 50.81 460 SER A O 1
ATOM 3552 N N . SER A 1 461 ? 3.861 -17.790 16.796 1.00 47.09 461 SER A N 1
ATOM 3553 C CA . SER A 1 461 ? 4.318 -18.837 17.739 1.00 47.09 461 SER A CA 1
ATOM 3554 C C . SER A 1 461 ? 5.396 -19.739 17.139 1.00 47.09 461 SER A C 1
ATOM 3556 O O . SER A 1 461 ? 6.563 -19.646 17.499 1.00 47.09 461 SER A O 1
ATOM 3558 N N . GLU A 1 462 ? 5.054 -20.548 16.141 1.00 47.09 462 GLU A N 1
ATOM 3559 C CA . GLU A 1 462 ? 5.955 -21.569 15.580 1.00 47.09 462 GLU A CA 1
ATOM 3560 C C . GLU A 1 462 ? 7.192 -20.959 14.885 1.00 47.09 462 GLU A C 1
ATOM 3562 O O . GLU A 1 462 ? 8.305 -21.480 14.959 1.00 47.09 462 GLU A O 1
ATOM 3567 N N . ARG A 1 463 ? 7.018 -19.795 14.242 1.00 47.78 463 ARG A N 1
ATOM 3568 C CA . ARG A 1 463 ? 8.102 -19.068 13.565 1.00 47.78 463 ARG A CA 1
ATOM 3569 C C . ARG A 1 463 ? 8.983 -18.281 14.538 1.00 47.78 463 ARG A C 1
ATOM 3571 O O . ARG A 1 463 ? 10.189 -18.204 14.318 1.00 47.78 463 ARG A O 1
ATOM 3578 N N . CYS A 1 464 ? 8.399 -17.723 15.599 1.00 54.00 464 CYS A N 1
ATOM 3579 C CA . CYS A 1 464 ? 9.162 -17.061 16.656 1.00 54.00 464 CYS A CA 1
ATOM 3580 C C . CYS A 1 464 ? 9.962 -18.069 17.478 1.00 54.00 464 CYS A C 1
ATOM 3582 O O . CYS A 1 464 ? 11.123 -17.795 17.762 1.00 54.00 464 CYS A O 1
ATOM 3584 N N . GLU A 1 465 ? 9.399 -19.242 17.782 1.00 55.28 465 GLU A N 1
ATOM 3585 C CA . GLU A 1 465 ? 10.134 -20.328 18.439 1.00 55.28 465 GLU A CA 1
ATOM 3586 C C . GLU A 1 465 ? 11.287 -20.816 17.565 1.00 55.28 465 GLU A C 1
ATOM 3588 O O . GLU A 1 465 ? 12.426 -20.908 18.017 1.00 55.28 465 GLU A O 1
ATOM 3593 N N . LYS A 1 466 ? 11.052 -20.999 16.262 1.00 57.53 466 LYS A N 1
ATOM 3594 C CA . LYS A 1 466 ? 12.127 -21.317 15.319 1.00 57.53 466 LYS A CA 1
ATOM 3595 C C . LYS A 1 466 ? 13.230 -20.248 15.295 1.00 57.53 466 LYS A C 1
ATOM 3597 O O . LYS A 1 466 ? 14.405 -20.589 15.379 1.00 57.53 466 LYS A O 1
ATOM 3602 N N . TYR A 1 467 ? 12.888 -18.960 15.211 1.00 54.19 467 TYR A N 1
ATOM 3603 C CA . TYR A 1 467 ? 13.890 -17.884 15.205 1.00 54.19 467 TYR A CA 1
ATOM 3604 C C . TYR A 1 467 ? 14.593 -17.692 16.551 1.00 54.19 467 TYR A C 1
ATOM 3606 O O . TYR A 1 467 ? 15.767 -17.322 16.568 1.00 54.19 467 TYR A O 1
ATOM 3614 N N . ARG A 1 468 ? 13.918 -18.001 17.662 1.00 54.34 468 ARG A N 1
ATOM 3615 C CA . ARG A 1 468 ? 14.522 -18.089 18.992 1.00 54.34 468 ARG A CA 1
ATOM 3616 C C . ARG A 1 468 ? 15.560 -19.207 19.037 1.00 54.34 468 ARG A C 1
ATOM 3618 O O . ARG A 1 468 ? 16.692 -18.946 19.430 1.00 54.34 468 ARG A O 1
ATOM 3625 N N . HIS A 1 469 ? 15.209 -20.412 18.588 1.00 59.50 469 HIS A N 1
ATOM 3626 C CA . HIS A 1 469 ? 16.143 -21.540 18.511 1.00 59.50 469 HIS A CA 1
ATOM 3627 C C . HIS A 1 469 ? 17.330 -21.262 17.578 1.00 59.50 469 HIS A C 1
ATOM 3629 O O . HIS A 1 469 ? 18.439 -21.714 17.842 1.00 59.50 469 HIS A O 1
ATOM 3635 N N . GLU A 1 470 ? 17.122 -20.478 16.519 1.00 63.91 470 GLU A N 1
ATOM 3636 C CA . GLU A 1 470 ? 18.176 -20.045 15.594 1.00 63.91 470 GLU A CA 1
ATOM 3637 C C . GLU A 1 470 ? 18.986 -18.825 16.092 1.00 63.91 470 GLU A C 1
ATOM 3639 O O . GLU A 1 470 ? 19.868 -18.359 15.372 1.00 63.91 470 GLU A O 1
ATOM 3644 N N . GLY A 1 471 ? 18.696 -18.276 17.282 1.00 57.19 471 GLY A N 1
ATOM 3645 C CA . GLY A 1 471 ? 19.416 -17.129 17.856 1.00 57.19 471 GLY A CA 1
ATOM 3646 C C . GLY A 1 471 ? 19.188 -15.793 17.133 1.00 57.19 471 GLY A C 1
ATOM 3647 O O . GLY A 1 471 ? 19.998 -14.878 17.246 1.00 57.19 471 GLY A O 1
ATOM 3648 N N . LYS A 1 472 ? 18.100 -15.668 16.365 1.00 47.84 472 LYS A N 1
ATOM 3649 C CA . LYS A 1 472 ? 17.804 -14.517 15.488 1.00 47.84 472 LYS A CA 1
ATOM 3650 C C . LYS A 1 472 ? 16.868 -13.474 16.113 1.00 47.84 472 LYS A C 1
ATOM 3652 O O . LYS A 1 472 ? 16.498 -12.515 15.439 1.00 47.84 472 LYS A O 1
ATOM 3657 N N . CYS A 1 473 ? 16.474 -13.656 17.373 1.00 51.94 473 CYS A N 1
ATOM 3658 C CA . CYS A 1 473 ? 15.546 -12.779 18.089 1.00 51.94 473 CYS A CA 1
ATOM 3659 C C . CYS A 1 473 ? 16.266 -12.050 19.229 1.00 51.94 473 CYS A C 1
ATOM 3661 O O . CYS A 1 473 ? 16.522 -12.658 20.265 1.00 51.94 473 CYS A O 1
ATOM 3663 N N . ASP A 1 474 ? 16.550 -10.755 19.071 1.00 55.78 474 ASP A N 1
ATOM 3664 C CA . ASP A 1 474 ? 16.901 -9.912 20.220 1.00 55.78 474 ASP A CA 1
ATOM 3665 C C . ASP A 1 474 ? 15.652 -9.573 21.071 1.00 55.78 474 ASP A C 1
ATOM 3667 O O . ASP A 1 474 ? 14.505 -9.727 20.634 1.00 55.78 474 ASP A O 1
ATOM 3671 N N . ASP A 1 475 ? 15.861 -9.104 22.305 1.00 49.22 475 ASP A N 1
ATOM 3672 C CA . ASP A 1 475 ? 14.793 -8.784 23.270 1.00 49.22 475 ASP A CA 1
ATOM 3673 C C . ASP A 1 475 ? 13.773 -7.756 22.747 1.00 49.22 475 ASP A C 1
ATOM 3675 O O . ASP A 1 475 ? 12.602 -7.747 23.148 1.00 49.22 475 ASP A O 1
ATOM 3679 N N . LYS A 1 476 ? 14.205 -6.872 21.842 1.00 50.41 476 LYS A N 1
ATOM 3680 C CA . LYS A 1 476 ? 13.367 -5.826 21.249 1.00 50.41 476 LYS A CA 1
ATOM 3681 C C . LYS A 1 476 ? 12.484 -6.405 20.144 1.00 50.41 476 LYS A C 1
ATOM 3683 O O . LYS A 1 476 ? 11.299 -6.079 20.081 1.00 50.41 476 LYS A O 1
ATOM 3688 N N . PHE A 1 477 ? 13.031 -7.295 19.317 1.00 47.56 477 PHE A N 1
ATOM 3689 C CA . PHE A 1 477 ? 12.304 -8.070 18.320 1.00 47.56 477 PHE A CA 1
ATOM 3690 C C . PHE A 1 477 ? 11.262 -8.973 18.984 1.00 47.56 477 PHE A C 1
ATOM 3692 O O . PHE A 1 477 ? 10.110 -8.964 18.557 1.00 47.56 477 PHE A O 1
ATOM 3699 N N . TYR A 1 478 ? 11.613 -9.667 20.072 1.00 49.78 478 TYR A N 1
ATOM 3700 C CA . TYR A 1 478 ? 10.680 -10.533 20.798 1.00 49.78 478 TYR A CA 1
ATOM 3701 C C . TYR A 1 478 ? 9.469 -9.758 21.337 1.00 49.78 478 TYR A C 1
ATOM 3703 O O . TYR A 1 478 ? 8.331 -10.113 21.035 1.00 49.78 478 TYR A O 1
ATOM 3711 N N . LYS A 1 479 ? 9.680 -8.641 22.046 1.00 49.44 479 LYS A N 1
ATOM 3712 C CA . LYS A 1 479 ? 8.582 -7.809 22.581 1.00 49.44 479 LYS A CA 1
ATOM 3713 C C . LYS A 1 479 ? 7.687 -7.205 21.491 1.00 49.44 479 LYS A C 1
ATOM 3715 O O . LYS A 1 479 ? 6.498 -7.020 21.718 1.00 49.44 479 LYS A O 1
ATOM 3720 N N . MET A 1 480 ? 8.246 -6.915 20.316 1.00 46.69 480 MET A N 1
ATOM 3721 C CA . MET A 1 480 ? 7.549 -6.254 19.206 1.00 46.69 480 MET A CA 1
ATOM 3722 C C . MET A 1 480 ? 6.879 -7.230 18.220 1.00 46.69 480 MET A C 1
ATOM 3724 O O . MET A 1 480 ? 5.940 -6.843 17.527 1.00 46.69 480 MET A O 1
ATOM 3728 N N . ALA A 1 481 ? 7.371 -8.467 18.108 1.00 44.16 481 ALA A N 1
ATOM 3729 C CA . ALA A 1 481 ? 6.924 -9.444 17.108 1.00 44.16 481 ALA A CA 1
ATOM 3730 C C . ALA A 1 481 ? 6.313 -10.724 17.702 1.00 44.16 481 ALA A C 1
ATOM 3732 O O . ALA A 1 481 ? 5.524 -11.367 17.020 1.00 44.16 481 ALA A O 1
ATOM 3733 N N . CYS A 1 482 ? 6.656 -11.081 18.942 1.00 49.00 482 CYS A N 1
ATOM 3734 C CA . CYS A 1 482 ? 6.285 -12.352 19.580 1.00 49.00 482 CYS A CA 1
ATOM 3735 C C . CYS A 1 482 ? 5.670 -12.160 20.988 1.00 49.00 482 CYS A C 1
ATOM 3737 O O . CYS A 1 482 ? 5.253 -13.117 21.632 1.00 49.00 482 CYS A O 1
ATOM 3739 N N . GLY A 1 483 ? 5.601 -10.920 21.488 1.00 46.06 483 GLY A N 1
ATOM 3740 C CA . GLY A 1 483 ? 5.212 -10.591 22.865 1.00 46.06 483 GLY A CA 1
ATOM 3741 C C . GLY A 1 483 ? 3.738 -10.816 23.220 1.00 46.06 483 GLY A C 1
ATOM 3742 O O . GLY A 1 483 ? 3.391 -10.684 24.387 1.00 46.06 483 GLY A O 1
ATOM 3743 N N . LEU A 1 484 ? 2.881 -11.167 22.255 1.00 41.78 484 LEU A N 1
ATOM 3744 C CA . LEU A 1 484 ? 1.487 -11.548 22.514 1.00 41.78 484 LEU A CA 1
ATOM 3745 C C . LEU A 1 484 ? 1.247 -13.064 22.556 1.00 41.78 484 LEU A C 1
ATOM 3747 O O . LEU A 1 484 ? 0.131 -13.480 22.844 1.00 41.78 484 LEU A O 1
ATOM 3751 N N . THR A 1 485 ? 2.264 -13.901 22.322 1.00 40.81 485 THR A N 1
ATOM 3752 C CA . THR A 1 485 ? 2.105 -15.365 22.432 1.00 40.81 485 THR A CA 1
ATOM 3753 C C . THR A 1 485 ? 2.409 -15.939 23.812 1.00 40.81 485 THR A C 1
ATOM 3755 O O . THR A 1 485 ? 2.128 -17.110 24.038 1.00 40.81 485 THR A O 1
ATOM 3758 N N . CYS A 1 486 ? 2.894 -15.120 24.752 1.00 31.19 486 CYS A N 1
ATOM 3759 C CA . CYS A 1 486 ? 3.007 -15.469 26.169 1.00 31.19 486 CYS A CA 1
ATOM 3760 C C . CYS A 1 486 ? 2.613 -14.276 27.048 1.00 31.19 486 CYS A C 1
ATOM 3762 O O . CYS A 1 486 ? 3.134 -13.173 26.892 1.00 31.19 486 CYS A O 1
ATOM 3764 N N . HIS A 1 487 ? 1.724 -14.520 28.008 1.00 34.09 487 HIS A N 1
ATOM 3765 C CA . HIS A 1 487 ? 1.340 -13.564 29.041 1.00 34.09 487 HIS A CA 1
ATOM 3766 C C . HIS A 1 487 ? 2.548 -13.282 29.970 1.00 34.09 487 HIS A C 1
ATOM 3768 O O . HIS A 1 487 ? 3.256 -14.214 30.354 1.00 34.09 487 HIS A O 1
ATOM 3774 N N . PRO A 1 488 ? 2.823 -12.029 30.384 1.00 33.56 488 PRO A N 1
ATOM 3775 C CA . PRO A 1 488 ? 4.015 -11.694 31.178 1.00 33.56 488 PRO A CA 1
ATOM 3776 C C . PRO A 1 488 ? 4.089 -12.396 32.547 1.00 33.56 488 PRO A C 1
ATOM 3778 O O . PRO A 1 488 ? 5.169 -12.489 33.127 1.00 33.56 488 PRO A O 1
ATOM 3781 N N . PHE A 1 489 ? 2.973 -12.934 33.047 1.00 34.69 489 PHE A N 1
ATOM 3782 C CA . PHE A 1 489 ? 2.922 -13.674 34.313 1.00 34.69 489 PHE A CA 1
ATOM 3783 C C . PHE A 1 489 ? 3.217 -15.178 34.181 1.00 34.69 489 PHE A C 1
ATOM 3785 O O . PHE A 1 489 ? 3.460 -15.819 35.194 1.00 34.69 489 PHE A O 1
ATOM 3792 N N . THR A 1 490 ? 3.269 -15.740 32.968 1.00 35.72 490 THR A N 1
ATOM 3793 C CA . THR A 1 490 ? 3.645 -17.152 32.735 1.00 35.72 490 THR A CA 1
ATOM 3794 C C . THR A 1 490 ? 5.126 -17.334 32.382 1.00 35.72 490 THR A C 1
ATOM 3796 O O . THR A 1 490 ? 5.578 -18.454 32.187 1.00 35.72 490 THR A O 1
ATOM 3799 N N . CYS A 1 491 ? 5.913 -16.250 32.318 1.00 32.09 491 CYS A N 1
ATOM 3800 C CA . CYS A 1 491 ? 7.358 -16.300 32.042 1.00 32.09 491 CYS A CA 1
ATOM 3801 C C . CYS A 1 491 ? 8.252 -16.176 33.288 1.00 32.09 491 CYS A C 1
ATOM 3803 O O . CYS A 1 491 ? 9.471 -16.083 33.152 1.00 32.09 491 CYS A O 1
ATOM 3805 N N . ARG A 1 492 ? 7.690 -16.170 34.501 1.00 33.81 492 ARG A N 1
ATOM 3806 C CA . ARG A 1 492 ? 8.480 -16.263 35.734 1.00 33.81 492 ARG A CA 1
ATOM 3807 C C . ARG A 1 492 ? 8.224 -17.587 36.419 1.00 33.81 492 ARG A C 1
ATOM 3809 O O . ARG A 1 492 ? 7.425 -17.652 37.334 1.00 33.81 492 ARG A O 1
ATOM 3816 N N . GLU A 1 493 ? 8.975 -18.589 35.999 1.00 31.92 493 GLU A N 1
ATOM 3817 C CA . GLU A 1 493 ? 9.524 -19.602 36.893 1.00 31.92 493 GLU A CA 1
ATOM 3818 C C . GLU A 1 493 ? 10.572 -20.374 36.101 1.00 31.92 493 GLU A C 1
ATOM 3820 O O . GLU A 1 493 ? 10.235 -21.189 35.262 1.00 31.92 493 GLU A O 1
ATOM 3825 N N . TYR A 1 494 ? 11.834 -19.969 36.251 1.00 26.77 494 TYR A N 1
ATOM 3826 C CA . TYR A 1 494 ? 13.006 -20.834 36.420 1.00 26.77 494 TYR A CA 1
ATOM 3827 C C . TYR A 1 494 ? 14.206 -19.916 36.719 1.00 26.77 494 TYR A C 1
ATOM 3829 O O . TYR A 1 494 ? 14.848 -19.352 35.838 1.00 26.77 494 TYR A O 1
ATOM 3837 N N . SER A 1 495 ? 14.404 -19.708 38.026 1.00 28.64 495 SER A N 1
ATOM 3838 C CA . SER A 1 495 ? 15.661 -19.393 38.723 1.00 28.64 495 SER A CA 1
ATOM 3839 C C . SER A 1 495 ? 16.597 -18.321 38.136 1.00 28.64 495 SER A C 1
ATOM 3841 O O . SER A 1 495 ? 17.565 -18.629 37.447 1.00 28.64 495 SER A O 1
ATOM 3843 N N . PHE A 1 496 ? 16.423 -17.074 38.588 1.00 26.52 496 PHE A N 1
ATOM 3844 C CA . PHE A 1 496 ? 17.575 -16.237 38.939 1.00 26.52 496 PHE A CA 1
ATOM 3845 C C . PHE A 1 496 ? 18.003 -16.617 40.358 1.00 26.52 496 PHE A C 1
ATOM 3847 O O . PHE A 1 496 ? 17.315 -16.279 41.321 1.00 26.52 496 PHE A O 1
ATOM 3854 N N . GLN A 1 497 ? 19.133 -17.303 40.498 1.00 28.48 497 GLN A N 1
ATOM 3855 C CA . GLN A 1 497 ? 19.841 -17.380 41.770 1.00 28.48 497 GLN A CA 1
ATOM 3856 C C . GLN A 1 497 ? 21.269 -16.884 41.538 1.00 28.48 497 GLN A C 1
ATOM 3858 O O . GLN A 1 497 ? 21.990 -17.448 40.721 1.00 28.48 497 GLN A O 1
ATOM 3863 N N . PHE A 1 498 ? 21.621 -15.824 42.278 1.00 26.38 498 PHE A N 1
ATOM 3864 C CA . PHE A 1 498 ? 22.896 -15.088 42.296 1.00 26.38 498 PHE A CA 1
ATOM 3865 C C . PHE A 1 498 ? 23.138 -14.226 41.033 1.00 26.38 498 PHE A C 1
ATOM 3867 O O . PHE A 1 498 ? 23.048 -14.695 39.913 1.00 26.38 498 PHE A O 1
ATOM 3874 N N . CYS A 1 499 ? 23.358 -12.911 41.109 1.00 24.09 499 CYS A N 1
ATOM 3875 C CA . CYS A 1 499 ? 24.253 -12.209 42.018 1.00 24.09 499 CYS A CA 1
ATOM 3876 C C . CYS A 1 499 ? 23.715 -10.840 42.459 1.00 24.09 499 CYS A C 1
ATOM 3878 O O . CYS A 1 499 ? 23.093 -10.095 41.703 1.00 24.09 499 CYS A O 1
ATOM 3880 N N . LEU A 1 500 ? 24.028 -10.541 43.716 1.00 25.89 500 LEU A N 1
ATOM 3881 C CA . LEU A 1 500 ? 23.845 -9.274 44.404 1.00 25.89 500 LEU A CA 1
ATOM 3882 C C . LEU A 1 500 ? 24.646 -8.145 43.742 1.00 25.89 500 LEU A C 1
ATOM 3884 O O . LEU A 1 500 ? 25.759 -8.346 43.257 1.00 25.89 500 LEU A O 1
ATOM 3888 N N . TYR A 1 501 ? 24.078 -6.943 43.813 1.00 24.94 501 TYR A N 1
ATOM 3889 C CA . TYR A 1 501 ? 24.784 -5.680 43.639 1.00 24.94 501 TYR A CA 1
ATOM 3890 C C . TYR A 1 501 ? 25.944 -5.580 44.639 1.00 24.94 501 TYR A C 1
ATOM 3892 O O . TYR A 1 501 ? 25.736 -5.658 45.849 1.00 24.94 501 TYR A O 1
ATOM 3900 N N . GLY A 1 502 ? 27.147 -5.343 44.125 1.00 24.66 502 GLY A N 1
ATOM 3901 C CA . GLY A 1 502 ? 28.319 -4.953 44.897 1.00 24.66 502 GLY A CA 1
ATOM 3902 C C . GLY A 1 502 ? 29.109 -3.924 44.104 1.00 24.66 502 GLY A C 1
ATOM 3903 O O . GLY A 1 502 ? 29.633 -4.216 43.034 1.00 24.66 502 GLY A O 1
ATOM 3904 N N . SER A 1 503 ? 29.131 -2.695 44.604 1.00 29.84 503 SER A N 1
ATOM 3905 C CA . SER A 1 503 ? 29.926 -1.596 44.077 1.00 29.84 503 SER A CA 1
ATOM 3906 C C . SER A 1 503 ? 31.428 -1.842 44.237 1.00 29.84 503 SER A C 1
ATOM 3908 O O . SER A 1 503 ? 31.860 -2.326 45.281 1.00 29.84 503 SER A O 1
ATOM 3910 N N . ASN A 1 504 ? 32.173 -1.290 43.278 1.00 27.22 504 ASN A N 1
ATOM 3911 C CA . ASN A 1 504 ? 33.448 -0.576 43.401 1.00 27.22 504 ASN A CA 1
ATOM 3912 C C . ASN A 1 504 ? 34.696 -1.186 42.734 1.00 27.22 504 ASN A C 1
ATOM 3914 O O . ASN A 1 504 ? 35.083 -2.326 42.963 1.00 27.22 504 ASN A O 1
ATOM 3918 N N . SER A 1 505 ? 35.376 -0.271 42.032 1.00 30.78 505 SER A N 1
ATOM 3919 C CA . SER A 1 505 ? 36.813 -0.193 41.734 1.00 30.78 505 SER A CA 1
ATOM 3920 C C . SER A 1 505 ? 37.475 -1.237 40.818 1.00 30.78 505 SER A C 1
ATOM 3922 O O . SER A 1 505 ? 37.745 -2.364 41.205 1.00 30.78 505 SER A O 1
ATOM 3924 N N . SER A 1 506 ? 37.922 -0.709 39.670 1.00 30.80 506 SER A N 1
ATOM 3925 C CA . SER A 1 506 ? 39.226 -0.978 39.044 1.00 30.80 506 SER A CA 1
ATOM 3926 C C . SER A 1 506 ? 39.427 -2.264 38.226 1.00 30.80 506 SER A C 1
ATOM 3928 O O . SER A 1 506 ? 39.437 -3.368 38.747 1.00 30.80 506 SER A O 1
ATOM 3930 N N . LEU A 1 507 ? 39.823 -2.027 36.967 1.00 30.59 507 LEU A N 1
ATOM 3931 C CA . LEU A 1 507 ? 40.726 -2.829 36.124 1.00 30.59 507 LEU A CA 1
ATOM 3932 C C . LEU A 1 507 ? 40.200 -4.112 35.437 1.00 30.59 507 LEU A C 1
ATOM 3934 O O . LEU A 1 507 ? 39.946 -5.140 36.044 1.00 30.59 507 LEU A O 1
ATOM 3938 N N . GLN A 1 508 ? 40.204 -4.006 34.099 1.00 28.70 508 GLN A N 1
ATOM 3939 C CA . GLN A 1 508 ? 40.415 -5.035 33.069 1.00 28.70 508 GLN A CA 1
ATOM 3940 C C . GLN A 1 508 ? 39.491 -6.264 33.048 1.00 28.70 508 GLN A C 1
ATOM 3942 O O . GLN A 1 508 ? 39.766 -7.301 33.640 1.00 28.70 508 GLN A O 1
ATOM 3947 N N . ILE A 1 509 ? 38.466 -6.189 32.192 1.00 25.09 509 ILE A N 1
ATOM 3948 C CA . ILE A 1 509 ? 37.736 -7.361 31.700 1.00 25.09 509 ILE A CA 1
ATOM 3949 C C . ILE A 1 509 ? 38.428 -7.862 30.428 1.00 25.09 509 ILE A C 1
ATOM 3951 O O . ILE A 1 509 ? 38.275 -7.286 29.350 1.00 25.09 509 ILE A O 1
ATOM 3955 N N . THR A 1 510 ? 39.169 -8.958 30.557 1.00 24.89 510 THR A N 1
ATOM 3956 C CA . THR A 1 510 ? 39.520 -9.834 29.435 1.00 24.89 510 THR A CA 1
ATOM 3957 C C . THR A 1 510 ? 38.390 -10.851 29.292 1.00 24.89 510 THR A C 1
ATOM 3959 O O . THR A 1 510 ? 38.165 -11.656 30.193 1.00 24.89 510 THR A O 1
ATOM 3962 N N . PHE A 1 511 ? 37.651 -10.814 28.182 1.00 25.25 511 PHE A N 1
ATOM 3963 C CA . PHE A 1 511 ? 36.637 -11.823 27.878 1.00 25.25 511 PHE A CA 1
ATOM 3964 C C . PHE A 1 511 ? 37.319 -13.131 27.460 1.00 25.25 511 PHE A C 1
ATOM 3966 O O . PHE A 1 511 ? 37.916 -13.206 26.388 1.00 25.25 511 PHE A O 1
ATOM 3973 N N . VAL A 1 512 ? 37.198 -14.173 28.281 1.00 24.19 512 VAL A N 1
ATOM 3974 C CA . VAL A 1 512 ? 37.452 -15.560 27.872 1.00 24.19 512 VAL A CA 1
ATOM 3975 C C . VAL A 1 512 ? 36.127 -16.307 27.985 1.00 24.19 512 VAL A C 1
ATOM 3977 O O . VAL A 1 512 ? 35.664 -16.603 29.082 1.00 24.19 512 VAL A O 1
ATOM 3980 N N . CYS A 1 513 ? 35.489 -16.578 26.845 1.00 24.69 513 CYS A N 1
ATOM 3981 C CA . CYS A 1 513 ? 34.342 -17.481 26.783 1.00 24.69 513 CYS A CA 1
ATOM 3982 C C . CYS A 1 513 ? 34.854 -18.925 26.859 1.00 24.69 513 CYS A C 1
ATOM 3984 O O . CYS A 1 513 ? 35.455 -19.410 25.903 1.00 24.69 513 CYS A O 1
ATOM 3986 N N . TYR A 1 514 ? 34.607 -19.614 27.974 1.00 24.17 514 TYR A N 1
ATOM 3987 C CA . TYR A 1 514 ? 34.695 -21.072 28.037 1.00 24.17 514 TYR A CA 1
ATOM 3988 C C . TYR A 1 514 ? 33.322 -21.660 27.697 1.00 24.17 514 TYR A C 1
ATOM 3990 O O . TYR A 1 514 ? 32.377 -21.533 28.472 1.00 24.17 514 TYR A O 1
ATOM 3998 N N . PHE A 1 515 ? 33.217 -22.321 26.543 1.00 25.23 515 PHE A N 1
ATOM 3999 C CA . PHE A 1 515 ? 32.183 -23.328 26.317 1.00 25.23 515 PHE A CA 1
ATOM 4000 C C . PHE A 1 515 ? 32.595 -24.593 27.077 1.00 25.23 515 PHE A C 1
ATOM 4002 O O . PHE A 1 515 ? 33.667 -25.141 26.831 1.00 25.23 515 PHE A O 1
ATOM 4009 N N . SER A 1 516 ? 31.744 -25.064 27.988 1.00 24.89 516 SER A N 1
ATOM 4010 C CA . SER A 1 516 ? 31.838 -26.407 28.558 1.00 24.89 516 SER A CA 1
ATOM 4011 C C . SER A 1 516 ? 30.495 -27.098 28.357 1.00 24.89 516 SER A C 1
ATOM 4013 O O . SER A 1 516 ? 29.527 -26.818 29.061 1.00 24.89 516 SER A O 1
ATOM 4015 N N . LEU A 1 517 ? 30.440 -27.968 27.350 1.00 28.02 517 LEU A N 1
ATOM 4016 C CA . LEU A 1 517 ? 29.462 -29.045 27.255 1.00 28.02 517 LEU A CA 1
ATOM 4017 C C . LEU A 1 517 ? 30.118 -30.297 27.853 1.00 28.02 517 LEU A C 1
ATOM 4019 O O . LEU A 1 517 ? 31.136 -30.775 27.357 1.00 28.02 517 LEU A O 1
ATOM 4023 N N . ARG A 1 518 ? 29.520 -30.824 28.919 1.00 26.17 518 ARG A N 1
ATOM 4024 C CA . ARG A 1 518 ? 29.642 -32.211 29.390 1.00 26.17 518 ARG A CA 1
ATOM 4025 C C . ARG A 1 518 ? 28.218 -32.766 29.438 1.00 26.17 518 ARG A C 1
ATOM 4027 O O . ARG A 1 518 ? 27.325 -32.020 29.816 1.00 26.17 518 ARG A O 1
ATOM 4034 N N . GLN A 1 519 ? 27.915 -34.029 29.181 1.00 25.50 519 GLN A N 1
ATOM 4035 C CA . GLN A 1 519 ? 28.599 -35.173 28.572 1.00 25.50 519 GLN A CA 1
ATOM 4036 C C . GLN A 1 519 ? 27.534 -36.279 28.671 1.00 25.50 519 GLN A C 1
ATOM 4038 O O . GLN A 1 519 ? 27.107 -36.546 29.787 1.00 25.50 519 GLN A O 1
ATOM 4043 N N . GLU A 1 520 ? 27.129 -36.932 27.582 1.00 25.41 520 GLU A N 1
ATOM 4044 C CA . GLU A 1 520 ? 26.608 -38.308 27.651 1.00 25.41 520 GLU A CA 1
ATOM 4045 C C . GLU A 1 520 ? 27.200 -39.113 26.483 1.00 25.41 520 GLU A C 1
ATOM 4047 O O . GLU A 1 520 ? 26.849 -38.954 25.320 1.00 25.41 520 GLU A O 1
ATOM 4052 N N . THR A 1 521 ? 28.239 -39.860 26.855 1.00 26.73 521 THR A N 1
ATOM 4053 C CA . THR A 1 521 ? 28.710 -41.170 26.375 1.00 26.73 521 THR A CA 1
ATOM 4054 C C . THR A 1 521 ? 28.232 -41.718 25.019 1.00 26.73 521 THR A C 1
ATOM 4056 O O . THR A 1 521 ? 27.116 -42.221 24.921 1.00 26.73 521 THR A O 1
ATOM 4059 N N . TYR A 1 522 ? 29.160 -41.815 24.056 1.00 23.44 522 TYR A N 1
ATOM 4060 C CA . TYR A 1 522 ? 29.395 -43.011 23.224 1.00 23.44 522 TYR A CA 1
ATOM 4061 C C . TYR A 1 522 ? 30.801 -42.915 22.578 1.00 23.44 522 TYR A C 1
ATOM 4063 O O . TYR A 1 522 ? 31.172 -41.854 22.084 1.00 23.44 522 TYR A O 1
ATOM 4071 N N . ASP A 1 523 ? 31.583 -43.995 22.622 1.00 26.33 523 ASP A N 1
ATOM 4072 C CA . ASP A 1 523 ? 32.967 -44.188 22.120 1.00 26.33 523 ASP A CA 1
ATOM 4073 C C . ASP A 1 523 ? 33.013 -45.597 21.468 1.00 26.33 523 ASP A C 1
ATOM 4075 O O . ASP A 1 523 ? 32.136 -46.392 21.836 1.00 26.33 523 ASP A O 1
ATOM 4079 N N . PRO A 1 524 ? 33.973 -46.019 20.603 1.00 35.47 524 PRO A N 1
ATOM 4080 C CA . PRO A 1 524 ? 35.104 -45.328 19.950 1.00 35.47 524 PRO A CA 1
ATOM 4081 C C . PRO A 1 524 ? 35.206 -45.557 18.420 1.00 35.47 524 PRO A C 1
ATOM 4083 O O . PRO A 1 524 ? 34.588 -46.463 17.873 1.00 35.47 524 PRO A O 1
ATOM 4086 N N . GLU A 1 525 ? 36.033 -44.757 17.728 1.00 26.77 525 GLU A N 1
ATOM 4087 C CA . GLU A 1 525 ? 37.227 -45.227 16.981 1.00 26.77 525 GLU A CA 1
ATOM 4088 C C . GLU A 1 525 ? 37.770 -44.205 15.950 1.00 26.77 525 GLU A C 1
ATOM 4090 O O . GLU A 1 525 ? 37.162 -43.906 14.925 1.00 26.77 525 GLU A O 1
ATOM 4095 N N . SER A 1 526 ? 39.036 -43.832 16.183 1.00 26.77 526 SER A N 1
ATOM 4096 C CA . SER A 1 526 ? 40.116 -43.655 15.194 1.00 26.77 526 SER A CA 1
ATOM 4097 C C . SER A 1 526 ? 40.456 -42.262 14.602 1.00 26.77 526 SER A C 1
ATOM 4099 O O . SER A 1 526 ? 39.652 -41.577 13.981 1.00 26.77 526 SER A O 1
ATOM 4101 N N . HIS A 1 527 ? 41.759 -41.964 14.757 1.00 29.77 527 HIS A N 1
ATOM 4102 C CA . HIS A 1 527 ? 42.677 -41.111 13.979 1.00 29.77 527 HIS A CA 1
ATOM 4103 C C . HIS A 1 527 ? 42.633 -39.576 14.146 1.00 29.77 527 HIS A C 1
ATOM 4105 O O . HIS A 1 527 ? 41.757 -38.892 13.638 1.00 29.77 527 HIS A O 1
ATOM 4111 N N . THR A 1 528 ? 43.501 -38.985 14.986 1.00 28.23 528 THR A N 1
ATOM 4112 C CA . THR A 1 528 ? 44.912 -38.566 14.738 1.00 28.23 528 THR A CA 1
ATOM 4113 C C . THR A 1 528 ? 45.090 -37.519 13.627 1.00 28.23 528 THR A C 1
ATOM 4115 O O . THR A 1 528 ? 45.045 -37.861 12.451 1.00 28.23 528 THR A O 1
ATOM 4118 N N . ASP A 1 529 ? 45.437 -36.286 14.022 1.00 27.75 529 ASP A N 1
ATOM 4119 C CA . ASP A 1 529 ? 46.796 -35.703 13.906 1.00 27.75 529 ASP A CA 1
ATOM 4120 C C . ASP A 1 529 ? 46.910 -34.268 13.324 1.00 27.75 529 ASP A C 1
ATOM 4122 O O . ASP A 1 529 ? 46.188 -33.882 12.410 1.00 27.75 529 ASP A O 1
ATOM 4126 N N . ILE A 1 530 ? 47.930 -33.554 13.837 1.00 28.50 530 ILE A N 1
ATOM 4127 C CA . ILE A 1 530 ? 48.652 -32.371 13.296 1.00 28.50 530 ILE A CA 1
ATOM 4128 C C . ILE A 1 530 ? 48.010 -30.980 13.551 1.00 28.50 530 ILE A C 1
ATOM 4130 O O . ILE A 1 530 ? 47.034 -30.589 12.926 1.00 28.50 530 ILE A O 1
ATOM 4134 N N . MET A 1 531 ? 48.439 -30.211 14.567 1.00 25.08 531 MET A N 1
ATOM 4135 C CA . MET A 1 531 ? 49.687 -29.415 14.726 1.00 25.08 531 MET A CA 1
ATOM 4136 C C . MET A 1 531 ? 49.731 -28.057 13.975 1.00 25.08 531 MET A C 1
ATOM 4138 O O . MET A 1 531 ? 50.066 -27.986 12.801 1.00 25.08 531 MET A O 1
ATOM 4142 N N . ASP A 1 532 ? 49.572 -26.986 14.769 1.00 28.95 532 ASP A N 1
ATOM 4143 C CA . ASP A 1 532 ? 50.653 -26.038 15.128 1.00 28.95 532 ASP A CA 1
ATOM 4144 C C . ASP A 1 532 ? 50.879 -24.723 14.333 1.00 28.95 532 ASP A C 1
ATOM 4146 O O . ASP A 1 532 ? 50.822 -24.661 13.109 1.00 28.95 532 ASP A O 1
ATOM 4150 N N . LYS A 1 533 ? 51.312 -23.712 15.118 1.00 28.66 533 LYS A N 1
ATOM 4151 C CA . LYS A 1 533 ? 51.949 -22.411 14.790 1.00 28.66 533 LYS A CA 1
ATOM 4152 C C . LYS A 1 533 ? 51.021 -21.315 14.206 1.00 28.66 533 LYS A C 1
ATOM 4154 O O . LYS A 1 533 ? 50.299 -21.535 13.256 1.00 28.66 533 LYS A O 1
ATOM 4159 N N . LYS A 1 534 ? 51.045 -20.040 14.632 1.00 28.77 534 LYS A N 1
ATOM 4160 C CA . LYS A 1 534 ? 52.052 -19.263 15.372 1.00 28.77 534 LYS A CA 1
ATOM 4161 C C . LYS A 1 534 ? 51.518 -17.846 15.656 1.00 28.77 534 LYS A C 1
ATOM 4163 O O . LYS A 1 534 ? 50.934 -17.210 14.787 1.00 28.77 534 LYS A O 1
ATOM 4168 N N . THR A 1 535 ? 51.833 -17.319 16.831 1.00 32.19 535 THR A N 1
ATOM 4169 C CA . THR A 1 535 ? 51.804 -15.900 17.219 1.00 32.19 535 THR A CA 1
ATOM 4170 C C . THR A 1 535 ? 53.090 -15.167 16.801 1.00 32.19 535 THR A C 1
ATOM 4172 O O . THR A 1 535 ? 54.175 -15.739 16.919 1.00 32.19 535 THR A O 1
ATOM 4175 N N . ARG A 1 536 ? 52.984 -13.885 16.397 1.00 30.08 536 ARG A N 1
ATOM 4176 C CA . ARG A 1 536 ? 53.881 -12.728 16.708 1.00 30.08 536 ARG A CA 1
ATOM 4177 C C . ARG A 1 536 ? 53.447 -11.501 15.881 1.00 30.08 536 ARG A C 1
ATOM 4179 O O . ARG A 1 536 ? 53.301 -11.634 14.678 1.00 30.08 536 ARG A O 1
ATOM 4186 N N . LYS A 1 537 ? 53.036 -10.401 16.541 1.00 31.27 537 LYS A N 1
ATOM 4187 C CA . LYS A 1 537 ? 53.780 -9.128 16.798 1.00 31.27 537 LYS A CA 1
ATOM 4188 C C . LYS A 1 537 ? 53.974 -8.275 15.526 1.00 31.27 537 LYS A C 1
ATOM 4190 O O . LYS A 1 537 ? 54.298 -8.852 14.508 1.00 31.27 537 LYS A O 1
ATOM 4195 N N . VAL A 1 538 ? 53.954 -6.940 15.470 1.00 32.12 538 VAL A N 1
ATOM 4196 C CA . VAL A 1 538 ? 53.700 -5.758 16.329 1.00 32.12 538 VAL A CA 1
ATOM 4197 C C . VAL A 1 538 ? 53.873 -4.552 15.362 1.00 32.12 538 VAL A C 1
ATOM 4199 O O . VAL A 1 538 ? 54.721 -4.642 14.484 1.00 32.12 538 VAL A O 1
ATOM 4202 N N . HIS A 1 539 ? 53.116 -3.464 15.564 1.00 34.69 539 HIS A N 1
ATOM 4203 C CA . HIS A 1 539 ? 53.291 -2.075 15.068 1.00 34.69 539 HIS A CA 1
ATOM 4204 C C . HIS A 1 539 ? 53.614 -1.777 13.585 1.00 34.69 539 HIS A C 1
ATOM 4206 O O . HIS A 1 539 ? 54.747 -1.939 13.145 1.00 34.69 539 HIS A O 1
ATOM 4212 N N . SER A 1 540 ? 52.675 -1.099 12.913 1.00 38.78 540 SER A N 1
ATOM 4213 C CA . SER A 1 540 ? 52.728 0.353 12.629 1.00 38.78 540 SER A CA 1
ATOM 4214 C C . SER A 1 540 ? 51.323 0.867 12.346 1.00 38.78 540 SER A C 1
ATOM 4216 O O . SER A 1 540 ? 50.658 0.200 11.521 1.00 38.78 540 SER A O 1
#

Sequence (540 aa):
MKSSVRTGKLLLSFLVIVGFQIANLHAETCPRAKVVKGECIRGERLEHITWYAQNAYGTCVEKNQTQSKPCSILPGENFCQCAIVGDPHYRTFNGHMIHFFGNCTYSLAESKETHGECAFKIRGKNEHRHGNLRVSYLRYITVEMADKKITLHQFGRVFIDGVIASLPVEVNKDIQIFHSGTMVDLVSKKCGVVVSFDGNSNGYVMVSKDYRGKITKQGVDVSGKPDKFNLIGNSYSIESTLDGAHACKPAQPLPQNFCTNDQEEKLVKPTTQCGALLDAAGPFSACLDKVNAEQLYESCKIDICANANNAEALTRARCELFKAMEEQCSMKGISGLQWRAALNCPLQCGKNKVYSAKMDPCPKTCENHFFGTRKQCYDLPSQEGCECKPGYILDGMLCVKPSQCQCLEGCRDTGSKSDCKTWVAEGKCTKFPR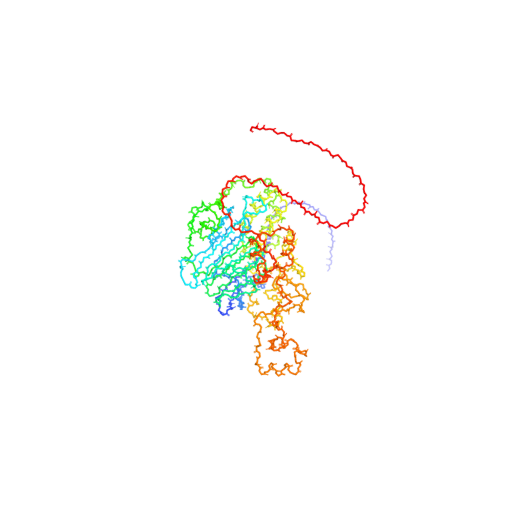LMKHVCRASCKFCVEEVTDVCVDRISSERCEKYRHEGKCDDKFYKMACGLTCHPFTCREYSFQFCLYGSNSSLQITFVCYFSLRQETYDPESHTDIMDKKTRKVHS

pLDDT: mean 70.75, std 22.45, range [23.44, 97.38]

InterPro domains:
  IPR001846 von Willebrand factor, type D domain [PF00094] (82-214)
  IPR001846 von Willebrand factor, type D domain [PS51233] (80-260)
  IPR001846 von Willebrand factor, type D domain [SM00216] (70-219)
  IPR002919 Trypsin Inhibitor-like, cysteine rich domain [PF01826] (349-405)
  IPR003582 ShKT domain [PF01549] (411-447)
  IPR003582 ShKT domain [PS51670] (411-447)
  IPR003582 ShKT domain [SM00254] (410-448)
  IPR003582 ShKT domain [SM00254] (454-492)
  IPR014853 VWF/SSPO/Zonadhesin-like, cysteine-rich domain [PF08742] (273-346)
  IPR014853 VWF/SSPO/Zonadhesin-like, cysteine-rich domain [SM00832] (267-346)
  IPR036084 Serine protease inhibitor-like superfamily [SSF57567] (345-407)
  IPR050780 Mucin/von Willebrand/Thrombospondin superfamily [PTHR11339] (54-502)

Foldseek 3Di:
DDDDDDDDDDDDDDDDDDDDPPPPPPLPDDDAKDWDWADQDPQKIKIWIWGWDQDPVSDTDIDIDIDIDGDAPQDDPQKFKWKFFFLTWIAASVGDIFDWAWQFKFWAWFFLDPDDQLGKTKIWGWADPPPQSRTIATAWIWMCGRNWTWIQGAPRWIDIVLHTDFPQDDDPNFWTWHDAFQWIWTDGPPNQWIWIDSRIHMIMIMGGPVCVVRIAGDADQLRPDPDPRRSGDNRHGDDDPVCPPPRTDRTDDDDPPLDDPVCCVPQQCDCLFLVVLVDCPHLLVVCVVPDVSVSLSVQRSNQCSSCVPPPVSRLVRRLRSVLVSQVSCVSVVRWLRPRCVVNVPDADEDPQKDKGRFDQLFFAALVCVQANTDPVSNSHGGHIHIHGHPQFGDDRNDTHHNVPSADDPPDDAQADPVVLLVCVVVVCCVVPVSVCCNGNCVSSVSHPPDPPPDPDPVQADPVVVVCVVVVNDDPVNCCSRRVVVDDPVVPPDDDDDDDDDDDDDDDDDDDDDDDDDDDDDDDDDDDDDDDDDDDDDDDD